Protein 8XTN (pdb70)

Solvent-accessible surface area: 3235 Å² total; per-residue (Å²): 221,194,51,78,42,44,114,116,82,64,48,84,104,92,47,16,95,16,228,102,47,162,69,44,96,88,186,74,103,68,166,157,138

GO terms:
  GO:0005886 plasma membrane (C, IDA)
  GO:0071944 cell periphery (C, IDA)
  GO:0005200 structural constituent of cytoskeleton (F, TAS)
  GO:0005882 intermediate filament (C, TAS)
  GO:0005515 protein binding (F, IPI)
  GO:0005829 cytosol (C, TAS)
  GO:0045111 intermediate filament cytoskeleton (C, IDA)
  GO:0043034 costamere (C, IDA)
  GO:0043627 response to estrogen (P, IEP)
  GO:0008307 structural constituent of muscle (F, IDA)
  GO:0045214 sarcomere organization (P, IDA)
  GO:0070062 extracellular exosome (C, HDA)

Radius of gyration: 10.34 Å; Cα contacts (8 Å, |Δi|>4): 22; chains: 1; bounding box: 20×16×24 Å

Foldseek 3Di:
DDFPPDPPPCPPDPDDDDDDDPDDDDDHDDPPD

Secondary structure (DSSP, 8-state):
-----SSSSS-S-SSS-----SS---PPPPS--

Organism: Homo sapiens (NCBI:txid9606)

Sequence (33 aa):
YRQSSATSSFGGLGGGSVRFGPGVAFRAPSIHGYRQSSATSSFGGLGGGSVRFGPGVAFRAPSIHGYRQSSATSSFGGLGGGSVRFGPGVAFRAPSIHGYRQSSATSSFGGLGGGSVRFGPGVAFRAPSIHGYRQSSATSSFGGLGGGSVRFGPGVAFRAPSIHGYRQSSATSSFGGLGGGSVRFGPGVAFRAPSIHGYRQSSATSSFGGLGGGSVRFGPGVAFRAPSIHGYRQSSATSSFGGLGGGSVRFGPGVAFRAPSIHGYRQSSATSSFGGLGGGSVRFGPGVAFRAPSIHGYRQSSATSSFGGLGGGSVRFGPGVAFRAPSIHGYRQSSATSSFGGLGGGSVRFGPGVAFRAPSIHGYRQSSATSSFGGLGGGSVRFGPGVAFRAPSIHGYRQSSATSSFGGLGGGSVRFGPGVAFRAPSIHGYRQSSATSSFGGLGGGSVRFGPGVAFRAPSIHGYRQSSATSSFGGLGGGSVRFGPGVAFRAPSIHGYRQSSATSSFGGLGGGSVRFGPGVAFRAPSIHGYRQSSATSSFGGLGGGSVRFGPGVAFRAPSIHGYRQSSATSSFGGLGGGSVRFGPGVAFRAPSIHGYRQSSATSSFGGLGGGSVRFGPGVAFRAPSIHGYRQSSATSSFGGLGGGSVRFGPGVAFRAPSIHG

InterPro domains:
  IPR002957 Keratin, type I [PR01248] (158-171)
  IPR002957 Keratin, type I [PR01248] (179-202)
  IPR002957 Keratin, type I [PR01248] (233-253)
  IPR002957 Keratin, type I [PR01248] (305-320)
  IPR002957 Keratin, type I [PR01248] (331-357)
  IPR002957 Keratin, type I [PTHR23239] (14-390)
  IPR018039 Intermediate filament protein, conserved site [PS00226] (377-385)
  IPR039008 Intermediate filament, rod domain [PF00038] (79-389)
  IPR039008 Intermediate filament, rod domain [PS51842] (80-391)
  IPR039008 Intermediate filament, rod domain [SM01391] (79-390)

Structure (mmCIF, N/CA/C/O backbone):
data_8XTN
#
_entry.id   8XTN
#
loop_
_atom_site.group_PDB
_atom_site.id
_atom_site.type_symbol
_atom_site.label_atom_id
_atom_site.label_alt_id
_atom_site.label_comp_id
_atom_site.label_asym_id
_atom_site.label_entity_id
_atom_site.label_seq_id
_atom_site.pdbx_PDB_ins_code
_atom_site.Cartn_x
_atom_site.Cartn_y
_atom_site.Cartn_z
_atom_site.occupancy
_atom_site.B_iso_or_equiv
_atom_site.auth_seq_id
_atom_site.auth_comp_id
_atom_site.auth_asym_id
_atom_site.auth_atom_id
_atom_site.pdbx_PDB_model_num
ATOM 1 N N . TYR A 1 1 ? -1.912 4.665 -5.386 1.00 0.00 1 TYR A N 1
ATOM 2 C CA . TYR A 1 1 ? -2.211 3.205 -5.343 1.00 0.00 1 TYR A CA 1
ATOM 3 C C . TYR A 1 1 ? -2.285 2.747 -3.889 1.00 0.00 1 TYR A C 1
ATOM 4 O O . TYR A 1 1 ? -1.301 2.840 -3.151 1.00 0.00 1 TYR A O 1
ATOM 24 N N . ARG A 1 2 ? -3.457 2.243 -3.494 1.00 0.00 2 ARG A N 1
ATOM 25 C CA . ARG A 1 2 ? -3.660 1.755 -2.131 1.00 0.00 2 ARG A CA 1
ATOM 26 C C . ARG A 1 2 ? -2.916 0.436 -1.916 1.00 0.00 2 ARG A C 1
ATOM 27 O O . ARG A 1 2 ? -2.910 -0.429 -2.796 1.00 0.00 2 ARG A O 1
ATOM 48 N N . GLN A 1 3 ? -2.297 0.293 -0.742 1.00 0.00 3 GLN A N 1
ATOM 49 C CA . GLN A 1 3 ? -1.553 -0.922 -0.412 1.00 0.00 3 GLN A CA 1
ATOM 50 C C . GLN A 1 3 ? -2.298 -1.743 0.635 1.00 0.00 3 GLN A C 1
ATOM 51 O O . GLN A 1 3 ? -2.758 -1.202 1.644 1.00 0.00 3 GLN A O 1
ATOM 65 N N . SER A 1 4 ? -2.409 -3.050 0.386 1.00 0.00 4 SER A N 1
ATOM 66 C CA . SER A 1 4 ? -3.098 -3.949 1.309 1.00 0.00 4 SER A CA 1
ATOM 67 C C . SER A 1 4 ? -2.543 -5.366 1.198 1.00 0.00 4 SER A C 1
ATOM 68 O O . SER A 1 4 ? -2.236 -5.837 0.100 1.00 0.00 4 SER A O 1
ATOM 76 N N . SER A 1 5 ? -2.426 -6.039 2.345 1.00 0.00 5 SER A N 1
ATOM 77 C CA . SER A 1 5 ? -1.918 -7.409 2.385 1.00 0.00 5 SER A CA 1
ATOM 78 C C . SER A 1 5 ? -2.556 -8.177 3.541 1.00 0.00 5 SER A C 1
ATOM 79 O O . SER A 1 5 ? -3.282 -9.150 3.322 1.00 0.00 5 SER A O 1
ATOM 87 N N . ALA A 1 6 ? -2.285 -7.723 4.768 1.00 0.00 6 ALA A N 1
ATOM 88 C CA . ALA A 1 6 ? -2.840 -8.355 5.962 1.00 0.00 6 ALA A CA 1
ATOM 89 C C . ALA A 1 6 ? -4.331 -8.062 6.062 1.00 0.00 6 ALA A C 1
ATOM 90 O O . ALA A 1 6 ? -4.796 -7.028 5.576 1.00 0.00 6 ALA A O 1
ATOM 97 N N . THR A 1 7 ? -5.076 -8.976 6.691 1.00 0.00 7 THR A N 1
ATOM 98 C CA . THR A 1 7 ? -6.522 -8.802 6.847 1.00 0.00 7 THR A CA 1
ATOM 99 C C . THR A 1 7 ? -6.880 -8.587 8.313 1.00 0.00 7 THR A C 1
ATOM 100 O O . THR A 1 7 ? -6.260 -9.168 9.207 1.00 0.00 7 THR A O 1
ATOM 111 N N . SER A 1 8 ? -7.886 -7.742 8.542 1.00 0.00 8 SER A N 1
ATOM 112 C CA . SER A 1 8 ? -8.346 -7.431 9.899 1.00 0.00 8 SER A CA 1
ATOM 113 C C . SER A 1 8 ? -7.178 -7.043 10.821 1.00 0.00 8 SER A C 1
ATOM 114 O O . SER A 1 8 ? -7.294 -7.134 12.047 1.00 0.00 8 SER A O 1
ATOM 122 N N . SER A 1 9 ? -6.063 -6.605 10.225 1.00 0.00 9 SER A N 1
ATOM 123 C CA . SER A 1 9 ? -4.885 -6.198 11.000 1.00 0.00 9 SER A CA 1
ATOM 124 C C . SER A 1 9 ? -4.759 -4.668 11.098 1.00 0.00 9 SER A C 1
ATOM 125 O O . SER A 1 9 ? -3.889 -4.165 11.814 1.00 0.00 9 SER A O 1
ATOM 133 N N . PHE A 1 10 ? -5.617 -3.938 10.375 1.00 0.00 10 PHE A N 1
ATOM 134 C CA . PHE A 1 10 ? -5.583 -2.470 10.383 1.00 0.00 10 PHE A CA 1
ATOM 135 C C . PHE A 1 10 ? -6.996 -1.859 10.457 1.00 0.00 10 PHE A C 1
ATOM 136 O O . PHE A 1 10 ? -7.134 -0.638 10.572 1.00 0.00 10 PHE A O 1
ATOM 153 N N . GLY A 1 11 ? -8.034 -2.706 10.386 1.00 0.00 11 GLY A N 1
ATOM 154 C CA . GLY A 1 11 ? -9.415 -2.233 10.440 1.00 0.00 11 GLY A CA 1
ATOM 155 C C . GLY A 1 11 ? -9.826 -1.616 9.109 1.00 0.00 11 GLY A C 1
ATOM 156 O O . GLY A 1 11 ? -9.207 -1.889 8.080 1.00 0.00 11 GLY A O 1
ATOM 160 N N . GLY A 1 12 ? -10.873 -0.789 9.139 1.00 0.00 12 GLY A N 1
ATOM 161 C CA . GLY A 1 12 ? -11.361 -0.138 7.924 1.00 0.00 12 GLY A CA 1
ATOM 162 C C . GLY A 1 12 ? -10.808 1.274 7.802 1.00 0.00 12 GLY A C 1
ATOM 163 O O . GLY A 1 12 ? -11.207 2.174 8.545 1.00 0.00 12 GLY A O 1
ATOM 167 N N . LEU A 1 13 ? -9.890 1.452 6.851 1.00 0.00 13 LEU A N 1
ATOM 168 C CA . LEU A 1 13 ? -9.273 2.753 6.612 1.00 0.00 13 LEU A CA 1
ATOM 169 C C . LEU A 1 13 ? -9.447 3.166 5.154 1.00 0.00 13 LEU A C 1
ATOM 170 O O . LEU A 1 13 ? -9.267 2.351 4.246 1.00 0.00 13 LEU A O 1
ATOM 186 N N . GLY A 1 14 ? -9.799 4.435 4.945 1.00 0.00 14 GLY A N 1
ATOM 187 C CA . GLY A 1 14 ? -10.000 4.963 3.597 1.00 0.00 14 GLY A CA 1
ATOM 188 C C . GLY A 1 14 ? -8.716 4.894 2.776 1.00 0.00 14 GLY A C 1
ATOM 189 O O . GLY A 1 14 ? -8.750 4.575 1.585 1.00 0.00 14 GLY A O 1
ATOM 193 N N . GLY A 1 15 ? -7.589 5.208 3.420 1.00 0.00 15 GLY A N 1
ATOM 194 C CA . GLY A 1 15 ? -6.291 5.195 2.747 1.00 0.00 15 GLY A CA 1
ATOM 195 C C . GLY A 1 15 ? -5.662 3.805 2.761 1.00 0.00 15 GLY A C 1
ATOM 196 O O . GLY A 1 15 ? -5.752 3.081 3.756 1.00 0.00 15 GLY A O 1
ATOM 200 N N . GLY A 1 16 ? -5.015 3.453 1.648 1.00 0.00 16 GLY A N 1
ATOM 201 C CA . GLY A 1 16 ? -4.350 2.157 1.515 1.00 0.00 16 GLY A CA 1
ATOM 202 C C . GLY A 1 16 ? -3.231 2.004 2.537 1.00 0.00 16 GLY A C 1
ATOM 203 O O . GLY A 1 16 ? -3.021 0.914 3.073 1.00 0.00 16 GLY A O 1
ATOM 207 N N . SER A 1 17 ? -2.508 3.099 2.785 1.00 0.00 17 SER A N 1
ATOM 208 C CA . SER A 1 17 ? -1.396 3.078 3.732 1.00 0.00 17 SER A CA 1
ATOM 209 C C . SER A 1 17 ? -1.867 2.638 5.114 1.00 0.00 17 SER A C 1
ATOM 210 O O . SER A 1 17 ? -2.601 3.359 5.794 1.00 0.00 17 SER A O 1
ATOM 218 N N . VAL A 1 18 ? -1.419 1.452 5.517 1.00 0.00 18 VAL A N 1
ATOM 219 C CA . VAL A 1 18 ? -1.762 0.886 6.823 1.00 0.00 18 VAL A CA 1
ATOM 220 C C . VAL A 1 18 ? -0.489 0.490 7.560 1.00 0.00 18 VAL A C 1
ATOM 221 O O . VAL A 1 18 ? 0.553 0.303 6.932 1.00 0.00 18 VAL A O 1
ATOM 234 N N . ARG A 1 19 ? -0.574 0.360 8.884 1.00 0.00 19 ARG A N 1
ATOM 235 C CA . ARG A 1 19 ? 0.593 -0.021 9.674 1.00 0.00 19 ARG A CA 1
ATOM 236 C C . ARG A 1 19 ? 1.062 -1.406 9.277 1.00 0.00 19 ARG A C 1
ATOM 237 O O . ARG A 1 19 ? 0.270 -2.233 8.817 1.00 0.00 19 ARG A O 1
ATOM 258 N N . PHE A 1 20 ? 2.367 -1.633 9.414 1.00 0.00 20 PHE A N 1
ATOM 259 C CA . PHE A 1 20 ? 2.965 -2.908 9.018 1.00 0.00 20 PHE A CA 1
ATOM 260 C C . PHE A 1 20 ? 3.700 -3.541 10.195 1.00 0.00 20 PHE A C 1
ATOM 261 O O . PHE A 1 20 ? 4.316 -2.841 11.003 1.00 0.00 20 PHE A O 1
ATOM 278 N N . GLY A 1 21 ? 3.630 -4.870 10.276 1.00 0.00 21 GLY A N 1
ATOM 279 C CA . GLY A 1 21 ? 4.288 -5.610 11.350 1.00 0.00 21 GLY A CA 1
ATOM 280 C C . GLY A 1 21 ? 5.758 -5.881 10.996 1.00 0.00 21 GLY A C 1
ATOM 281 O O . GLY A 1 21 ? 6.268 -5.293 10.038 1.00 0.00 21 GLY A O 1
ATOM 285 N N . PRO A 1 22 ? 6.459 -6.747 11.731 1.00 0.00 22 PRO A N 1
ATOM 286 C CA . PRO A 1 22 ? 7.896 -7.056 11.439 1.00 0.00 22 PRO A CA 1
ATOM 287 C C . PRO A 1 22 ? 8.102 -7.447 9.979 1.00 0.00 22 PRO A C 1
ATOM 288 O O . PRO A 1 22 ? 9.096 -7.061 9.358 1.00 0.00 22 PRO A O 1
ATOM 299 N N . GLY A 1 23 ? 7.145 -8.205 9.439 1.00 0.00 23 GLY A N 1
ATOM 300 C CA . GLY A 1 23 ? 7.207 -8.641 8.047 1.00 0.00 23 GLY A CA 1
ATOM 301 C C . GLY A 1 23 ? 5.820 -8.634 7.411 1.00 0.00 23 GLY A C 1
ATOM 302 O O . GLY A 1 23 ? 4.910 -9.318 7.885 1.00 0.00 23 GLY A O 1
ATOM 306 N N . VAL A 1 24 ? 5.677 -7.865 6.329 1.00 0.00 24 VAL A N 1
ATOM 307 C CA . VAL A 1 24 ? 4.402 -7.773 5.612 1.00 0.00 24 VAL A CA 1
ATOM 308 C C . VAL A 1 24 ? 4.636 -8.062 4.129 1.00 0.00 24 VAL A C 1
ATOM 309 O O . VAL A 1 24 ? 5.506 -7.450 3.503 1.00 0.00 24 VAL A O 1
ATOM 322 N N . ALA A 1 25 ? 3.851 -8.991 3.578 1.00 0.00 25 ALA A N 1
ATOM 323 C CA . ALA A 1 25 ? 3.974 -9.350 2.168 1.00 0.00 25 ALA A CA 1
ATOM 324 C C . ALA A 1 25 ? 2.925 -8.615 1.343 1.00 0.00 25 ALA A C 1
ATOM 325 O O . ALA A 1 25 ? 1.741 -8.957 1.381 1.00 0.00 25 ALA A O 1
ATOM 332 N N . PHE A 1 26 ? 3.373 -7.600 0.606 1.00 0.00 26 PHE A N 1
ATOM 333 C CA . PHE A 1 26 ? 2.481 -6.798 -0.228 1.00 0.00 26 PHE A CA 1
ATOM 334 C C . PHE A 1 26 ? 3.090 -6.571 -1.613 1.00 0.00 26 PHE A C 1
ATOM 335 O O . PHE A 1 26 ? 4.294 -6.758 -1.803 1.00 0.00 26 PHE A O 1
ATOM 352 N N . ARG A 1 27 ? 2.253 -6.149 -2.561 1.00 0.00 27 ARG A N 1
ATOM 353 C CA . ARG A 1 27 ? 2.721 -5.874 -3.915 1.00 0.00 27 ARG A CA 1
ATOM 354 C C . ARG A 1 27 ? 3.744 -4.740 -3.866 1.00 0.00 27 ARG A C 1
ATOM 355 O O . ARG A 1 27 ? 3.450 -3.657 -3.356 1.00 0.00 27 ARG A O 1
ATOM 376 N N . ALA A 1 28 ? 4.939 -4.999 -4.396 1.00 0.00 28 ALA A N 1
ATOM 377 C CA . ALA A 1 28 ? 6.000 -3.996 -4.398 1.00 0.00 28 ALA A CA 1
ATOM 378 C C . ALA A 1 28 ? 5.614 -2.794 -5.279 1.00 0.00 28 ALA A C 1
ATOM 379 O O . ALA A 1 28 ? 4.938 -2.983 -6.293 1.00 0.00 28 ALA A O 1
ATOM 386 N N . PRO A 1 29 ? 6.018 -1.567 -4.932 1.00 0.00 29 PRO A N 1
ATOM 387 C CA . PRO A 1 29 ? 5.677 -0.355 -5.750 1.00 0.00 29 PRO A CA 1
ATOM 388 C C . PRO A 1 29 ? 6.125 -0.500 -7.202 1.00 0.00 29 PRO A C 1
ATOM 389 O O . PRO A 1 29 ? 7.191 -1.058 -7.477 1.00 0.00 29 PRO A O 1
ATOM 400 N N . SER A 1 30 ? 5.300 0.004 -8.120 1.00 0.00 30 SER A N 1
ATOM 401 C CA . SER A 1 30 ? 5.602 -0.070 -9.547 1.00 0.00 30 SER A CA 1
ATOM 402 C C . SER A 1 30 ? 6.858 0.716 -9.883 1.00 0.00 30 SER A C 1
ATOM 403 O O . SER A 1 30 ? 7.181 1.712 -9.231 1.00 0.00 30 SER A O 1
ATOM 411 N N . ILE A 1 31 ? 7.538 0.264 -10.927 1.00 0.00 31 ILE A N 1
ATOM 412 C CA . ILE A 1 31 ? 8.753 0.915 -11.409 1.00 0.00 31 ILE A CA 1
ATOM 413 C C . ILE A 1 31 ? 8.409 2.363 -11.797 1.00 0.00 31 ILE A C 1
ATOM 414 O O . ILE A 1 31 ? 9.181 3.293 -11.560 1.00 0.00 31 ILE A O 1
ATOM 430 N N . HIS A 1 32 ? 7.241 2.509 -12.410 1.00 0.00 32 HIS A N 1
ATOM 431 C CA . HIS A 1 32 ? 6.733 3.809 -12.876 1.00 0.00 32 HIS A CA 1
ATOM 432 C C . HIS A 1 32 ? 6.811 4.845 -11.757 1.00 0.00 32 HIS A C 1
ATOM 433 O O . HIS A 1 32 ? 6.524 4.539 -10.597 1.00 0.00 32 HIS A O 1
ATOM 447 N N . GLY A 1 33 ? 7.201 6.069 -12.120 1.00 0.00 33 GLY A N 1
ATOM 448 C CA . GLY A 1 33 ? 7.320 7.155 -11.150 1.00 0.00 33 GLY A CA 1
ATOM 449 C C . GLY A 1 33 ? 8.745 7.250 -10.613 1.00 0.00 33 GLY A C 1
ATOM 450 O O . GLY A 1 33 ? 9.381 8.262 -10.855 1.00 0.00 33 GLY A O 1
ATOM 455 N N . TYR A 1 1 ? -2.027 4.580 -2.122 1.00 0.00 1 TYR A N 2
ATOM 456 C CA . TYR A 1 1 ? -1.958 3.466 -3.111 1.00 0.00 1 TYR A CA 2
ATOM 457 C C . TYR A 1 1 ? -2.537 2.197 -2.488 1.00 0.00 1 TYR A C 2
ATOM 458 O O . TYR A 1 1 ? -2.058 1.735 -1.448 1.00 0.00 1 TYR A O 2
ATOM 478 N N . ARG A 1 2 ? -3.558 1.642 -3.140 1.00 0.00 2 ARG A N 2
ATOM 479 C CA . ARG A 1 2 ? -4.200 0.419 -2.661 1.00 0.00 2 ARG A CA 2
ATOM 480 C C . ARG A 1 2 ? -3.275 -0.775 -2.890 1.00 0.00 2 ARG A C 2
ATOM 481 O O . ARG A 1 2 ? -2.742 -0.950 -3.989 1.00 0.00 2 ARG A O 2
ATOM 502 N N . GLN A 1 3 ? -3.090 -1.588 -1.848 1.00 0.00 3 GLN A N 2
ATOM 503 C CA . GLN A 1 3 ? -2.226 -2.764 -1.936 1.00 0.00 3 GLN A CA 2
ATOM 504 C C . GLN A 1 3 ? -3.057 -4.037 -2.059 1.00 0.00 3 GLN A C 2
ATOM 505 O O . GLN A 1 3 ? -4.038 -4.219 -1.333 1.00 0.00 3 GLN A O 2
ATOM 519 N N . SER A 1 4 ? -2.654 -4.909 -2.986 1.00 0.00 4 SER A N 2
ATOM 520 C CA . SER A 1 4 ? -3.357 -6.170 -3.212 1.00 0.00 4 SER A CA 2
ATOM 521 C C . SER A 1 4 ? -3.127 -7.134 -2.053 1.00 0.00 4 SER A C 2
ATOM 522 O O . SER A 1 4 ? -2.063 -7.121 -1.428 1.00 0.00 4 SER A O 2
ATOM 530 N N . SER A 1 5 ? -4.133 -7.968 -1.777 1.00 0.00 5 SER A N 2
ATOM 531 C CA . SER A 1 5 ? -4.044 -8.948 -0.693 1.00 0.00 5 SER A CA 2
ATOM 532 C C . SER A 1 5 ? -3.678 -8.265 0.632 1.00 0.00 5 SER A C 2
ATOM 533 O O . SER A 1 5 ? -2.909 -8.804 1.438 1.00 0.00 5 SER A O 2
ATOM 541 N N . ALA A 1 6 ? -4.240 -7.072 0.847 1.00 0.00 6 ALA A N 2
ATOM 542 C CA . ALA A 1 6 ? -3.980 -6.312 2.068 1.00 0.00 6 ALA A CA 2
ATOM 543 C C . ALA A 1 6 ? -4.546 -7.035 3.282 1.00 0.00 6 ALA A C 2
ATOM 544 O O . ALA A 1 6 ? -5.559 -7.733 3.182 1.00 0.00 6 ALA A O 2
ATOM 551 N N . THR A 1 7 ? -3.888 -6.849 4.426 1.00 0.00 7 THR A N 2
ATOM 552 C CA . THR A 1 7 ? -4.331 -7.473 5.668 1.00 0.00 7 THR A CA 2
ATOM 553 C C . THR A 1 7 ? -5.539 -6.727 6.219 1.00 0.00 7 THR A C 2
ATOM 554 O O . THR A 1 7 ? -5.794 -5.581 5.843 1.00 0.00 7 THR A O 2
ATOM 565 N N . SER A 1 8 ? -6.271 -7.384 7.115 1.00 0.00 8 SER A N 2
ATOM 566 C CA . SER A 1 8 ? -7.454 -6.779 7.730 1.00 0.00 8 SER A CA 2
ATOM 567 C C . SER A 1 8 ? -7.095 -6.021 9.020 1.00 0.00 8 SER A C 2
ATOM 568 O O . SER A 1 8 ? -7.986 -5.589 9.756 1.00 0.00 8 SER A O 2
ATOM 576 N N . SER A 1 9 ? -5.791 -5.869 9.284 1.00 0.00 9 SER A N 2
ATOM 577 C CA . SER A 1 9 ? -5.315 -5.172 10.473 1.00 0.00 9 SER A CA 2
ATOM 578 C C . SER A 1 9 ? -5.790 -3.723 10.489 1.00 0.00 9 SER A C 2
ATOM 579 O O . SER A 1 9 ? -6.181 -3.200 11.536 1.00 0.00 9 SER A O 2
ATOM 587 N N . PHE A 1 10 ? -5.744 -3.087 9.321 1.00 0.00 10 PHE A N 2
ATOM 588 C CA . PHE A 1 10 ? -6.162 -1.688 9.191 1.00 0.00 10 PHE A CA 2
ATOM 589 C C . PHE A 1 10 ? -7.614 -1.563 8.687 1.00 0.00 10 PHE A C 2
ATOM 590 O O . PHE A 1 10 ? -8.203 -0.481 8.759 1.00 0.00 10 PHE A O 2
ATOM 607 N N . GLY A 1 11 ? -8.184 -2.673 8.197 1.00 0.00 11 GLY A N 2
ATOM 608 C CA . GLY A 1 11 ? -9.564 -2.680 7.706 1.00 0.00 11 GLY A CA 2
ATOM 609 C C . GLY A 1 11 ? -9.636 -2.355 6.218 1.00 0.00 11 GLY A C 2
ATOM 610 O O . GLY A 1 11 ? -8.650 -1.922 5.623 1.00 0.00 11 GLY A O 2
ATOM 614 N N . GLY A 1 12 ? -10.814 -2.567 5.632 1.00 0.00 12 GLY A N 2
ATOM 615 C CA . GLY A 1 12 ? -11.025 -2.297 4.207 1.00 0.00 12 GLY A CA 2
ATOM 616 C C . GLY A 1 12 ? -11.506 -0.862 3.947 1.00 0.00 12 GLY A C 2
ATOM 617 O O . GLY A 1 12 ? -11.752 -0.493 2.794 1.00 0.00 12 GLY A O 2
ATOM 621 N N . LEU A 1 13 ? -11.646 -0.059 5.012 1.00 0.00 13 LEU A N 2
ATOM 622 C CA . LEU A 1 13 ? -12.104 1.326 4.874 1.00 0.00 13 LEU A CA 2
ATOM 623 C C . LEU A 1 13 ? -11.223 2.094 3.889 1.00 0.00 13 LEU A C 2
ATOM 624 O O . LEU A 1 13 ? -11.724 2.897 3.098 1.00 0.00 13 LEU A O 2
ATOM 640 N N . GLY A 1 14 ? -9.912 1.838 3.945 1.00 0.00 14 GLY A N 2
ATOM 641 C CA . GLY A 1 14 ? -8.965 2.507 3.054 1.00 0.00 14 GLY A CA 2
ATOM 642 C C . GLY A 1 14 ? -7.625 2.734 3.745 1.00 0.00 14 GLY A C 2
ATOM 643 O O . GLY A 1 14 ? -7.394 2.235 4.850 1.00 0.00 14 GLY A O 2
ATOM 647 N N . GLY A 1 15 ? -6.749 3.491 3.083 1.00 0.00 15 GLY A N 2
ATOM 648 C CA . GLY A 1 15 ? -5.425 3.793 3.625 1.00 0.00 15 GLY A CA 2
ATOM 649 C C . GLY A 1 15 ? -4.355 2.927 2.968 1.00 0.00 15 GLY A C 2
ATOM 650 O O . GLY A 1 15 ? -4.034 1.844 3.462 1.00 0.00 15 GLY A O 2
ATOM 654 N N . GLY A 1 16 ? -3.810 3.419 1.853 1.00 0.00 16 GLY A N 2
ATOM 655 C CA . GLY A 1 16 ? -2.774 2.694 1.122 1.00 0.00 16 GLY A CA 2
ATOM 656 C C . GLY A 1 16 ? -1.532 2.496 1.985 1.00 0.00 16 GLY A C 2
ATOM 657 O O . GLY A 1 16 ? -0.920 1.424 1.962 1.00 0.00 16 GLY A O 2
ATOM 661 N N . SER A 1 17 ? -1.168 3.535 2.741 1.00 0.00 17 SER A N 2
ATOM 662 C CA . SER A 1 17 ? 0.004 3.468 3.610 1.00 0.00 17 SER A CA 2
ATOM 663 C C . SER A 1 17 ? -0.412 3.220 5.056 1.00 0.00 17 SER A C 2
ATOM 664 O O . SER A 1 17 ? -0.979 4.098 5.711 1.00 0.00 17 SER A O 2
ATOM 672 N N . VAL A 1 18 ? -0.115 2.016 5.539 1.00 0.00 18 VAL A N 2
ATOM 673 C CA . VAL A 1 18 ? -0.441 1.627 6.911 1.00 0.00 18 VAL A CA 2
ATOM 674 C C . VAL A 1 18 ? 0.796 1.105 7.612 1.00 0.00 18 VAL A C 2
ATOM 675 O O . VAL A 1 18 ? 1.751 0.686 6.961 1.00 0.00 18 VAL A O 2
ATOM 688 N N . ARG A 1 19 ? 0.771 1.138 8.939 1.00 0.00 19 ARG A N 2
ATOM 689 C CA . ARG A 1 19 ? 1.902 0.666 9.717 1.00 0.00 19 ARG A CA 2
ATOM 690 C C . ARG A 1 19 ? 2.130 -0.812 9.442 1.00 0.00 19 ARG A C 2
ATOM 691 O O . ARG A 1 19 ? 1.176 -1.557 9.199 1.00 0.00 19 ARG A O 2
ATOM 712 N N . PHE A 1 20 ? 3.401 -1.219 9.430 1.00 0.00 20 PHE A N 2
ATOM 713 C CA . PHE A 1 20 ? 3.748 -2.609 9.121 1.00 0.00 20 PHE A CA 2
ATOM 714 C C . PHE A 1 20 ? 4.428 -3.277 10.311 1.00 0.00 20 PHE A C 2
ATOM 715 O O . PHE A 1 20 ? 5.162 -2.631 11.063 1.00 0.00 20 PHE A O 2
ATOM 732 N N . GLY A 1 21 ? 4.178 -4.578 10.465 1.00 0.00 21 GLY A N 2
ATOM 733 C CA . GLY A 1 21 ? 4.765 -5.351 11.556 1.00 0.00 21 GLY A CA 2
ATOM 734 C C . GLY A 1 21 ? 6.169 -5.842 11.174 1.00 0.00 21 GLY A C 2
ATOM 735 O O . GLY A 1 21 ? 6.704 -5.406 10.151 1.00 0.00 21 GLY A O 2
ATOM 739 N N . PRO A 1 22 ? 6.788 -6.730 11.956 1.00 0.00 22 PRO A N 2
ATOM 740 C CA . PRO A 1 22 ? 8.160 -7.250 11.643 1.00 0.00 22 PRO A CA 2
ATOM 741 C C . PRO A 1 22 ? 8.252 -7.801 10.221 1.00 0.00 22 PRO A C 2
ATOM 742 O O . PRO A 1 22 ? 9.256 -7.599 9.534 1.00 0.00 22 PRO A O 2
ATOM 753 N N . GLY A 1 23 ? 7.189 -8.487 9.791 1.00 0.00 23 GLY A N 2
ATOM 754 C CA . GLY A 1 23 ? 7.143 -9.057 8.445 1.00 0.00 23 GLY A CA 2
ATOM 755 C C . GLY A 1 23 ? 5.747 -8.915 7.846 1.00 0.00 23 GLY A C 2
ATOM 756 O O . GLY A 1 23 ? 4.771 -9.427 8.401 1.00 0.00 23 GLY A O 2
ATOM 760 N N . VAL A 1 24 ? 5.666 -8.218 6.709 1.00 0.00 24 VAL A N 2
ATOM 761 C CA . VAL A 1 24 ? 4.386 -8.006 6.028 1.00 0.00 24 VAL A CA 2
ATOM 762 C C . VAL A 1 24 ? 4.518 -8.383 4.550 1.00 0.00 24 VAL A C 2
ATOM 763 O O . VAL A 1 24 ? 5.434 -7.917 3.866 1.00 0.00 24 VAL A O 2
ATOM 776 N N . ALA A 1 25 ? 3.593 -9.215 4.071 1.00 0.00 25 ALA A N 2
ATOM 777 C CA . ALA A 1 25 ? 3.601 -9.641 2.675 1.00 0.00 25 ALA A CA 2
ATOM 778 C C . ALA A 1 25 ? 2.553 -8.864 1.885 1.00 0.00 25 ALA A C 2
ATOM 779 O O . ALA A 1 25 ? 1.363 -9.187 1.927 1.00 0.00 25 ALA A O 2
ATOM 786 N N . PHE A 1 26 ? 3.010 -7.830 1.179 1.00 0.00 26 PHE A N 2
ATOM 787 C CA . PHE A 1 26 ? 2.117 -6.985 0.385 1.00 0.00 26 PHE A CA 2
ATOM 788 C C . PHE A 1 26 ? 2.713 -6.713 -0.999 1.00 0.00 26 PHE A C 2
ATOM 789 O O . PHE A 1 26 ? 3.912 -6.910 -1.214 1.00 0.00 26 PHE A O 2
ATOM 806 N N . ARG A 1 27 ? 1.869 -6.238 -1.916 1.00 0.00 27 ARG A N 2
ATOM 807 C CA . ARG A 1 27 ? 2.319 -5.913 -3.266 1.00 0.00 27 ARG A CA 2
ATOM 808 C C . ARG A 1 27 ? 3.346 -4.783 -3.189 1.00 0.00 27 ARG A C 2
ATOM 809 O O . ARG A 1 27 ? 3.066 -3.727 -2.619 1.00 0.00 27 ARG A O 2
ATOM 830 N N . ALA A 1 28 ? 4.527 -5.015 -3.760 1.00 0.00 28 ALA A N 2
ATOM 831 C CA . ALA A 1 28 ? 5.590 -4.013 -3.736 1.00 0.00 28 ALA A CA 2
ATOM 832 C C . ALA A 1 28 ? 5.175 -2.752 -4.516 1.00 0.00 28 ALA A C 2
ATOM 833 O O . ALA A 1 28 ? 4.431 -2.863 -5.493 1.00 0.00 28 ALA A O 2
ATOM 840 N N . PRO A 1 29 ? 5.627 -1.558 -4.117 1.00 0.00 29 PRO A N 2
ATOM 841 C CA . PRO A 1 29 ? 5.261 -0.286 -4.829 1.00 0.00 29 PRO A CA 2
ATOM 842 C C . PRO A 1 29 ? 5.591 -0.344 -6.317 1.00 0.00 29 PRO A C 2
ATOM 843 O O . PRO A 1 29 ? 6.614 -0.909 -6.713 1.00 0.00 29 PRO A O 2
ATOM 854 N N . SER A 1 30 ? 4.713 0.245 -7.130 1.00 0.00 30 SER A N 2
ATOM 855 C CA . SER A 1 30 ? 4.899 0.264 -8.579 1.00 0.00 30 SER A CA 2
ATOM 856 C C . SER A 1 30 ? 6.084 1.144 -8.957 1.00 0.00 30 SER A C 2
ATOM 857 O O . SER A 1 30 ? 6.524 1.984 -8.168 1.00 0.00 30 SER A O 2
ATOM 865 N N . ILE A 1 31 ? 6.587 0.940 -10.172 1.00 0.00 31 ILE A N 2
ATOM 866 C CA . ILE A 1 31 ? 7.726 1.711 -10.680 1.00 0.00 31 ILE A CA 2
ATOM 867 C C . ILE A 1 31 ? 7.352 3.198 -10.723 1.00 0.00 31 ILE A C 2
ATOM 868 O O . ILE A 1 31 ? 8.169 4.071 -10.425 1.00 0.00 31 ILE A O 2
ATOM 884 N N . HIS A 1 32 ? 6.113 3.456 -11.124 1.00 0.00 32 HIS A N 2
ATOM 885 C CA . HIS A 1 32 ? 5.584 4.821 -11.254 1.00 0.00 32 HIS A CA 2
ATOM 886 C C . HIS A 1 32 ? 5.835 5.613 -9.977 1.00 0.00 32 HIS A C 2
ATOM 887 O O . HIS A 1 32 ? 5.834 5.046 -8.879 1.00 0.00 32 HIS A O 2
ATOM 901 N N . GLY A 1 33 ? 6.044 6.919 -10.130 1.00 0.00 33 GLY A N 2
ATOM 902 C CA . GLY A 1 33 ? 6.294 7.789 -8.986 1.00 0.00 33 GLY A CA 2
ATOM 903 C C . GLY A 1 33 ? 7.197 8.956 -9.372 1.00 0.00 33 GLY A C 2
ATOM 904 O O . GLY A 1 33 ? 7.148 9.966 -8.690 1.00 0.00 33 GLY A O 2
ATOM 909 N N . TYR A 1 1 ? 1.043 7.490 -3.090 1.00 0.00 1 TYR A N 3
ATOM 910 C CA . TYR A 1 1 ? 0.080 6.432 -3.508 1.00 0.00 1 TYR A CA 3
ATOM 911 C C . TYR A 1 1 ? 0.162 5.258 -2.534 1.00 0.00 1 TYR A C 3
ATOM 912 O O . TYR A 1 1 ? 1.213 4.627 -2.401 1.00 0.00 1 TYR A O 3
ATOM 932 N N . ARG A 1 2 ? -0.958 4.971 -1.870 1.00 0.00 2 ARG A N 3
ATOM 933 C CA . ARG A 1 2 ? -1.024 3.864 -0.917 1.00 0.00 2 ARG A CA 3
ATOM 934 C C . ARG A 1 2 ? -1.069 2.525 -1.655 1.00 0.00 2 ARG A C 3
ATOM 935 O O . ARG A 1 2 ? -1.747 2.399 -2.675 1.00 0.00 2 ARG A O 3
ATOM 956 N N . GLN A 1 3 ? -0.351 1.533 -1.125 1.00 0.00 3 GLN A N 3
ATOM 957 C CA . GLN A 1 3 ? -0.316 0.204 -1.739 1.00 0.00 3 GLN A CA 3
ATOM 958 C C . GLN A 1 3 ? -1.465 -0.655 -1.223 1.00 0.00 3 GLN A C 3
ATOM 959 O O . GLN A 1 3 ? -1.800 -0.611 -0.037 1.00 0.00 3 GLN A O 3
ATOM 973 N N . SER A 1 4 ? -2.066 -1.429 -2.129 1.00 0.00 4 SER A N 3
ATOM 974 C CA . SER A 1 4 ? -3.183 -2.301 -1.774 1.00 0.00 4 SER A CA 3
ATOM 975 C C . SER A 1 4 ? -2.736 -3.378 -0.792 1.00 0.00 4 SER A C 3
ATOM 976 O O . SER A 1 4 ? -1.650 -3.944 -0.932 1.00 0.00 4 SER A O 3
ATOM 984 N N . SER A 1 5 ? -3.588 -3.652 0.197 1.00 0.00 5 SER A N 3
ATOM 985 C CA . SER A 1 5 ? -3.293 -4.664 1.209 1.00 0.00 5 SER A CA 3
ATOM 986 C C . SER A 1 5 ? -4.464 -5.630 1.353 1.00 0.00 5 SER A C 3
ATOM 987 O O . SER A 1 5 ? -5.616 -5.258 1.117 1.00 0.00 5 SER A O 3
ATOM 995 N N . ALA A 1 6 ? -4.157 -6.869 1.747 1.00 0.00 6 ALA A N 3
ATOM 996 C CA . ALA A 1 6 ? -5.187 -7.890 1.928 1.00 0.00 6 ALA A CA 3
ATOM 997 C C . ALA A 1 6 ? -6.179 -7.448 2.997 1.00 0.00 6 ALA A C 3
ATOM 998 O O . ALA A 1 6 ? -5.800 -6.777 3.961 1.00 0.00 6 ALA A O 3
ATOM 1005 N N . THR A 1 7 ? -7.449 -7.819 2.814 1.00 0.00 7 THR A N 3
ATOM 1006 C CA . THR A 1 7 ? -8.497 -7.447 3.765 1.00 0.00 7 THR A CA 3
ATOM 1007 C C . THR A 1 7 ? -8.345 -8.231 5.063 1.00 0.00 7 THR A C 3
ATOM 1008 O O . THR A 1 7 ? -7.720 -9.294 5.089 1.00 0.00 7 THR A O 3
ATOM 1019 N N . SER A 1 8 ? -8.916 -7.685 6.137 1.00 0.00 8 SER A N 3
ATOM 1020 C CA . SER A 1 8 ? -8.848 -8.319 7.457 1.00 0.00 8 SER A CA 3
ATOM 1021 C C . SER A 1 8 ? -7.399 -8.663 7.841 1.00 0.00 8 SER A C 3
ATOM 1022 O O . SER A 1 8 ? -7.167 -9.505 8.712 1.00 0.00 8 SER A O 3
ATOM 1030 N N . SER A 1 9 ? -6.436 -7.995 7.196 1.00 0.00 9 SER A N 3
ATOM 1031 C CA . SER A 1 9 ? -5.017 -8.217 7.480 1.00 0.00 9 SER A CA 3
ATOM 1032 C C . SER A 1 9 ? -4.521 -7.315 8.622 1.00 0.00 9 SER A C 3
ATOM 1033 O O . SER A 1 9 ? -3.413 -7.505 9.128 1.00 0.00 9 SER A O 3
ATOM 1041 N N . PHE A 1 10 ? -5.340 -6.329 9.006 1.00 0.00 10 PHE A N 3
ATOM 1042 C CA . PHE A 1 10 ? -4.984 -5.386 10.072 1.00 0.00 10 PHE A CA 3
ATOM 1043 C C . PHE A 1 10 ? -6.195 -5.068 10.951 1.00 0.00 10 PHE A C 3
ATOM 1044 O O . PHE A 1 10 ? -6.055 -4.872 12.159 1.00 0.00 10 PHE A O 3
ATOM 1061 N N . GLY A 1 11 ? -7.375 -5.014 10.328 1.00 0.00 11 GLY A N 3
ATOM 1062 C CA . GLY A 1 11 ? -8.610 -4.713 11.050 1.00 0.00 11 GLY A CA 3
ATOM 1063 C C . GLY A 1 11 ? -9.610 -4.011 10.136 1.00 0.00 11 GLY A C 3
ATOM 1064 O O . GLY A 1 11 ? -9.470 -4.042 8.912 1.00 0.00 11 GLY A O 3
ATOM 1068 N N . GLY A 1 12 ? -10.614 -3.379 10.746 1.00 0.00 12 GLY A N 3
ATOM 1069 C CA . GLY A 1 12 ? -11.643 -2.662 9.990 1.00 0.00 12 GLY A CA 3
ATOM 1070 C C . GLY A 1 12 ? -11.348 -1.171 9.900 1.00 0.00 12 GLY A C 3
ATOM 1071 O O . GLY A 1 12 ? -12.266 -0.359 9.756 1.00 0.00 12 GLY A O 3
ATOM 1075 N N . LEU A 1 13 ? -10.067 -0.822 9.990 1.00 0.00 13 LEU A N 3
ATOM 1076 C CA . LEU A 1 13 ? -9.647 0.568 9.920 1.00 0.00 13 LEU A CA 3
ATOM 1077 C C . LEU A 1 13 ? -10.024 1.181 8.572 1.00 0.00 13 LEU A C 3
ATOM 1078 O O . LEU A 1 13 ? -10.474 2.328 8.508 1.00 0.00 13 LEU A O 3
ATOM 1094 N N . GLY A 1 14 ? -9.839 0.402 7.503 1.00 0.00 14 GLY A N 3
ATOM 1095 C CA . GLY A 1 14 ? -10.162 0.859 6.154 1.00 0.00 14 GLY A CA 3
ATOM 1096 C C . GLY A 1 14 ? -8.971 1.567 5.512 1.00 0.00 14 GLY A C 3
ATOM 1097 O O . GLY A 1 14 ? -8.127 2.132 6.212 1.00 0.00 14 GLY A O 3
ATOM 1101 N N . GLY A 1 15 ? -8.925 1.538 4.179 1.00 0.00 15 GLY A N 3
ATOM 1102 C CA . GLY A 1 15 ? -7.849 2.186 3.431 1.00 0.00 15 GLY A CA 3
ATOM 1103 C C . GLY A 1 15 ? -6.675 1.236 3.212 1.00 0.00 15 GLY A C 3
ATOM 1104 O O . GLY A 1 15 ? -6.374 0.398 4.066 1.00 0.00 15 GLY A O 3
ATOM 1108 N N . GLY A 1 16 ? -6.012 1.387 2.064 1.00 0.00 16 GLY A N 3
ATOM 1109 C CA . GLY A 1 16 ? -4.858 0.555 1.722 1.00 0.00 16 GLY A CA 3
ATOM 1110 C C . GLY A 1 16 ? -3.715 0.770 2.706 1.00 0.00 16 GLY A C 3
ATOM 1111 O O . GLY A 1 16 ? -3.027 -0.183 3.080 1.00 0.00 16 GLY A O 3
ATOM 1115 N N . SER A 1 17 ? -3.513 2.027 3.107 1.00 0.00 17 SER A N 3
ATOM 1116 C CA . SER A 1 17 ? -2.441 2.363 4.039 1.00 0.00 17 SER A CA 3
ATOM 1117 C C . SER A 1 17 ? -2.646 1.649 5.369 1.00 0.00 17 SER A C 3
ATOM 1118 O O . SER A 1 17 ? -3.586 1.944 6.107 1.00 0.00 17 SER A O 3
ATOM 1126 N N . VAL A 1 18 ? -1.743 0.715 5.657 1.00 0.00 18 VAL A N 3
ATOM 1127 C CA . VAL A 1 18 ? -1.793 -0.058 6.899 1.00 0.00 18 VAL A CA 3
ATOM 1128 C C . VAL A 1 18 ? -0.449 0.029 7.613 1.00 0.00 18 VAL A C 3
ATOM 1129 O O . VAL A 1 18 ? 0.562 0.326 6.983 1.00 0.00 18 VAL A O 3
ATOM 1142 N N . ARG A 1 19 ? -0.444 -0.236 8.919 1.00 0.00 19 ARG A N 3
ATOM 1143 C CA . ARG A 1 19 ? 0.796 -0.184 9.689 1.00 0.00 19 ARG A CA 3
ATOM 1144 C C . ARG A 1 19 ? 1.745 -1.266 9.205 1.00 0.00 19 ARG A C 3
ATOM 1145 O O . ARG A 1 19 ? 1.308 -2.336 8.772 1.00 0.00 19 ARG A O 3
ATOM 1166 N N . PHE A 1 20 ? 3.042 -0.961 9.237 1.00 0.00 20 PHE A N 3
ATOM 1167 C CA . PHE A 1 20 ? 4.055 -1.898 8.747 1.00 0.00 20 PHE A CA 3
ATOM 1168 C C . PHE A 1 20 ? 5.009 -2.299 9.865 1.00 0.00 20 PHE A C 3
ATOM 1169 O O . PHE A 1 20 ? 5.692 -1.450 10.444 1.00 0.00 20 PHE A O 3
ATOM 1186 N N . GLY A 1 21 ? 5.050 -3.600 10.153 1.00 0.00 21 GLY A N 3
ATOM 1187 C CA . GLY A 1 21 ? 5.924 -4.128 11.196 1.00 0.00 21 GLY A CA 3
ATOM 1188 C C . GLY A 1 21 ? 7.168 -4.785 10.578 1.00 0.00 21 GLY A C 3
ATOM 1189 O O . GLY A 1 21 ? 7.460 -4.537 9.406 1.00 0.00 21 GLY A O 3
ATOM 1193 N N . PRO A 1 22 ? 7.904 -5.617 11.318 1.00 0.00 22 PRO A N 3
ATOM 1194 C CA . PRO A 1 22 ? 9.125 -6.296 10.771 1.00 0.00 22 PRO A CA 3
ATOM 1195 C C . PRO A 1 22 ? 8.811 -7.039 9.476 1.00 0.00 22 PRO A C 3
ATOM 1196 O O . PRO A 1 22 ? 9.605 -7.028 8.531 1.00 0.00 22 PRO A O 3
ATOM 1207 N N . GLY A 1 23 ? 7.634 -7.664 9.441 1.00 0.00 23 GLY A N 3
ATOM 1208 C CA . GLY A 1 23 ? 7.184 -8.401 8.261 1.00 0.00 23 GLY A CA 3
ATOM 1209 C C . GLY A 1 23 ? 5.744 -8.033 7.931 1.00 0.00 23 GLY A C 3
ATOM 1210 O O . GLY A 1 23 ? 4.840 -8.247 8.745 1.00 0.00 23 GLY A O 3
ATOM 1214 N N . VAL A 1 24 ? 5.540 -7.474 6.738 1.00 0.00 24 VAL A N 3
ATOM 1215 C CA . VAL A 1 24 ? 4.204 -7.065 6.302 1.00 0.00 24 VAL A CA 3
ATOM 1216 C C . VAL A 1 24 ? 4.006 -7.390 4.816 1.00 0.00 24 VAL A C 3
ATOM 1217 O O . VAL A 1 24 ? 4.922 -7.211 4.009 1.00 0.00 24 VAL A O 3
ATOM 1230 N N . ALA A 1 25 ? 2.806 -7.863 4.471 1.00 0.00 25 ALA A N 3
ATOM 1231 C CA . ALA A 1 25 ? 2.489 -8.209 3.086 1.00 0.00 25 ALA A CA 3
ATOM 1232 C C . ALA A 1 25 ? 1.623 -7.128 2.450 1.00 0.00 25 ALA A C 3
ATOM 1233 O O . ALA A 1 25 ? 0.454 -6.965 2.806 1.00 0.00 25 ALA A O 3
ATOM 1240 N N . PHE A 1 26 ? 2.216 -6.391 1.512 1.00 0.00 26 PHE A N 3
ATOM 1241 C CA . PHE A 1 26 ? 1.514 -5.314 0.817 1.00 0.00 26 PHE A CA 3
ATOM 1242 C C . PHE A 1 26 ? 1.792 -5.368 -0.687 1.00 0.00 26 PHE A C 3
ATOM 1243 O O . PHE A 1 26 ? 2.750 -6.014 -1.121 1.00 0.00 26 PHE A O 3
ATOM 1260 N N . ARG A 1 27 ? 0.966 -4.667 -1.465 1.00 0.00 27 ARG A N 3
ATOM 1261 C CA . ARG A 1 27 ? 1.151 -4.620 -2.912 1.00 0.00 27 ARG A CA 3
ATOM 1262 C C . ARG A 1 27 ? 2.495 -3.962 -3.218 1.00 0.00 27 ARG A C 3
ATOM 1263 O O . ARG A 1 27 ? 2.758 -2.847 -2.762 1.00 0.00 27 ARG A O 3
ATOM 1284 N N . ALA A 1 28 ? 3.334 -4.655 -3.987 1.00 0.00 28 ALA A N 3
ATOM 1285 C CA . ALA A 1 28 ? 4.651 -4.128 -4.336 1.00 0.00 28 ALA A CA 3
ATOM 1286 C C . ALA A 1 28 ? 4.517 -2.839 -5.166 1.00 0.00 28 ALA A C 3
ATOM 1287 O O . ALA A 1 28 ? 3.562 -2.715 -5.938 1.00 0.00 28 ALA A O 3
ATOM 1294 N N . PRO A 1 29 ? 5.436 -1.876 -5.035 1.00 0.00 29 PRO A N 3
ATOM 1295 C CA . PRO A 1 29 ? 5.361 -0.594 -5.813 1.00 0.00 29 PRO A CA 3
ATOM 1296 C C . PRO A 1 29 ? 5.230 -0.838 -7.316 1.00 0.00 29 PRO A C 3
ATOM 1297 O O . PRO A 1 29 ? 5.887 -1.723 -7.870 1.00 0.00 29 PRO A O 3
ATOM 1308 N N . SER A 1 30 ? 4.363 -0.053 -7.958 1.00 0.00 30 SER A N 3
ATOM 1309 C CA . SER A 1 30 ? 4.120 -0.182 -9.395 1.00 0.00 30 SER A CA 3
ATOM 1310 C C . SER A 1 30 ? 5.296 0.349 -10.209 1.00 0.00 30 SER A C 3
ATOM 1311 O O . SER A 1 30 ? 5.780 1.451 -9.966 1.00 0.00 30 SER A O 3
ATOM 1319 N N . ILE A 1 31 ? 5.727 -0.440 -11.200 1.00 0.00 31 ILE A N 3
ATOM 1320 C CA . ILE A 1 31 ? 6.840 -0.055 -12.087 1.00 0.00 31 ILE A CA 3
ATOM 1321 C C . ILE A 1 31 ? 8.163 -0.057 -11.309 1.00 0.00 31 ILE A C 3
ATOM 1322 O O . ILE A 1 31 ? 9.000 -0.940 -11.500 1.00 0.00 31 ILE A O 3
ATOM 1338 N N . HIS A 1 32 ? 8.331 0.935 -10.432 1.00 0.00 32 HIS A N 3
ATOM 1339 C CA . HIS A 1 32 ? 9.540 1.059 -9.612 1.00 0.00 32 HIS A CA 3
ATOM 1340 C C . HIS A 1 32 ? 9.529 0.026 -8.490 1.00 0.00 32 HIS A C 3
ATOM 1341 O O . HIS A 1 32 ? 8.497 -0.594 -8.217 1.00 0.00 32 HIS A O 3
ATOM 1355 N N . GLY A 1 33 ? 10.686 -0.153 -7.850 1.00 0.00 33 GLY A N 3
ATOM 1356 C CA . GLY A 1 33 ? 10.817 -1.114 -6.757 1.00 0.00 33 GLY A CA 3
ATOM 1357 C C . GLY A 1 33 ? 12.227 -1.690 -6.701 1.00 0.00 33 GLY A C 3
ATOM 1358 O O . GLY A 1 33 ? 12.399 -2.724 -6.078 1.00 0.00 33 GLY A O 3
ATOM 136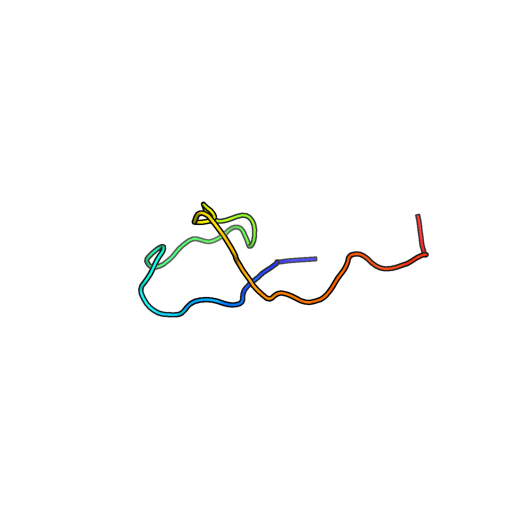3 N N . TYR A 1 1 ? 4.331 3.528 -2.334 1.00 0.00 1 TYR A N 4
ATOM 1364 C CA . TYR A 1 1 ? 2.876 3.252 -2.493 1.00 0.00 1 TYR A CA 4
ATOM 1365 C C . TYR A 1 1 ? 2.638 1.743 -2.411 1.00 0.00 1 TYR A C 4
ATOM 1366 O O . TYR A 1 1 ? 3.452 0.949 -2.889 1.00 0.00 1 TYR A O 4
ATOM 1386 N N . ARG A 1 2 ? 1.505 1.368 -1.812 1.00 0.00 2 ARG A N 4
ATOM 1387 C CA . ARG A 1 2 ? 1.139 -0.037 -1.672 1.00 0.00 2 ARG A CA 4
ATOM 1388 C C . ARG A 1 2 ? 0.232 -0.445 -2.833 1.00 0.00 2 ARG A C 4
ATOM 1389 O O . ARG A 1 2 ? -0.769 0.221 -3.111 1.00 0.00 2 ARG A O 4
ATOM 1410 N N . GLN A 1 3 ? 0.601 -1.532 -3.510 1.00 0.00 3 GLN A N 4
ATOM 1411 C CA . GLN A 1 3 ? -0.165 -2.026 -4.653 1.00 0.00 3 GLN A CA 4
ATOM 1412 C C . GLN A 1 3 ? -0.918 -3.305 -4.288 1.00 0.00 3 GLN A C 4
ATOM 1413 O O . GLN A 1 3 ? -0.361 -4.201 -3.653 1.00 0.00 3 GLN A O 4
ATOM 1427 N N . SER A 1 4 ? -2.188 -3.375 -4.700 1.00 0.00 4 SER A N 4
ATOM 1428 C CA . SER A 1 4 ? -3.024 -4.545 -4.422 1.00 0.00 4 SER A CA 4
ATOM 1429 C C . SER A 1 4 ? -3.035 -4.852 -2.920 1.00 0.00 4 SER A C 4
ATOM 1430 O O . SER A 1 4 ? -2.902 -6.008 -2.498 1.00 0.00 4 SER A O 4
ATOM 1438 N N . SER A 1 5 ? -3.198 -3.798 -2.119 1.00 0.00 5 SER A N 4
ATOM 1439 C CA . SER A 1 5 ? -3.226 -3.939 -0.665 1.00 0.00 5 SER A CA 4
ATOM 1440 C C . SER A 1 5 ? -4.371 -4.852 -0.237 1.00 0.00 5 SER A C 4
ATOM 1441 O O . SER A 1 5 ? -5.491 -4.731 -0.739 1.00 0.00 5 SER A O 4
ATOM 1449 N N . ALA A 1 6 ? -4.074 -5.758 0.696 1.00 0.00 6 ALA A N 4
ATOM 1450 C CA . ALA A 1 6 ? -5.074 -6.695 1.202 1.00 0.00 6 ALA A CA 4
ATOM 1451 C C . ALA A 1 6 ? -5.956 -6.025 2.249 1.00 0.00 6 ALA A C 4
ATOM 1452 O O . ALA A 1 6 ? -5.471 -5.229 3.058 1.00 0.00 6 ALA A O 4
ATOM 1459 N N . THR A 1 7 ? -7.249 -6.357 2.231 1.00 0.00 7 THR A N 4
ATOM 1460 C CA . THR A 1 7 ? -8.197 -5.790 3.190 1.00 0.00 7 THR A CA 4
ATOM 1461 C C . THR A 1 7 ? -8.113 -6.525 4.522 1.00 0.00 7 THR A C 4
ATOM 1462 O O . THR A 1 7 ? -7.597 -7.643 4.590 1.00 0.00 7 THR A O 4
ATOM 1473 N N . SER A 1 8 ? -8.607 -5.876 5.575 1.00 0.00 8 SER A N 4
ATOM 1474 C CA . SER A 1 8 ? -8.579 -6.453 6.923 1.00 0.00 8 SER A CA 4
ATOM 1475 C C . SER A 1 8 ? -7.153 -6.847 7.339 1.00 0.00 8 SER A C 4
ATOM 1476 O O . SER A 1 8 ? -6.972 -7.590 8.307 1.00 0.00 8 SER A O 4
ATOM 1484 N N . SER A 1 9 ? -6.148 -6.333 6.616 1.00 0.00 9 SER A N 4
ATOM 1485 C CA . SER A 1 9 ? -4.745 -6.621 6.925 1.00 0.00 9 SER A CA 4
ATOM 1486 C C . SER A 1 9 ? -4.292 -5.877 8.187 1.00 0.00 9 SER A C 4
ATOM 1487 O O . SER A 1 9 ? -3.324 -6.273 8.838 1.00 0.00 9 SER A O 4
ATOM 1495 N N . PHE A 1 10 ? -4.996 -4.792 8.510 1.00 0.00 10 PHE A N 4
ATOM 1496 C CA . PHE A 1 10 ? -4.681 -3.964 9.681 1.00 0.00 10 PHE A CA 4
ATOM 1497 C C . PHE A 1 10 ? -5.918 -3.736 10.569 1.00 0.00 10 PHE A C 4
ATOM 1498 O O . PHE A 1 10 ? -5.796 -3.178 11.664 1.00 0.00 10 PHE A O 4
ATOM 1515 N N . GLY A 1 11 ? -7.098 -4.163 10.097 1.00 0.00 11 GLY A N 4
ATOM 1516 C CA . GLY A 1 11 ? -8.338 -3.995 10.854 1.00 0.00 11 GLY A CA 4
ATOM 1517 C C . GLY A 1 11 ? -9.476 -3.500 9.961 1.00 0.00 11 GLY A C 4
ATOM 1518 O O . GLY A 1 11 ? -10.634 -3.869 10.163 1.00 0.00 11 GLY A O 4
ATOM 1522 N N . GLY A 1 12 ? -9.133 -2.668 8.974 1.00 0.00 12 GLY A N 4
ATOM 1523 C CA . GLY A 1 12 ? -10.127 -2.126 8.047 1.00 0.00 12 GLY A CA 4
ATOM 1524 C C . GLY A 1 12 ? -11.053 -1.117 8.730 1.00 0.00 12 GLY A C 4
ATOM 1525 O O . GLY A 1 12 ? -12.182 -0.909 8.281 1.00 0.00 12 GLY A O 4
ATOM 1529 N N . LEU A 1 13 ? -10.570 -0.496 9.814 1.00 0.00 13 LEU A N 4
ATOM 1530 C CA . LEU A 1 13 ? -11.365 0.486 10.550 1.00 0.00 13 LEU A CA 4
ATOM 1531 C C . LEU A 1 13 ? -11.503 1.781 9.750 1.00 0.00 13 LEU A C 4
ATOM 1532 O O . LEU A 1 13 ? -12.572 2.397 9.738 1.00 0.00 13 LEU A O 4
ATOM 1548 N N . GLY A 1 14 ? -10.418 2.177 9.081 1.00 0.00 14 GLY A N 4
ATOM 1549 C CA . GLY A 1 14 ? -10.418 3.395 8.271 1.00 0.00 14 GLY A CA 4
ATOM 1550 C C . GLY A 1 14 ? -8.997 3.816 7.917 1.00 0.00 14 GLY A C 4
ATOM 1551 O O . GLY A 1 14 ? -8.029 3.174 8.335 1.00 0.00 14 GLY A O 4
ATOM 1555 N N . GLY A 1 15 ? -8.884 4.899 7.148 1.00 0.00 15 GLY A N 4
ATOM 1556 C CA . GLY A 1 15 ? -7.581 5.417 6.736 1.00 0.00 15 GLY A CA 4
ATOM 1557 C C . GLY A 1 15 ? -7.001 4.588 5.596 1.00 0.00 15 GLY A C 4
ATOM 1558 O O . GLY A 1 15 ? -7.667 3.697 5.065 1.00 0.00 15 GLY A O 4
ATOM 1562 N N . GLY A 1 16 ? -5.752 4.889 5.233 1.00 0.00 16 GLY A N 4
ATOM 1563 C CA . GLY A 1 16 ? -5.070 4.172 4.158 1.00 0.00 16 GLY A CA 4
ATOM 1564 C C . GLY A 1 16 ? -3.723 3.643 4.632 1.00 0.00 16 GLY A C 4
ATOM 1565 O O . GLY A 1 16 ? -3.457 2.441 4.550 1.00 0.00 16 GLY A O 4
ATOM 1569 N N . SER A 1 17 ? -2.878 4.552 5.130 1.00 0.00 17 SER A N 4
ATOM 1570 C CA . SER A 1 17 ? -1.556 4.171 5.619 1.00 0.00 17 SER A CA 4
ATOM 1571 C C . SER A 1 17 ? -1.548 4.087 7.140 1.00 0.00 17 SER A C 4
ATOM 1572 O O . SER A 1 17 ? -1.627 5.105 7.832 1.00 0.00 17 SER A O 4
ATOM 1580 N N . VAL A 1 18 ? -1.439 2.860 7.646 1.00 0.00 18 VAL A N 4
ATOM 1581 C CA . VAL A 1 18 ? -1.402 2.610 9.088 1.00 0.00 18 VAL A CA 4
ATOM 1582 C C . VAL A 1 18 ? -0.175 1.774 9.430 1.00 0.00 18 VAL A C 4
ATOM 1583 O O . VAL A 1 18 ? 0.378 1.109 8.557 1.00 0.00 18 VAL A O 4
ATOM 1596 N N . ARG A 1 19 ? 0.248 1.811 10.692 1.00 0.00 19 ARG A N 4
ATOM 1597 C CA . ARG A 1 19 ? 1.418 1.043 11.112 1.00 0.00 19 ARG A CA 4
ATOM 1598 C C . ARG A 1 19 ? 1.151 -0.446 10.960 1.00 0.00 19 ARG A C 4
ATOM 1599 O O . ARG A 1 19 ? 0.014 -0.901 11.113 1.00 0.00 19 ARG A O 4
ATOM 1620 N N . PHE A 1 20 ? 2.204 -1.187 10.619 1.00 0.00 20 PHE A N 4
ATOM 1621 C CA . PHE A 1 20 ? 2.088 -2.631 10.394 1.00 0.00 20 PHE A CA 4
ATOM 1622 C C . PHE A 1 20 ? 3.018 -3.391 11.335 1.00 0.00 20 PHE A C 4
ATOM 1623 O O . PHE A 1 20 ? 3.774 -2.784 12.096 1.00 0.00 20 PHE A O 4
ATOM 1640 N N . GLY A 1 21 ? 2.950 -4.723 11.272 1.00 0.00 21 GLY A N 4
ATOM 1641 C CA . GLY A 1 21 ? 3.786 -5.574 12.116 1.00 0.00 21 GLY A CA 4
ATOM 1642 C C . GLY A 1 21 ? 5.245 -5.550 11.635 1.00 0.00 21 GLY A C 4
ATOM 1643 O O . GLY A 1 21 ? 5.564 -4.799 10.708 1.00 0.00 21 GLY A O 4
ATOM 1647 N N . PRO A 1 22 ? 6.146 -6.331 12.236 1.00 0.00 22 PRO A N 4
ATOM 1648 C CA . PRO A 1 22 ? 7.590 -6.343 11.827 1.00 0.00 22 PRO A CA 4
ATOM 1649 C C . PRO A 1 22 ? 7.784 -6.781 10.374 1.00 0.00 22 PRO A C 4
ATOM 1650 O O . PRO A 1 22 ? 8.759 -6.382 9.730 1.00 0.00 22 PRO A O 4
ATOM 1661 N N . GLY A 1 23 ? 6.852 -7.595 9.866 1.00 0.00 23 GLY A N 4
ATOM 1662 C CA . GLY A 1 23 ? 6.930 -8.073 8.487 1.00 0.00 23 GLY A CA 4
ATOM 1663 C C . GLY A 1 23 ? 5.575 -7.972 7.794 1.00 0.00 23 GLY A C 4
ATOM 1664 O O . GLY A 1 23 ? 4.549 -8.354 8.363 1.00 0.00 23 GLY A O 4
ATOM 1668 N N . VAL A 1 24 ? 5.585 -7.463 6.561 1.00 0.00 24 VAL A N 4
ATOM 1669 C CA . VAL A 1 24 ? 4.357 -7.316 5.777 1.00 0.00 24 VAL A CA 4
ATOM 1670 C C . VAL A 1 24 ? 4.562 -7.932 4.391 1.00 0.00 24 VAL A C 4
ATOM 1671 O O . VAL A 1 24 ? 5.532 -7.608 3.702 1.00 0.00 24 VAL A O 4
ATOM 1684 N N . ALA A 1 25 ? 3.639 -8.811 3.993 1.00 0.00 25 ALA A N 4
ATOM 1685 C CA . ALA A 1 25 ? 3.719 -9.460 2.687 1.00 0.00 25 ALA A CA 4
ATOM 1686 C C . ALA A 1 25 ? 2.734 -8.815 1.718 1.00 0.00 25 ALA A C 4
ATOM 1687 O O . ALA A 1 25 ? 1.539 -9.127 1.735 1.00 0.00 25 ALA A O 4
ATOM 1694 N N . PHE A 1 26 ? 3.245 -7.905 0.889 1.00 0.00 26 PHE A N 4
ATOM 1695 C CA . PHE A 1 26 ? 2.412 -7.196 -0.081 1.00 0.00 26 PHE A CA 4
ATOM 1696 C C . PHE A 1 26 ? 3.094 -7.131 -1.451 1.00 0.00 26 PHE A C 4
ATOM 1697 O O . PHE A 1 26 ? 4.311 -7.309 -1.555 1.00 0.00 26 PHE A O 4
ATOM 1714 N N . ARG A 1 27 ? 2.302 -6.847 -2.486 1.00 0.00 27 ARG A N 4
ATOM 1715 C CA . ARG A 1 27 ? 2.832 -6.722 -3.840 1.00 0.00 27 ARG A CA 4
ATOM 1716 C C . ARG A 1 27 ? 3.774 -5.520 -3.890 1.00 0.00 27 ARG A C 4
ATOM 1717 O O . ARG A 1 27 ? 3.410 -4.429 -3.453 1.00 0.00 27 ARG A O 4
ATOM 1738 N N . ALA A 1 28 ? 4.979 -5.725 -4.419 1.00 0.00 28 ALA A N 4
ATOM 1739 C CA . ALA A 1 28 ? 5.963 -4.648 -4.500 1.00 0.00 28 ALA A CA 4
ATOM 1740 C C . ALA A 1 28 ? 5.401 -3.460 -5.303 1.00 0.00 28 ALA A C 4
ATOM 1741 O O . ALA A 1 28 ? 4.617 -3.672 -6.231 1.00 0.00 28 ALA A O 4
ATOM 1748 N N . PRO A 1 29 ? 5.762 -2.215 -4.969 1.00 0.00 29 PRO A N 4
ATOM 1749 C CA . PRO A 1 29 ? 5.244 -1.007 -5.696 1.00 0.00 29 PRO A CA 4
ATOM 1750 C C . PRO A 1 29 ? 5.462 -1.094 -7.202 1.00 0.00 29 PRO A C 4
ATOM 1751 O O . PRO A 1 29 ? 6.495 -1.581 -7.664 1.00 0.00 29 PRO A O 4
ATOM 1762 N N . SER A 1 30 ? 4.468 -0.615 -7.954 1.00 0.00 30 SER A N 4
ATOM 1763 C CA . SER A 1 30 ? 4.530 -0.632 -9.413 1.00 0.00 30 SER A CA 4
ATOM 1764 C C . SER A 1 30 ? 5.595 0.334 -9.917 1.00 0.00 30 SER A C 4
ATOM 1765 O O . SER A 1 30 ? 6.029 1.231 -9.192 1.00 0.00 30 SER A O 4
ATOM 1773 N N . ILE A 1 31 ? 6.000 0.138 -11.169 1.00 0.00 31 ILE A N 4
ATOM 1774 C CA . ILE A 1 31 ? 7.018 0.985 -11.798 1.00 0.00 31 ILE A CA 4
ATOM 1775 C C . ILE A 1 31 ? 6.517 2.434 -11.836 1.00 0.00 31 ILE A C 4
ATOM 1776 O O . ILE A 1 31 ? 7.280 3.380 -11.632 1.00 0.00 31 ILE A O 4
ATOM 1792 N N . HIS A 1 32 ? 5.230 2.576 -12.125 1.00 0.00 32 HIS A N 4
ATOM 1793 C CA . HIS A 1 32 ? 4.575 3.889 -12.232 1.00 0.00 32 HIS A CA 4
ATOM 1794 C C . HIS A 1 32 ? 4.872 4.732 -10.998 1.00 0.00 32 HIS A C 4
ATOM 1795 O O . HIS A 1 32 ? 5.009 4.199 -9.893 1.00 0.00 32 HIS A O 4
ATOM 1809 N N . GLY A 1 33 ? 4.963 6.046 -11.197 1.00 0.00 33 GLY A N 4
ATOM 1810 C CA . GLY A 1 33 ? 5.239 6.965 -10.096 1.00 0.00 33 GLY A CA 4
ATOM 1811 C C . GLY A 1 33 ? 5.713 8.317 -10.618 1.00 0.00 33 GLY A C 4
ATOM 1812 O O . GLY A 1 33 ? 4.909 9.016 -11.214 1.00 0.00 33 GLY A O 4
ATOM 1817 N N . TYR A 1 1 ? 3.055 2.823 -4.276 1.00 0.00 1 TYR A N 5
ATOM 1818 C CA . TYR A 1 1 ? 1.950 3.579 -3.622 1.00 0.00 1 TYR A CA 5
ATOM 1819 C C . TYR A 1 1 ? 1.298 2.694 -2.547 1.00 0.00 1 TYR A C 5
ATOM 1820 O O . TYR A 1 1 ? 1.862 1.661 -2.175 1.00 0.00 1 TYR A O 5
ATOM 1840 N N . ARG A 1 2 ? 0.126 3.109 -2.044 1.00 0.00 2 ARG A N 5
ATOM 1841 C CA . ARG A 1 2 ? -0.569 2.346 -1.002 1.00 0.00 2 ARG A CA 5
ATOM 1842 C C . ARG A 1 2 ? -1.069 1.010 -1.544 1.00 0.00 2 ARG A C 5
ATOM 1843 O O . ARG A 1 2 ? -1.787 0.965 -2.541 1.00 0.00 2 ARG A O 5
ATOM 1864 N N . GLN A 1 3 ? -0.705 -0.077 -0.865 1.00 0.00 3 GLN A N 5
ATOM 1865 C CA . GLN A 1 3 ? -1.130 -1.412 -1.289 1.00 0.00 3 GLN A CA 5
ATOM 1866 C C . GLN A 1 3 ? -2.184 -1.974 -0.340 1.00 0.00 3 GLN A C 5
ATOM 1867 O O . GLN A 1 3 ? -1.977 -2.023 0.875 1.00 0.00 3 GLN A O 5
ATOM 1881 N N . SER A 1 4 ? -3.312 -2.396 -0.913 1.00 0.00 4 SER A N 5
ATOM 1882 C CA . SER A 1 4 ? -4.415 -2.961 -0.129 1.00 0.00 4 SER A CA 5
ATOM 1883 C C . SER A 1 4 ? -4.549 -4.477 -0.341 1.00 0.00 4 SER A C 5
ATOM 1884 O O . SER A 1 4 ? -5.567 -5.063 0.036 1.00 0.00 4 SER A O 5
ATOM 1892 N N . SER A 1 5 ? -3.532 -5.101 -0.951 1.00 0.00 5 SER A N 5
ATOM 1893 C CA . SER A 1 5 ? -3.566 -6.541 -1.213 1.00 0.00 5 SER A CA 5
ATOM 1894 C C . SER A 1 5 ? -3.673 -7.333 0.088 1.00 0.00 5 SER A C 5
ATOM 1895 O O . SER A 1 5 ? -4.354 -8.360 0.139 1.00 0.00 5 SER A O 5
ATOM 1903 N N . ALA A 1 6 ? -3.003 -6.846 1.137 1.00 0.00 6 ALA A N 5
ATOM 1904 C CA . ALA A 1 6 ? -3.034 -7.510 2.440 1.00 0.00 6 ALA A CA 5
ATOM 1905 C C . ALA A 1 6 ? -4.442 -7.452 3.023 1.00 0.00 6 ALA A C 5
ATOM 1906 O O . ALA A 1 6 ? -5.137 -6.443 2.874 1.00 0.00 6 ALA A O 5
ATOM 1913 N N . THR A 1 7 ? -4.856 -8.537 3.684 1.00 0.00 7 THR A N 5
ATOM 1914 C CA . THR A 1 7 ? -6.190 -8.600 4.287 1.00 0.00 7 THR A CA 5
ATOM 1915 C C . THR A 1 7 ? -6.108 -9.022 5.750 1.00 0.00 7 THR A C 5
ATOM 1916 O O . THR A 1 7 ? -5.171 -9.713 6.157 1.00 0.00 7 THR A O 5
ATOM 1927 N N . SER A 1 8 ? -7.105 -8.598 6.528 1.00 0.00 8 SER A N 5
ATOM 1928 C CA . SER A 1 8 ? -7.173 -8.923 7.955 1.00 0.00 8 SER A CA 5
ATOM 1929 C C . SER A 1 8 ? -5.849 -8.623 8.675 1.00 0.00 8 SER A C 5
ATOM 1930 O O . SER A 1 8 ? -5.584 -9.172 9.749 1.00 0.00 8 SER A O 5
ATOM 1938 N N . SER A 1 9 ? -5.030 -7.744 8.086 1.00 0.00 9 SER A N 5
ATOM 1939 C CA . SER A 1 9 ? -3.743 -7.367 8.682 1.00 0.00 9 SER A CA 5
ATOM 1940 C C . SER A 1 9 ? -3.740 -5.906 9.169 1.00 0.00 9 SER A C 5
ATOM 1941 O O . SER A 1 9 ? -2.743 -5.444 9.729 1.00 0.00 9 SER A O 5
ATOM 1949 N N . PHE A 1 10 ? -4.845 -5.187 8.940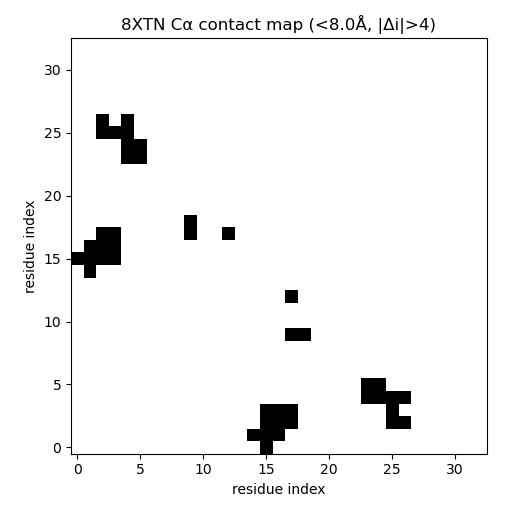 1.00 0.00 10 PHE A N 5
ATOM 1950 C CA . PHE A 1 10 ? -4.951 -3.779 9.346 1.00 0.00 10 PHE A CA 5
ATOM 1951 C C . PHE A 1 10 ? -6.335 -3.447 9.937 1.00 0.00 10 PHE A C 5
ATOM 1952 O O . PHE A 1 10 ? -6.548 -2.332 10.422 1.00 0.00 10 PHE A O 5
ATOM 1969 N N . GLY A 1 11 ? -7.267 -4.410 9.889 1.00 0.00 11 GLY A N 5
ATOM 1970 C CA . GLY A 1 11 ? -8.616 -4.200 10.415 1.00 0.00 11 GLY A CA 5
ATOM 1971 C C . GLY A 1 11 ? -9.494 -3.483 9.396 1.00 0.00 11 GLY A C 5
ATOM 1972 O O . GLY A 1 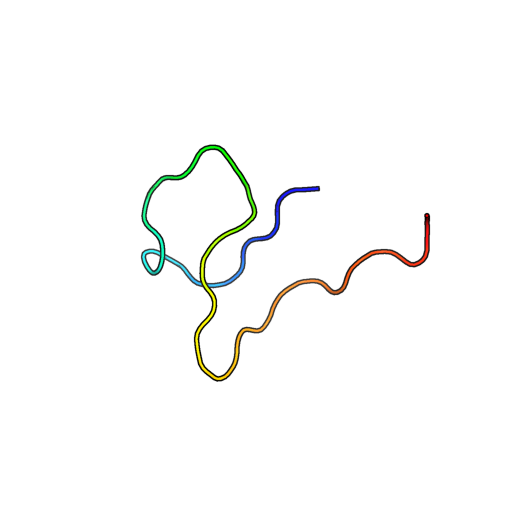11 ? -9.155 -3.420 8.214 1.00 0.00 11 GLY A O 5
ATOM 1976 N N . GLY A 1 12 ? -10.628 -2.956 9.865 1.00 0.00 12 GLY A N 5
ATOM 1977 C CA . GLY A 1 12 ? -11.562 -2.251 8.990 1.00 0.00 12 GLY A CA 5
ATOM 1978 C C . GLY A 1 12 ? -11.293 -0.757 8.979 1.00 0.00 12 GLY A C 5
ATOM 1979 O O . GLY A 1 12 ? -12.220 0.051 9.059 1.00 0.00 12 GLY A O 5
ATOM 1983 N N . LEU A 1 13 ? -10.015 -0.407 8.871 1.00 0.00 13 LEU A N 5
ATOM 1984 C CA . LEU A 1 13 ? -9.608 0.990 8.837 1.00 0.00 13 LEU A CA 5
ATOM 1985 C C . LEU A 1 13 ? -10.191 1.692 7.610 1.00 0.00 13 LEU A C 5
ATOM 1986 O O . LEU A 1 13 ? -10.624 2.842 7.694 1.00 0.00 13 LEU A O 5
ATOM 2002 N N . GLY A 1 14 ? -10.200 0.983 6.477 1.00 0.00 14 GLY A N 5
ATOM 2003 C CA . GLY A 1 14 ? -10.736 1.533 5.229 1.00 0.00 14 GLY A CA 5
ATOM 2004 C C . GLY A 1 14 ? -9.720 2.416 4.488 1.00 0.00 14 GLY A C 5
ATOM 2005 O O . GLY A 1 14 ? -10.051 2.995 3.450 1.00 0.00 14 GLY A O 5
ATOM 2009 N N . GLY A 1 15 ? -8.493 2.518 5.020 1.00 0.00 15 GLY A N 5
ATOM 2010 C CA . GLY A 1 15 ? -7.452 3.334 4.391 1.00 0.00 15 GLY A CA 5
ATOM 2011 C C . GLY A 1 15 ? -6.338 2.458 3.827 1.00 0.00 15 GLY A C 5
ATOM 2012 O O . GLY A 1 15 ? -5.941 1.469 4.449 1.00 0.00 15 GLY A O 5
ATOM 2016 N N . GLY A 1 16 ? -5.839 2.834 2.646 1.00 0.00 16 GLY A N 5
ATOM 2017 C CA . GLY A 1 16 ? -4.765 2.085 1.995 1.00 0.00 16 GLY A CA 5
ATOM 2018 C C . GLY A 1 16 ? -3.509 2.075 2.858 1.00 0.00 16 GLY A C 5
ATOM 2019 O O . GLY A 1 16 ? -2.832 1.049 2.963 1.00 0.00 16 GLY A O 5
ATOM 2023 N N . SER A 1 17 ? -3.210 3.223 3.474 1.00 0.00 17 SER A N 5
ATOM 2024 C CA . SER A 1 17 ? -2.032 3.336 4.330 1.00 0.00 17 SER A CA 5
ATOM 2025 C C . SER A 1 17 ? -2.354 2.858 5.741 1.00 0.00 17 SER A C 5
ATOM 2026 O O . SER A 1 17 ? -3.093 3.516 6.477 1.00 0.00 17 SER A O 5
ATOM 2034 N N . VAL A 1 18 ? -1.790 1.708 6.100 1.00 0.00 18 VAL A N 5
ATOM 2035 C CA . VAL A 1 18 ? -1.998 1.119 7.422 1.00 0.00 18 VAL A CA 5
ATOM 2036 C C . VAL A 1 18 ? -0.656 0.827 8.081 1.00 0.00 18 VAL A C 5
ATOM 2037 O O . VAL A 1 18 ? 0.359 0.718 7.391 1.00 0.00 18 VAL A O 5
ATOM 2050 N N . ARG A 1 19 ? -0.654 0.700 9.409 1.00 0.00 19 ARG A N 5
ATOM 2051 C CA . ARG A 1 19 ? 0.584 0.416 10.128 1.00 0.00 19 ARG A CA 5
ATOM 2052 C C . ARG A 1 19 ? 1.139 -0.928 9.695 1.00 0.00 19 ARG A C 5
ATOM 2053 O O . ARG A 1 19 ? 0.389 -1.812 9.271 1.00 0.00 19 ARG A O 5
ATOM 2074 N N . PHE A 1 20 ? 2.465 -1.052 9.760 1.00 0.00 20 PHE A N 5
ATOM 2075 C CA . PHE A 1 20 ? 3.136 -2.276 9.324 1.00 0.00 20 PHE A CA 5
ATOM 2076 C C . PHE A 1 20 ? 3.945 -2.879 10.465 1.00 0.00 20 PHE A C 5
ATOM 2077 O O . PHE A 1 20 ? 4.599 -2.156 11.223 1.00 0.00 20 PHE A O 5
ATOM 2094 N N . GLY A 1 21 ? 3.893 -4.205 10.575 1.00 0.00 21 GLY A N 5
ATOM 2095 C CA . GLY A 1 21 ? 4.620 -4.919 11.622 1.00 0.00 21 GLY A CA 5
ATOM 2096 C C . GLY A 1 21 ? 6.046 -5.251 11.158 1.00 0.00 21 GLY A C 5
ATOM 2097 O O . GLY A 1 21 ? 6.505 -4.688 10.161 1.00 0.00 21 GLY A O 5
ATOM 2101 N N . PRO A 1 22 ? 6.762 -6.146 11.841 1.00 0.00 22 PRO A N 5
ATOM 2102 C CA . PRO A 1 22 ? 8.159 -6.517 11.442 1.00 0.00 22 PRO A CA 5
ATOM 2103 C C . PRO A 1 22 ? 8.229 -6.917 9.971 1.00 0.00 22 PRO A C 5
ATOM 2104 O O . PRO A 1 22 ? 9.189 -6.580 9.273 1.00 0.00 22 PRO A O 5
ATOM 2115 N N . GLY A 1 23 ? 7.195 -7.626 9.510 1.00 0.00 23 GLY A N 5
ATOM 2116 C CA . GLY A 1 23 ? 7.128 -8.062 8.119 1.00 0.00 23 GLY A CA 5
ATOM 2117 C C . GLY A 1 23 ? 5.697 -7.990 7.595 1.00 0.00 23 GLY A C 5
ATOM 2118 O O . GLY A 1 23 ? 4.774 -8.535 8.207 1.00 0.00 23 GLY A O 5
ATOM 2122 N N . VAL A 1 24 ? 5.527 -7.323 6.453 1.00 0.00 24 VAL A N 5
ATOM 2123 C CA . VAL A 1 24 ? 4.209 -7.183 5.827 1.00 0.00 24 VAL A CA 5
ATOM 2124 C C . VAL A 1 24 ? 4.291 -7.627 4.365 1.00 0.00 24 VAL A C 5
ATOM 2125 O O . VAL A 1 24 ? 5.168 -7.175 3.625 1.00 0.00 24 VAL A O 5
ATOM 2138 N N . ALA A 1 25 ? 3.372 -8.509 3.967 1.00 0.00 25 ALA A N 5
ATOM 2139 C CA . ALA A 1 25 ? 3.346 -9.007 2.595 1.00 0.00 25 ALA A CA 5
ATOM 2140 C C . ALA A 1 25 ? 2.386 -8.179 1.747 1.00 0.00 25 ALA A C 5
ATOM 2141 O O . ALA A 1 25 ? 1.168 -8.273 1.903 1.00 0.00 25 ALA A O 5
ATOM 2148 N N . PHE A 1 26 ? 2.957 -7.367 0.860 1.00 0.00 26 PHE A N 5
ATOM 2149 C CA . PHE A 1 26 ? 2.167 -6.506 -0.017 1.00 0.00 26 PHE A CA 5
ATOM 2150 C C . PHE A 1 26 ? 2.702 -6.563 -1.452 1.00 0.00 26 PHE A C 5
ATOM 2151 O O . PHE A 1 26 ? 3.817 -7.041 -1.681 1.00 0.00 26 PHE A O 5
ATOM 2168 N N . ARG A 1 27 ? 1.911 -6.061 -2.403 1.00 0.00 27 ARG A N 5
ATOM 2169 C CA . ARG A 1 27 ? 2.328 -6.045 -3.806 1.00 0.00 27 ARG A CA 5
ATOM 2170 C C . ARG A 1 27 ? 3.434 -5.013 -3.999 1.00 0.00 27 ARG A C 5
ATOM 2171 O O . ARG A 1 27 ? 3.292 -3.861 -3.582 1.00 0.00 27 ARG A O 5
ATOM 2192 N N . ALA A 1 28 ? 4.530 -5.434 -4.625 1.00 0.00 28 ALA A N 5
ATOM 2193 C CA . ALA A 1 28 ? 5.665 -4.542 -4.853 1.00 0.00 28 ALA A CA 5
ATOM 2194 C C . ALA A 1 28 ? 5.265 -3.360 -5.754 1.00 0.00 28 ALA A C 5
ATOM 2195 O O . ALA A 1 28 ? 4.424 -3.533 -6.641 1.00 0.00 28 ALA A O 5
ATOM 2202 N N . PRO A 1 29 ? 5.834 -2.164 -5.561 1.00 0.00 29 PRO A N 5
ATOM 2203 C CA . PRO A 1 29 ? 5.489 -0.968 -6.402 1.00 0.00 29 PRO A CA 5
ATOM 2204 C C . PRO A 1 29 ? 5.643 -1.246 -7.894 1.00 0.00 29 PRO A C 5
ATOM 2205 O O . PRO A 1 29 ? 6.575 -1.939 -8.312 1.00 0.00 29 PRO A O 5
ATOM 2216 N N . SER A 1 30 ? 4.716 -0.702 -8.684 1.00 0.00 30 SER A N 5
ATOM 2217 C CA . SER A 1 30 ? 4.733 -0.889 -10.133 1.00 0.00 30 SER A CA 5
ATOM 2218 C C . SER A 1 30 ? 5.348 0.319 -10.832 1.00 0.00 30 SER A C 5
ATOM 2219 O O . SER A 1 30 ? 4.965 1.457 -10.564 1.00 0.00 30 SER A O 5
ATOM 2227 N N . ILE A 1 31 ? 6.294 0.054 -11.741 1.00 0.00 31 ILE A N 5
ATOM 2228 C CA . ILE A 1 31 ? 6.977 1.116 -12.504 1.00 0.00 31 ILE A CA 5
ATOM 2229 C C . ILE A 1 31 ? 7.910 1.899 -11.575 1.00 0.00 31 ILE A C 5
ATOM 2230 O O . ILE A 1 31 ? 9.134 1.788 -11.675 1.00 0.00 31 ILE A O 5
ATOM 2246 N N . HIS A 1 32 ? 7.314 2.677 -10.672 1.00 0.00 32 HIS A N 5
ATOM 2247 C CA . HIS A 1 32 ? 8.075 3.478 -9.706 1.00 0.00 32 HIS A CA 5
ATOM 2248 C C . HIS A 1 32 ? 8.651 2.585 -8.614 1.00 0.00 32 HIS A C 5
ATOM 2249 O O . HIS A 1 32 ? 8.210 1.447 -8.434 1.00 0.00 32 HIS A O 5
ATOM 2263 N N . GLY A 1 33 ? 9.640 3.113 -7.889 1.00 0.00 33 GLY A N 5
ATOM 2264 C CA . GLY A 1 33 ? 10.282 2.365 -6.809 1.00 0.00 33 GLY A CA 5
ATOM 2265 C C . GLY A 1 33 ? 11.337 1.411 -7.360 1.00 0.00 33 GLY A C 5
ATOM 2266 O O . GLY A 1 33 ? 12.450 1.440 -6.862 1.00 0.00 33 GLY A O 5
ATOM 2271 N N . TYR A 1 1 ? 0.793 5.665 -2.543 1.00 0.00 1 TYR A N 6
ATOM 2272 C CA . TYR A 1 1 ? 0.379 4.441 -3.286 1.00 0.00 1 TYR A CA 6
ATOM 2273 C C . TYR A 1 1 ? -0.593 3.635 -2.428 1.00 0.00 1 TYR A C 6
ATOM 2274 O O . TYR A 1 1 ? -0.370 3.454 -1.227 1.00 0.00 1 TYR A O 6
ATOM 2294 N N . ARG A 1 2 ? -1.669 3.155 -3.057 1.00 0.00 2 ARG A N 6
ATOM 2295 C CA . ARG A 1 2 ? -2.679 2.366 -2.356 1.00 0.00 2 ARG A CA 6
ATOM 2296 C C . ARG A 1 2 ? -2.381 0.873 -2.508 1.00 0.00 2 ARG A C 6
ATOM 2297 O O . ARG A 1 2 ? -2.218 0.381 -3.625 1.00 0.00 2 ARG A O 6
ATOM 2318 N N . GLN A 1 3 ? -2.324 0.165 -1.377 1.00 0.00 3 GLN A N 6
ATOM 2319 C CA . GLN A 1 3 ? -2.053 -1.274 -1.386 1.00 0.00 3 GLN A CA 6
ATOM 2320 C C . GLN A 1 3 ? -3.317 -2.056 -1.046 1.00 0.00 3 GLN A C 6
ATOM 2321 O O . GLN A 1 3 ? -3.896 -1.878 0.029 1.00 0.00 3 GLN A O 6
ATOM 2335 N N . SER A 1 4 ? -3.742 -2.916 -1.974 1.00 0.00 4 SER A N 6
ATOM 2336 C CA . SER A 1 4 ? -4.946 -3.729 -1.777 1.00 0.00 4 SER A CA 6
ATOM 2337 C C . SER A 1 4 ? -4.627 -5.113 -1.190 1.00 0.00 4 SER A C 6
ATOM 2338 O O . SER A 1 4 ? -5.545 -5.859 -0.840 1.00 0.00 4 SER A O 6
ATOM 2346 N N . SER A 1 5 ? -3.335 -5.452 -1.091 1.00 0.00 5 SER A N 6
ATOM 2347 C CA . SER A 1 5 ? -2.922 -6.748 -0.554 1.00 0.00 5 SER A CA 6
ATOM 2348 C C . SER A 1 5 ? -3.332 -6.879 0.910 1.00 0.00 5 SER A C 6
ATOM 2349 O O . SER A 1 5 ? -3.198 -5.930 1.686 1.00 0.00 5 SER A O 6
ATOM 2357 N N . ALA A 1 6 ? -3.822 -8.068 1.276 1.00 0.00 6 ALA A N 6
ATOM 2358 C CA . ALA A 1 6 ? -4.249 -8.333 2.651 1.00 0.00 6 ALA A CA 6
ATOM 2359 C C . ALA A 1 6 ? -5.219 -7.247 3.138 1.00 0.00 6 ALA A C 6
ATOM 2360 O O . ALA A 1 6 ? -4.855 -6.374 3.936 1.00 0.00 6 ALA A O 6
ATOM 2367 N N . THR A 1 7 ? -6.456 -7.308 2.638 1.00 0.00 7 THR A N 6
ATOM 2368 C CA . THR A 1 7 ? -7.479 -6.328 3.011 1.00 0.00 7 THR A CA 6
ATOM 2369 C C . THR A 1 7 ? -7.974 -6.581 4.431 1.00 0.00 7 THR A C 6
ATOM 2370 O O . THR A 1 7 ? -7.838 -7.685 4.959 1.00 0.00 7 THR A O 6
ATOM 2381 N N . SER A 1 8 ? -8.541 -5.536 5.039 1.00 0.00 8 SER A N 6
ATOM 2382 C CA . SER A 1 8 ? -9.056 -5.619 6.409 1.00 0.00 8 SER A CA 6
ATOM 2383 C C . SER A 1 8 ? -7.985 -6.101 7.399 1.00 0.00 8 SER A C 6
ATOM 2384 O O . SER A 1 8 ? -8.310 -6.466 8.532 1.00 0.00 8 SER A O 6
ATOM 2392 N N . SER A 1 9 ? -6.714 -6.085 6.976 1.00 0.00 9 SER A N 6
ATOM 2393 C CA . SER A 1 9 ? -5.610 -6.507 7.838 1.00 0.00 9 SER A CA 6
ATOM 2394 C C . SER A 1 9 ? -5.407 -5.517 8.981 1.00 0.00 9 SER A C 6
ATOM 2395 O O . SER A 1 9 ? -5.133 -5.908 10.118 1.00 0.00 9 SER A O 6
ATOM 2403 N N . PHE A 1 10 ? -5.530 -4.234 8.653 1.00 0.00 10 PHE A N 6
ATOM 2404 C CA . PHE A 1 10 ? -5.350 -3.157 9.628 1.00 0.00 10 PHE A CA 6
ATOM 2405 C C . PHE A 1 10 ? -6.684 -2.700 10.221 1.00 0.00 10 PHE A C 6
ATOM 2406 O O . PHE A 1 10 ? -6.744 -2.317 11.392 1.00 0.00 10 PHE A O 6
ATOM 2423 N N . GLY A 1 11 ? -7.741 -2.738 9.406 1.00 0.00 11 GLY A N 6
ATOM 2424 C CA . GLY A 1 11 ? -9.067 -2.319 9.861 1.00 0.00 11 GLY A CA 6
ATOM 2425 C C . GLY A 1 11 ? -9.811 -1.567 8.763 1.00 0.00 11 GLY A C 6
ATOM 2426 O O . GLY A 1 11 ? -9.479 -1.690 7.581 1.00 0.00 11 GLY A O 6
ATOM 2430 N N . GLY A 1 12 ? -10.819 -0.792 9.167 1.00 0.00 12 GLY A N 6
ATOM 2431 C CA . GLY A 1 12 ? -11.622 -0.018 8.220 1.00 0.00 12 GLY A CA 6
ATOM 2432 C C . GLY A 1 12 ? -11.173 1.434 8.151 1.00 0.00 12 GLY A C 6
ATOM 2433 O O . GLY A 1 12 ? -11.986 2.330 7.908 1.00 0.00 12 GLY A O 6
ATOM 2437 N N . LEU A 1 13 ? -9.877 1.654 8.351 1.00 0.00 13 LEU A N 6
ATOM 2438 C CA . LEU A 1 13 ? -9.314 2.996 8.301 1.00 0.00 13 LEU A CA 6
ATOM 2439 C C . LEU A 1 13 ? -9.500 3.603 6.911 1.00 0.00 13 LEU A C 6
ATOM 2440 O O . LEU A 1 13 ? -9.790 4.796 6.783 1.00 0.00 13 LEU A O 6
ATOM 2456 N N . GLY A 1 14 ? -9.337 2.772 5.879 1.00 0.00 14 GLY A N 6
ATOM 2457 C CA . GLY A 1 14 ? -9.493 3.224 4.494 1.00 0.00 14 GLY A CA 6
ATOM 2458 C C . GLY A 1 14 ? -8.171 3.709 3.880 1.00 0.00 14 GLY A C 6
ATOM 2459 O O . GLY A 1 14 ? -8.171 4.246 2.768 1.00 0.00 14 GLY A O 6
ATOM 2463 N N . GLY A 1 15 ? -7.055 3.516 4.595 1.00 0.00 15 GLY A N 6
ATOM 2464 C CA . GLY A 1 15 ? -5.746 3.935 4.094 1.00 0.00 15 GLY A CA 6
ATOM 2465 C C . GLY A 1 15 ? -5.005 2.759 3.469 1.00 0.00 15 GLY A C 6
ATOM 2466 O O . GLY A 1 15 ? -4.818 1.722 4.111 1.00 0.00 15 GLY A O 6
ATOM 2470 N N . GLY A 1 16 ? -4.588 2.931 2.212 1.00 0.00 16 GLY A N 6
ATOM 2471 C CA . GLY A 1 16 ? -3.865 1.882 1.492 1.00 0.00 16 GLY A CA 6
ATOM 2472 C C . GLY A 1 16 ? -2.550 1.551 2.181 1.00 0.00 16 GLY A C 6
ATOM 2473 O O . GLY A 1 16 ? -2.178 0.378 2.286 1.00 0.00 16 GLY A O 6
ATOM 2477 N N . SER A 1 17 ? -1.851 2.588 2.648 1.00 0.00 17 SER A N 6
ATOM 2478 C CA . SER A 1 17 ? -0.572 2.396 3.326 1.00 0.00 17 SER A CA 6
ATOM 2479 C C . SER A 1 17 ? -0.739 2.505 4.836 1.00 0.00 17 SER A C 6
ATOM 2480 O O . SER A 1 17 ? -1.059 3.572 5.364 1.00 0.00 17 SER A O 6
ATOM 2488 N N . VAL A 1 18 ? -0.503 1.386 5.516 1.00 0.00 18 VAL A N 6
ATOM 2489 C CA . VAL A 1 18 ? -0.605 1.326 6.972 1.00 0.00 18 VAL A CA 6
ATOM 2490 C C . VAL A 1 18 ? 0.684 0.764 7.536 1.00 0.00 18 VAL A C 6
ATOM 2491 O O . VAL A 1 18 ? 1.309 -0.091 6.917 1.00 0.00 18 VAL A O 6
ATOM 2504 N N . ARG A 1 19 ? 1.077 1.246 8.709 1.00 0.00 19 ARG A N 6
ATOM 2505 C CA . ARG A 1 19 ? 2.295 0.758 9.318 1.00 0.00 19 ARG A CA 6
ATOM 2506 C C . ARG A 1 19 ? 2.132 -0.715 9.650 1.00 0.00 19 ARG A C 6
ATOM 2507 O O . ARG A 1 19 ? 1.062 -1.145 10.091 1.00 0.00 19 ARG A O 6
ATOM 2528 N N . PHE A 1 20 ? 3.181 -1.484 9.385 1.00 0.00 20 PHE A N 6
ATOM 2529 C CA . PHE A 1 20 ? 3.144 -2.931 9.605 1.00 0.00 20 PHE A CA 6
ATOM 2530 C C . PHE A 1 20 ? 4.127 -3.330 10.698 1.00 0.00 20 PHE A C 6
ATOM 2531 O O . PHE A 1 20 ? 4.883 -2.494 11.201 1.00 0.00 20 PHE A O 6
ATOM 2548 N N . GLY A 1 21 ? 4.108 -4.615 11.057 1.00 0.00 21 GLY A N 6
ATOM 2549 C CA . GLY A 1 21 ? 4.997 -5.137 12.092 1.00 0.00 21 GLY A CA 6
ATOM 2550 C C . GLY A 1 21 ? 6.405 -5.377 11.525 1.00 0.00 21 GLY A C 6
ATOM 2551 O O . GLY A 1 21 ? 6.733 -4.826 10.469 1.00 0.00 21 GLY A O 6
ATOM 2555 N N . PRO A 1 22 ? 7.253 -6.171 12.183 1.00 0.00 22 PRO A N 6
ATOM 2556 C CA . PRO A 1 22 ? 8.643 -6.440 11.687 1.00 0.00 22 PRO A CA 6
ATOM 2557 C C . PRO A 1 22 ? 8.643 -7.102 10.308 1.00 0.00 22 PRO A C 6
ATOM 2558 O O . PRO A 1 22 ? 9.582 -6.923 9.529 1.00 0.00 22 PRO A O 6
ATOM 2569 N N . GLY A 1 23 ? 7.579 -7.853 10.014 1.00 0.00 23 GLY A N 6
ATOM 2570 C CA . GLY A 1 23 ? 7.448 -8.527 8.724 1.00 0.00 23 GLY A CA 6
ATOM 2571 C C . GLY A 1 23 ? 6.050 -8.330 8.157 1.00 0.00 23 GLY A C 6
ATOM 2572 O O . GLY A 1 23 ? 5.058 -8.448 8.880 1.00 0.00 23 GLY A O 6
ATOM 2576 N N . VAL A 1 24 ? 5.985 -8.026 6.862 1.00 0.00 24 VAL A N 6
ATOM 2577 C CA . VAL A 1 24 ? 4.706 -7.806 6.190 1.00 0.00 24 VAL A CA 6
ATOM 2578 C C . VAL A 1 24 ? 4.732 -8.421 4.786 1.00 0.00 24 VAL A C 6
ATOM 2579 O O . VAL A 1 24 ? 5.738 -8.325 4.078 1.00 0.00 24 VAL A O 6
ATOM 2592 N N . ALA A 1 25 ? 3.617 -9.047 4.398 1.00 0.00 25 ALA A N 6
ATOM 2593 C CA . ALA A 1 25 ? 3.511 -9.675 3.080 1.00 0.00 25 ALA A CA 6
ATOM 2594 C C . ALA A 1 25 ? 2.495 -8.929 2.217 1.00 0.00 25 ALA A C 6
ATOM 2595 O O . ALA A 1 25 ? 1.290 -9.185 2.293 1.00 0.00 25 ALA A O 6
ATOM 2602 N N . PHE A 1 26 ? 3.001 -8.001 1.406 1.00 0.00 26 PHE A N 6
ATOM 2603 C CA . PHE A 1 26 ? 2.151 -7.201 0.529 1.00 0.00 26 PHE A CA 6
ATOM 2604 C C . PHE A 1 26 ? 2.766 -7.099 -0.872 1.00 0.00 26 PHE A C 6
ATOM 2605 O O . PHE A 1 26 ? 3.945 -7.412 -1.058 1.00 0.00 26 PHE A O 6
ATOM 2622 N N . ARG A 1 27 ? 1.968 -6.646 -1.839 1.00 0.00 27 ARG A N 6
ATOM 2623 C CA . ARG A 1 27 ? 2.449 -6.491 -3.213 1.00 0.00 27 ARG A CA 6
ATOM 2624 C C . ARG A 1 27 ? 3.325 -5.247 -3.318 1.00 0.00 27 ARG A C 6
ATOM 2625 O O . ARG A 1 27 ? 2.940 -4.170 -2.858 1.00 0.00 27 ARG A O 6
ATOM 2646 N N . ALA A 1 28 ? 4.503 -5.407 -3.922 1.00 0.00 28 ALA A N 6
ATOM 2647 C CA . ALA A 1 28 ? 5.438 -4.294 -4.079 1.00 0.00 28 ALA A CA 6
ATOM 2648 C C . ALA A 1 28 ? 4.863 -3.228 -5.029 1.00 0.00 28 ALA A C 6
ATOM 2649 O O . ALA A 1 28 ? 4.146 -3.580 -5.970 1.00 0.00 28 ALA A O 6
ATOM 2656 N N . PRO A 1 29 ? 5.149 -1.938 -4.819 1.00 0.00 29 PRO A N 6
ATOM 2657 C CA . PRO A 1 29 ? 4.622 -0.850 -5.707 1.00 0.00 29 PRO A CA 6
ATOM 2658 C C . PRO A 1 29 ? 5.277 -0.862 -7.086 1.00 0.00 29 PRO A C 6
ATOM 2659 O O . PRO A 1 29 ? 6.419 -1.305 -7.235 1.00 0.00 29 PRO A O 6
ATOM 2670 N N . SER A 1 30 ? 4.544 -0.369 -8.084 1.00 0.00 30 SER A N 6
ATOM 2671 C CA . SER A 1 30 ? 5.047 -0.318 -9.455 1.00 0.00 30 SER A CA 6
ATOM 2672 C C . SER A 1 30 ? 6.162 0.715 -9.582 1.00 0.00 30 SER A C 6
ATOM 2673 O O . SER A 1 30 ? 6.300 1.602 -8.737 1.00 0.00 30 SER A O 6
ATOM 2681 N N . ILE A 1 31 ? 6.956 0.578 -10.642 1.00 0.00 31 ILE A N 6
ATOM 2682 C CA . ILE A 1 31 ? 8.079 1.490 -10.899 1.00 0.00 31 ILE A CA 6
ATOM 2683 C C . ILE A 1 31 ? 7.652 2.965 -10.917 1.00 0.00 31 ILE A C 6
ATOM 2684 O O . ILE A 1 31 ? 8.508 3.852 -10.852 1.00 0.00 31 ILE A O 6
ATOM 2700 N N . HIS A 1 32 ? 6.345 3.223 -11.019 1.00 0.00 32 HIS A N 6
ATOM 2701 C CA . HIS A 1 32 ? 5.840 4.601 -11.060 1.00 0.00 32 HIS A CA 6
ATOM 2702 C C . HIS A 1 32 ? 6.030 5.255 -9.703 1.00 0.00 32 HIS A C 6
ATOM 2703 O O . HIS A 1 32 ? 5.346 4.901 -8.738 1.00 0.00 32 HIS A O 6
ATOM 2717 N N . GLY A 1 33 ? 6.957 6.206 -9.638 1.00 0.00 33 GLY A N 6
ATOM 2718 C CA . GLY A 1 33 ? 7.230 6.907 -8.391 1.00 0.00 33 GLY A CA 6
ATOM 2719 C C . GLY A 1 33 ? 8.378 7.900 -8.559 1.00 0.00 33 GLY A C 6
ATOM 2720 O O . GLY A 1 33 ? 9.230 7.944 -7.688 1.00 0.00 33 GLY A O 6
ATOM 2725 N N . TYR A 1 1 ? -2.894 5.208 -4.917 1.00 0.00 1 TYR A N 7
ATOM 2726 C CA . TYR A 1 1 ? -3.986 4.200 -5.017 1.00 0.00 1 TYR A CA 7
ATOM 2727 C C . TYR A 1 1 ? -4.197 3.548 -3.642 1.00 0.00 1 TYR A C 7
ATOM 2728 O O . TYR A 1 1 ? -3.595 3.973 -2.653 1.00 0.00 1 TYR A O 7
ATOM 2748 N N . ARG A 1 2 ? -5.045 2.513 -3.595 1.00 0.00 2 ARG A N 7
ATOM 2749 C CA . ARG A 1 2 ? -5.315 1.805 -2.345 1.00 0.00 2 ARG A CA 7
ATOM 2750 C C . ARG A 1 2 ? -4.417 0.569 -2.233 1.00 0.00 2 ARG A C 7
ATOM 2751 O O . ARG A 1 2 ? -4.396 -0.274 -3.135 1.00 0.00 2 ARG A O 7
ATOM 2772 N N . GLN A 1 3 ? -3.694 0.466 -1.117 1.00 0.00 3 GLN A N 7
ATOM 2773 C CA . GLN A 1 3 ? -2.798 -0.668 -0.888 1.00 0.00 3 GLN A CA 7
ATOM 2774 C C . GLN A 1 3 ? -3.461 -1.709 0.006 1.00 0.00 3 GLN A C 7
ATOM 2775 O O . GLN A 1 3 ? -3.952 -1.384 1.090 1.00 0.00 3 GLN A O 7
ATOM 2789 N N . SER A 1 4 ? -3.460 -2.963 -0.457 1.00 0.00 4 SER A N 7
ATOM 2790 C CA . SER A 1 4 ? -4.053 -4.058 0.306 1.00 0.00 4 SER A CA 7
ATOM 2791 C C . SER A 1 4 ? -3.316 -4.238 1.630 1.00 0.00 4 SER A C 7
ATOM 2792 O O . SER A 1 4 ? -3.939 -4.443 2.673 1.00 0.00 4 SER A O 7
ATOM 2800 N N . SER A 1 5 ? -1.986 -4.151 1.572 1.00 0.00 5 SER A N 7
ATOM 2801 C CA . SER A 1 5 ? -1.154 -4.291 2.764 1.00 0.00 5 SER A CA 7
ATOM 2802 C C . SER A 1 5 ? 0.226 -3.686 2.524 1.00 0.00 5 SER A C 7
ATOM 2803 O O . SER A 1 5 ? 0.806 -3.862 1.450 1.00 0.00 5 SER A O 7
ATOM 2811 N N . ALA A 1 6 ? 0.747 -2.981 3.532 1.00 0.00 6 ALA A N 7
ATOM 2812 C CA . ALA A 1 6 ? 2.067 -2.361 3.427 1.00 0.00 6 ALA A CA 7
ATOM 2813 C C . ALA A 1 6 ? 2.571 -1.926 4.801 1.00 0.00 6 ALA A C 7
ATOM 2814 O O . ALA A 1 6 ? 1.793 -1.451 5.630 1.00 0.00 6 ALA A O 7
ATOM 2821 N N . THR A 1 7 ? 3.880 -2.080 5.023 1.00 0.00 7 THR A N 7
ATOM 2822 C CA . THR A 1 7 ? 4.491 -1.687 6.294 1.00 0.00 7 THR A CA 7
ATOM 2823 C C . THR A 1 7 ? 5.710 -0.804 6.053 1.00 0.00 7 THR A C 7
ATOM 2824 O O . THR A 1 7 ? 6.700 -1.244 5.464 1.00 0.00 7 THR A O 7
ATOM 2835 N N . SER A 1 8 ? 5.628 0.444 6.518 1.00 0.00 8 SER A N 7
ATOM 2836 C CA . SER A 1 8 ? 6.724 1.406 6.364 1.00 0.00 8 SER A CA 7
ATOM 2837 C C . SER A 1 8 ? 7.248 1.447 4.919 1.00 0.00 8 SER A C 7
ATOM 2838 O O . SER A 1 8 ? 8.393 1.846 4.676 1.00 0.00 8 SER A O 7
ATOM 2846 N N . SER A 1 9 ? 6.402 1.042 3.968 1.00 0.00 9 SER A N 7
ATOM 2847 C CA . SER A 1 9 ? 6.774 1.041 2.548 1.00 0.00 9 SER A CA 7
ATOM 2848 C C . SER A 1 9 ? 6.172 2.239 1.796 1.00 0.00 9 SER A C 7
ATOM 2849 O O . SER A 1 9 ? 6.357 2.362 0.583 1.00 0.00 9 SER A O 7
ATOM 2857 N N . PHE A 1 10 ? 5.444 3.103 2.515 1.00 0.00 10 PHE A N 7
ATOM 2858 C CA . PHE A 1 10 ? 4.806 4.268 1.905 1.00 0.00 10 PHE A CA 7
ATOM 2859 C C . PHE A 1 10 ? 4.688 5.401 2.931 1.00 0.00 10 PHE A C 7
ATOM 2860 O O . PHE A 1 10 ? 4.806 5.164 4.136 1.00 0.00 10 PHE A O 7
ATOM 2877 N N . GLY A 1 11 ? 4.428 6.614 2.446 1.00 0.00 11 GLY A N 7
ATOM 2878 C CA . GLY A 1 11 ? 4.265 7.768 3.327 1.00 0.00 11 GLY A CA 7
ATOM 2879 C C . GLY A 1 11 ? 2.921 8.444 3.076 1.00 0.00 11 GLY A C 7
ATOM 2880 O O . GLY A 1 11 ? 2.838 9.421 2.331 1.00 0.00 11 GLY A O 7
ATOM 2884 N N . GLY A 1 12 ? 1.873 7.903 3.704 1.00 0.00 12 GLY A N 7
ATOM 2885 C CA . GLY A 1 12 ? 0.526 8.444 3.550 1.00 0.00 12 GLY A CA 7
ATOM 2886 C C . GLY A 1 12 ? 0.098 8.422 2.086 1.00 0.00 12 GLY A C 7
ATOM 2887 O O . GLY A 1 12 ? 0.219 7.394 1.414 1.00 0.00 12 GLY A O 7
ATOM 2891 N N . LEU A 1 13 ? -0.399 9.563 1.602 1.00 0.00 13 LEU A N 7
ATOM 2892 C CA . LEU A 1 13 ? -0.845 9.680 0.213 1.00 0.00 13 LEU A CA 7
ATOM 2893 C C . LEU A 1 13 ? -1.905 8.618 -0.095 1.00 0.00 13 LEU A C 7
ATOM 2894 O O . LEU A 1 13 ? -1.601 7.550 -0.637 1.00 0.00 13 LEU A O 7
ATOM 2910 N N . GLY A 1 14 ? -3.152 8.926 0.267 1.00 0.00 14 GLY A N 7
ATOM 2911 C CA . GLY A 1 14 ? -4.266 8.009 0.039 1.00 0.00 14 GLY A CA 7
ATOM 2912 C C . GLY A 1 14 ? -4.471 7.088 1.237 1.00 0.00 14 GLY A C 7
ATOM 2913 O O . GLY A 1 14 ? -3.644 7.056 2.153 1.00 0.00 14 GLY A O 7
ATOM 2917 N N . GLY A 1 15 ? -5.579 6.345 1.218 1.00 0.00 15 GLY A N 7
ATOM 2918 C CA . GLY A 1 15 ? -5.901 5.420 2.302 1.00 0.00 15 GLY A CA 7
ATOM 2919 C C . GLY A 1 15 ? -5.177 4.091 2.125 1.00 0.00 15 GLY A C 7
ATOM 2920 O O . GLY A 1 15 ? -4.435 3.901 1.159 1.00 0.00 15 GLY A O 7
ATOM 2924 N N . GLY A 1 16 ? -5.404 3.177 3.070 1.00 0.00 16 GLY A N 7
ATOM 2925 C CA . GLY A 1 16 ? -4.778 1.856 3.032 1.00 0.00 16 GLY A CA 7
ATOM 2926 C C . GLY A 1 16 ? -5.393 0.941 4.087 1.00 0.00 16 GLY A C 7
ATOM 2927 O O . GLY A 1 16 ? -6.217 1.380 4.893 1.00 0.00 16 GLY A O 7
ATOM 2931 N N . SER A 1 17 ? -4.986 -0.330 4.071 1.00 0.00 17 SER A N 7
ATOM 2932 C CA . SER A 1 17 ? -5.498 -1.314 5.026 1.00 0.00 17 SER A CA 7
ATOM 2933 C C . SER A 1 17 ? -4.930 -1.068 6.421 1.00 0.00 17 SER A C 7
ATOM 2934 O O . SER A 1 17 ? -3.941 -0.349 6.581 1.00 0.00 17 SER A O 7
ATOM 2942 N N . VAL A 1 18 ? -5.566 -1.678 7.424 1.00 0.00 18 VAL A N 7
ATOM 2943 C CA . VAL A 1 18 ? -5.128 -1.538 8.815 1.00 0.00 18 VAL A CA 7
ATOM 2944 C C . VAL A 1 18 ? -3.675 -1.975 8.965 1.00 0.00 18 VAL A C 7
ATOM 2945 O O . VAL A 1 18 ? -3.153 -2.703 8.121 1.00 0.00 18 VAL A O 7
ATOM 2958 N N . ARG A 1 19 ? -3.024 -1.513 10.034 1.00 0.00 19 ARG A N 7
ATOM 2959 C CA . ARG A 1 19 ? -1.623 -1.854 10.282 1.00 0.00 19 ARG A CA 7
ATOM 2960 C C . ARG A 1 19 ? -1.474 -3.331 10.619 1.00 0.00 19 ARG A C 7
ATOM 2961 O O . ARG A 1 19 ? -2.399 -3.958 11.141 1.00 0.00 19 ARG A O 7
ATOM 2982 N N . PHE A 1 20 ? -0.307 -3.881 10.282 1.00 0.00 20 PHE A N 7
ATOM 2983 C CA . PHE A 1 20 ? -0.024 -5.301 10.510 1.00 0.00 20 PHE A CA 7
ATOM 2984 C C . PHE A 1 20 ? 1.258 -5.454 11.330 1.00 0.00 20 PHE A C 7
ATOM 2985 O O . PHE A 1 20 ? 1.853 -4.456 11.747 1.00 0.00 20 PHE A O 7
ATOM 3002 N N . GLY A 1 21 ? 1.675 -6.704 11.557 1.00 0.00 21 GLY A N 7
ATOM 3003 C CA . GLY A 1 21 ? 2.886 -6.978 12.330 1.00 0.00 21 GLY A CA 7
ATOM 3004 C C . GLY A 1 21 ? 4.134 -6.494 11.572 1.00 0.00 21 GLY A C 7
ATOM 3005 O O . GLY A 1 21 ? 4.011 -6.042 10.431 1.00 0.00 21 GLY A O 7
ATOM 3009 N N . PRO A 1 22 ? 5.326 -6.555 12.171 1.00 0.00 22 PRO A N 7
ATOM 3010 C CA . PRO A 1 22 ? 6.582 -6.081 11.502 1.00 0.00 22 PRO A CA 7
ATOM 3011 C C . PRO A 1 22 ? 6.899 -6.855 10.221 1.00 0.00 22 PRO A C 7
ATOM 3012 O O . PRO A 1 22 ? 7.550 -6.323 9.318 1.00 0.00 22 PRO A O 7
ATOM 3023 N N . GLY A 1 23 ? 6.434 -8.106 10.148 1.00 0.00 23 GLY A N 7
ATOM 3024 C CA . GLY A 1 23 ? 6.671 -8.940 8.971 1.00 0.00 23 GLY A CA 7
ATOM 3025 C C . GLY A 1 23 ? 5.386 -9.134 8.171 1.00 0.00 23 GLY A C 7
ATOM 3026 O O . GLY A 1 23 ? 4.407 -9.687 8.681 1.00 0.00 23 GLY A O 7
ATOM 3030 N N . VAL A 1 24 ? 5.402 -8.675 6.917 1.00 0.00 24 VAL A N 7
ATOM 3031 C CA . VAL A 1 24 ? 4.235 -8.801 6.040 1.00 0.00 24 VAL A CA 7
ATOM 3032 C C . VAL A 1 24 ? 4.643 -9.259 4.642 1.00 0.00 24 VAL A C 7
ATOM 3033 O O . VAL A 1 24 ? 5.782 -9.048 4.216 1.00 0.00 24 VAL A O 7
ATOM 3046 N N . ALA A 1 25 ? 3.691 -9.867 3.934 1.00 0.00 25 ALA A N 7
ATOM 3047 C CA . ALA A 1 25 ? 3.922 -10.339 2.571 1.00 0.00 25 ALA A CA 7
ATOM 3048 C C . ALA A 1 25 ? 2.905 -9.698 1.634 1.00 0.00 25 ALA A C 7
ATOM 3049 O O . ALA A 1 25 ? 1.783 -10.193 1.486 1.00 0.00 25 ALA A O 7
ATOM 3056 N N . PHE A 1 26 ? 3.299 -8.581 1.023 1.00 0.00 26 PHE A N 7
ATOM 3057 C CA . PHE A 1 26 ? 2.415 -7.849 0.117 1.00 0.00 26 PHE A CA 7
ATOM 3058 C C . PHE A 1 26 ? 3.149 -7.440 -1.162 1.00 0.00 26 PHE A C 7
ATOM 3059 O O . PHE A 1 26 ? 4.383 -7.440 -1.203 1.00 0.00 26 PHE A O 7
ATOM 3076 N N . ARG A 1 27 ? 2.378 -7.070 -2.185 1.00 0.00 27 ARG A N 7
ATOM 3077 C CA . ARG A 1 27 ? 2.956 -6.631 -3.452 1.00 0.00 27 ARG A CA 7
ATOM 3078 C C . ARG A 1 27 ? 3.755 -5.351 -3.218 1.00 0.00 27 ARG A C 7
ATOM 3079 O O . ARG A 1 27 ? 3.226 -4.375 -2.682 1.00 0.00 27 ARG A O 7
ATOM 3100 N N . ALA A 1 28 ? 5.024 -5.363 -3.622 1.00 0.00 28 ALA A N 7
ATOM 3101 C CA . ALA A 1 28 ? 5.890 -4.200 -3.443 1.00 0.00 28 ALA A CA 7
ATOM 3102 C C . ALA A 1 28 ? 5.381 -3.008 -4.274 1.00 0.00 28 ALA A C 7
ATOM 3103 O O . ALA A 1 28 ? 4.820 -3.219 -5.353 1.00 0.00 28 ALA A O 7
ATOM 3110 N N . PRO A 1 29 ? 5.558 -1.765 -3.815 1.00 0.00 29 PRO A N 7
ATOM 3111 C CA . PRO A 1 29 ? 5.087 -0.557 -4.574 1.00 0.00 29 PRO A CA 7
ATOM 3112 C C . PRO A 1 29 ? 5.630 -0.529 -6.000 1.00 0.00 29 PRO A C 7
ATOM 3113 O O . PRO A 1 29 ? 6.777 -0.911 -6.245 1.00 0.00 29 PRO A O 7
ATOM 3124 N N . SER A 1 30 ? 4.790 -0.078 -6.934 1.00 0.00 30 SER A N 7
ATOM 3125 C CA . SER A 1 30 ? 5.175 0.000 -8.342 1.00 0.00 30 SER A CA 7
ATOM 3126 C C . SER A 1 30 ? 6.337 0.972 -8.525 1.00 0.00 30 SER A C 7
ATOM 3127 O O . SER A 1 30 ? 6.559 1.854 -7.693 1.00 0.00 30 SER A O 7
ATOM 3135 N N . ILE A 1 31 ? 7.082 0.781 -9.611 1.00 0.00 31 ILE A N 7
ATOM 3136 C CA . ILE A 1 31 ? 8.248 1.618 -9.912 1.00 0.00 31 ILE A CA 7
ATOM 3137 C C . ILE A 1 31 ? 7.799 3.075 -10.041 1.00 0.00 31 ILE A C 7
ATOM 3138 O O . ILE A 1 31 ? 8.404 3.983 -9.471 1.00 0.00 31 ILE A O 7
ATOM 3154 N N . HIS A 1 32 ? 6.727 3.261 -10.801 1.00 0.00 32 HIS A N 7
ATOM 3155 C CA . HIS A 1 32 ? 6.155 4.590 -11.039 1.00 0.00 32 HIS A CA 7
ATOM 3156 C C . HIS A 1 32 ? 4.976 4.834 -10.101 1.00 0.00 32 HIS A C 7
ATOM 3157 O O . HIS A 1 32 ? 4.427 3.892 -9.526 1.00 0.00 32 HIS A O 7
ATOM 3171 N N . GLY A 1 33 ? 4.596 6.106 -9.959 1.00 0.00 33 GLY A N 7
ATOM 3172 C CA . GLY A 1 33 ? 3.482 6.480 -9.092 1.00 0.00 33 GLY A CA 7
ATOM 3173 C C . GLY A 1 33 ? 3.977 6.850 -7.698 1.00 0.00 33 GLY A C 7
ATOM 3174 O O . GLY A 1 33 ? 3.479 7.823 -7.153 1.00 0.00 33 GLY A O 7
ATOM 3179 N N . TYR A 1 1 ? -0.577 6.870 -4.598 1.00 0.00 1 TYR A N 8
ATOM 3180 C CA . TYR A 1 1 ? -1.313 5.599 -4.856 1.00 0.00 1 TYR A CA 8
ATOM 3181 C C . TYR A 1 1 ? -1.420 4.805 -3.557 1.00 0.00 1 TYR A C 8
ATOM 3182 O O . TYR A 1 1 ? -0.447 4.695 -2.806 1.00 0.00 1 TYR A O 8
ATOM 3202 N N . ARG A 1 2 ? -2.608 4.249 -3.307 1.00 0.00 2 ARG A N 8
ATOM 3203 C CA . ARG A 1 2 ? -2.845 3.455 -2.101 1.00 0.00 2 ARG A CA 8
ATOM 3204 C C . ARG A 1 2 ? -2.638 1.973 -2.393 1.00 0.00 2 ARG A C 8
ATOM 3205 O O . ARG A 1 2 ? -3.223 1.433 -3.334 1.00 0.00 2 ARG A O 8
ATOM 3226 N N . GLN A 1 3 ? -1.806 1.324 -1.577 1.00 0.00 3 GLN A N 8
ATOM 3227 C CA . GLN A 1 3 ? -1.516 -0.101 -1.749 1.00 0.00 3 GLN A CA 8
ATOM 3228 C C . GLN A 1 3 ? -2.172 -0.927 -0.647 1.00 0.00 3 GLN A C 8
ATOM 3229 O O . GLN A 1 3 ? -2.194 -0.517 0.518 1.00 0.00 3 GLN A O 8
ATOM 3243 N N . SER A 1 4 ? -2.697 -2.093 -1.027 1.00 0.00 4 SER A N 8
ATOM 3244 C CA . SER A 1 4 ? -3.349 -2.989 -0.076 1.00 0.00 4 SER A CA 8
ATOM 3245 C C . SER A 1 4 ? -3.168 -4.442 -0.504 1.00 0.00 4 SER A C 8
ATOM 3246 O O . SER A 1 4 ? -3.275 -4.762 -1.692 1.00 0.00 4 SER A O 8
ATOM 3254 N N . SER A 1 5 ? -2.891 -5.311 0.471 1.00 0.00 5 SER A N 8
ATOM 3255 C CA . SER A 1 5 ? -2.695 -6.732 0.195 1.00 0.00 5 SER A CA 8
ATOM 3256 C C . SER A 1 5 ? -3.044 -7.572 1.420 1.00 0.00 5 SER A C 8
ATOM 3257 O O . SER A 1 5 ? -3.921 -8.436 1.360 1.00 0.00 5 SER A O 8
ATOM 3265 N N . ALA A 1 6 ? -2.348 -7.305 2.527 1.00 0.00 6 ALA A N 8
ATOM 3266 C CA . ALA A 1 6 ? -2.579 -8.031 3.774 1.00 0.00 6 ALA A CA 8
ATOM 3267 C C . ALA A 1 6 ? -3.989 -7.771 4.289 1.00 0.00 6 ALA A C 8
ATOM 3268 O O . ALA A 1 6 ? -4.535 -6.681 4.100 1.00 0.00 6 ALA A O 8
ATOM 3275 N N . THR A 1 7 ? -4.573 -8.783 4.937 1.00 0.00 7 THR A N 8
ATOM 3276 C CA . THR A 1 7 ? -5.929 -8.665 5.480 1.00 0.00 7 THR A CA 8
ATOM 3277 C C . THR A 1 7 ? -5.949 -9.035 6.959 1.00 0.00 7 THR A C 8
ATOM 3278 O O . THR A 1 7 ? -5.070 -9.752 7.443 1.00 0.00 7 THR A O 8
ATOM 3289 N N . SER A 1 8 ? -6.962 -8.531 7.664 1.00 0.00 8 SER A N 8
ATOM 3290 C CA . SER A 1 8 ? -7.114 -8.794 9.098 1.00 0.00 8 SER A CA 8
ATOM 3291 C C . SER A 1 8 ? -5.842 -8.433 9.879 1.00 0.00 8 SER A C 8
ATOM 3292 O O . SER A 1 8 ? -5.652 -8.893 11.009 1.00 0.00 8 SER A O 8
ATOM 3300 N N . SER A 1 9 ? -4.984 -7.600 9.279 1.00 0.00 9 SER A N 8
ATOM 3301 C CA . SER A 1 9 ? -3.740 -7.166 9.924 1.00 0.00 9 SER A CA 8
ATOM 3302 C C . SER A 1 9 ? -3.768 -5.666 10.264 1.00 0.00 9 SER A C 8
ATOM 3303 O O . SER A 1 9 ? -2.762 -5.115 10.717 1.00 0.00 9 SER A O 8
ATOM 3311 N N . PHE A 1 10 ? -4.911 -5.012 10.026 1.00 0.00 10 PHE A N 8
ATOM 3312 C CA . PHE A 1 10 ? -5.060 -3.582 10.286 1.00 0.00 10 PHE A CA 8
ATOM 3313 C C . PHE A 1 10 ? -6.531 -3.265 10.594 1.00 0.00 10 PHE A C 8
ATOM 3314 O O . PHE A 1 10 ? -7.416 -4.056 10.255 1.00 0.00 10 PHE A O 8
ATOM 3331 N N . GLY A 1 11 ? -6.785 -2.105 11.204 1.00 0.00 11 GLY A N 8
ATOM 3332 C CA . GLY A 1 11 ? -8.160 -1.700 11.514 1.00 0.00 11 GLY A CA 8
ATOM 3333 C C . GLY A 1 11 ? -8.669 -0.591 10.579 1.00 0.00 11 GLY A C 8
ATOM 3334 O O . GLY A 1 11 ? -9.842 -0.217 10.648 1.00 0.00 11 GLY A O 8
ATOM 3338 N N . GLY A 1 12 ? -7.792 -0.084 9.705 1.00 0.00 12 GLY A N 8
ATOM 3339 C CA . GLY A 1 12 ? -8.168 0.964 8.757 1.00 0.00 12 GLY A CA 8
ATOM 3340 C C . GLY A 1 12 ? -7.779 2.345 9.267 1.00 0.00 12 GLY A C 8
ATOM 3341 O O . GLY A 1 12 ? -8.114 2.723 10.392 1.00 0.00 12 GLY A O 8
ATOM 3345 N N . LEU A 1 13 ? -7.077 3.092 8.416 1.00 0.00 13 LEU A N 8
ATOM 3346 C CA . LEU A 1 13 ? -6.641 4.449 8.753 1.00 0.00 13 LEU A CA 8
ATOM 3347 C C . LEU A 1 13 ? -7.213 5.473 7.762 1.00 0.00 13 LEU A C 8
ATOM 3348 O O . LEU A 1 13 ? -6.648 6.558 7.583 1.00 0.00 13 LEU A O 8
ATOM 3364 N N . GLY A 1 14 ? -8.333 5.119 7.120 1.00 0.00 14 GLY A N 8
ATOM 3365 C CA . GLY A 1 14 ? -8.973 6.003 6.143 1.00 0.00 14 GLY A CA 8
ATOM 3366 C C . GLY A 1 14 ? -8.307 5.912 4.763 1.00 0.00 14 GLY A C 8
ATOM 3367 O O . GLY A 1 14 ? -8.518 6.782 3.914 1.00 0.00 14 GLY A O 8
ATOM 3371 N N . GLY A 1 15 ? -7.509 4.856 4.544 1.00 0.00 15 GLY A N 8
ATOM 3372 C CA . GLY A 1 15 ? -6.825 4.663 3.267 1.00 0.00 15 GLY A CA 8
ATOM 3373 C C . GLY A 1 15 ? -6.086 3.328 3.235 1.00 0.00 15 GLY A C 8
ATOM 3374 O O . GLY A 1 15 ? -6.071 2.595 4.227 1.00 0.00 15 GLY A O 8
ATOM 3378 N N . GLY A 1 16 ? -5.476 3.027 2.087 1.00 0.00 16 GLY A N 8
ATOM 3379 C CA . GLY A 1 16 ? -4.730 1.780 1.913 1.00 0.00 16 GLY A CA 8
ATOM 3380 C C . GLY A 1 16 ? -3.564 1.695 2.890 1.00 0.00 16 GLY A C 8
ATOM 3381 O O . GLY A 1 16 ? -3.272 0.619 3.421 1.00 0.00 16 GLY A O 8
ATOM 3385 N N . SER A 1 17 ? -2.897 2.831 3.111 1.00 0.00 17 SER A N 8
ATOM 3386 C CA . SER A 1 17 ? -1.752 2.877 4.017 1.00 0.00 17 SER A CA 8
ATOM 3387 C C . SER A 1 17 ? -2.156 2.438 5.421 1.00 0.00 17 SER A C 8
ATOM 3388 O O . SER A 1 17 ? -2.883 3.145 6.122 1.00 0.00 17 SER A O 8
ATOM 3396 N N . VAL A 1 18 ? -1.662 1.267 5.821 1.00 0.00 18 VAL A N 8
ATOM 3397 C CA . VAL A 1 18 ? -1.942 0.710 7.147 1.00 0.00 18 VAL A CA 8
ATOM 3398 C C . VAL A 1 18 ? -0.633 0.362 7.844 1.00 0.00 18 VAL A C 8
ATOM 3399 O O . VAL A 1 18 ? 0.393 0.196 7.182 1.00 0.00 18 VAL A O 8
ATOM 3412 N N . ARG A 1 19 ? -0.668 0.254 9.171 1.00 0.00 19 ARG A N 8
ATOM 3413 C CA . ARG A 1 19 ? 0.540 -0.077 9.924 1.00 0.00 19 ARG A CA 8
ATOM 3414 C C . ARG A 1 19 ? 1.046 -1.451 9.526 1.00 0.00 19 ARG A C 8
ATOM 3415 O O . ARG A 1 19 ? 0.270 -2.307 9.094 1.00 0.00 19 ARG A O 8
ATOM 3436 N N . PHE A 1 20 ? 2.362 -1.633 9.632 1.00 0.00 20 PHE A N 8
ATOM 3437 C CA . PHE A 1 20 ? 2.991 -2.893 9.232 1.00 0.00 20 PHE A CA 8
ATOM 3438 C C . PHE A 1 20 ? 3.767 -3.498 10.396 1.00 0.00 20 PHE A C 8
ATOM 3439 O O . PHE A 1 20 ? 4.412 -2.780 11.165 1.00 0.00 20 PHE A O 8
ATOM 3456 N N . GLY A 1 21 ? 3.697 -4.824 10.512 1.00 0.00 21 GLY A N 8
ATOM 3457 C CA . GLY A 1 21 ? 4.393 -5.540 11.577 1.00 0.00 21 GLY A CA 8
ATOM 3458 C C . GLY A 1 21 ? 5.852 -5.813 11.178 1.00 0.00 21 GLY A C 8
ATOM 3459 O O . GLY A 1 21 ? 6.323 -5.244 10.188 1.00 0.00 21 GLY A O 8
ATOM 3463 N N . PRO A 1 22 ? 6.584 -6.656 11.908 1.00 0.00 22 PRO A N 8
ATOM 3464 C CA . PRO A 1 22 ? 8.012 -6.964 11.571 1.00 0.00 22 PRO A CA 8
ATOM 3465 C C . PRO A 1 22 ? 8.169 -7.389 10.115 1.00 0.00 22 PRO A C 8
ATOM 3466 O O . PRO A 1 22 ? 9.140 -7.014 9.453 1.00 0.00 22 PRO A O 8
ATOM 3477 N N . GLY A 1 23 ? 7.198 -8.165 9.625 1.00 0.00 23 GLY A N 8
ATOM 3478 C CA . GLY A 1 23 ? 7.218 -8.633 8.240 1.00 0.00 23 GLY A CA 8
ATOM 3479 C C . GLY A 1 23 ? 5.817 -8.610 7.639 1.00 0.00 23 GLY A C 8
ATOM 3480 O O . GLY A 1 23 ? 4.902 -9.259 8.154 1.00 0.00 23 GLY A O 8
ATOM 3484 N N . VAL A 1 24 ? 5.662 -7.863 6.544 1.00 0.00 24 VAL A N 8
ATOM 3485 C CA . VAL A 1 24 ? 4.370 -7.758 5.859 1.00 0.00 24 VAL A CA 8
ATOM 3486 C C . VAL A 1 24 ? 4.555 -8.050 4.369 1.00 0.00 24 VAL A C 8
ATOM 3487 O O . VAL A 1 24 ? 5.421 -7.458 3.718 1.00 0.00 24 VAL A O 8
ATOM 3500 N N . ALA A 1 25 ? 3.728 -8.953 3.840 1.00 0.00 25 ALA A N 8
ATOM 3501 C CA . ALA A 1 25 ? 3.796 -9.311 2.427 1.00 0.00 25 ALA A CA 8
ATOM 3502 C C . ALA A 1 25 ? 2.748 -8.532 1.639 1.00 0.00 25 ALA A C 8
ATOM 3503 O O . ALA A 1 25 ? 1.559 -8.856 1.682 1.00 0.00 25 ALA A O 8
ATOM 3510 N N . PHE A 1 26 ? 3.205 -7.497 0.935 1.00 0.00 26 PHE A N 8
ATOM 3511 C CA . PHE A 1 26 ? 2.311 -6.653 0.143 1.00 0.00 26 PHE A CA 8
ATOM 3512 C C . PHE A 1 26 ? 2.902 -6.374 -1.239 1.00 0.00 26 PHE A C 8
ATOM 3513 O O . PHE A 1 26 ? 4.102 -6.562 -1.456 1.00 0.00 26 PHE A O 8
ATOM 3530 N N . ARG A 1 27 ? 2.056 -5.903 -2.156 1.00 0.00 27 ARG A N 8
ATOM 3531 C CA . ARG A 1 27 ? 2.504 -5.573 -3.505 1.00 0.00 27 ARG A CA 8
ATOM 3532 C C . ARG A 1 27 ? 3.537 -4.451 -3.424 1.00 0.00 27 ARG A C 8
ATOM 3533 O O . ARG A 1 27 ? 3.264 -3.393 -2.855 1.00 0.00 27 ARG A O 8
ATOM 3554 N N . ALA A 1 28 ? 4.718 -4.690 -3.994 1.00 0.00 28 ALA A N 8
ATOM 3555 C CA . ALA A 1 28 ? 5.785 -3.694 -3.970 1.00 0.00 28 ALA A CA 8
ATOM 3556 C C . ALA A 1 28 ? 5.383 -2.445 -4.773 1.00 0.00 28 ALA A C 8
ATOM 3557 O O . ALA A 1 28 ? 4.654 -2.571 -5.762 1.00 0.00 28 ALA A O 8
ATOM 3564 N N . PRO A 1 29 ? 5.826 -1.243 -4.385 1.00 0.00 29 PRO A N 8
ATOM 3565 C CA . PRO A 1 29 ? 5.468 0.015 -5.122 1.00 0.00 29 PRO A CA 8
ATOM 3566 C C . PRO A 1 29 ? 5.822 -0.066 -6.604 1.00 0.00 29 PRO A C 8
ATOM 3567 O O . PRO A 1 29 ? 6.858 -0.627 -6.974 1.00 0.00 29 PRO A O 8
ATOM 3578 N N . SER A 1 30 ? 4.947 0.492 -7.442 1.00 0.00 30 SER A N 8
ATOM 3579 C CA . SER A 1 30 ? 5.154 0.482 -8.888 1.00 0.00 30 SER A CA 8
ATOM 3580 C C . SER A 1 30 ? 6.419 1.243 -9.265 1.00 0.00 30 SER A C 8
ATOM 3581 O O . SER A 1 30 ? 6.715 2.300 -8.703 1.00 0.00 30 SER A O 8
ATOM 3589 N N . ILE A 1 31 ? 7.157 0.688 -10.224 1.00 0.00 31 ILE A N 8
ATOM 3590 C CA . ILE A 1 31 ? 8.407 1.298 -10.700 1.00 0.00 31 ILE A CA 8
ATOM 3591 C C . ILE A 1 31 ? 8.377 1.524 -12.214 1.00 0.00 31 ILE A C 8
ATOM 3592 O O . ILE A 1 31 ? 9.066 2.407 -12.733 1.00 0.00 31 ILE A O 8
ATOM 3608 N N . HIS A 1 32 ? 7.578 0.718 -12.903 1.00 0.00 32 HIS A N 8
ATOM 3609 C CA . HIS A 1 32 ? 7.444 0.808 -14.366 1.00 0.00 32 HIS A CA 8
ATOM 3610 C C . HIS A 1 32 ? 6.662 2.061 -14.748 1.00 0.00 32 HIS A C 8
ATOM 3611 O O . HIS A 1 32 ? 5.445 2.126 -14.560 1.00 0.00 32 HIS A O 8
ATOM 3625 N N . GLY A 1 33 ? 7.378 3.048 -15.288 1.00 0.00 33 GLY A N 8
ATOM 3626 C CA . GLY A 1 33 ? 6.759 4.306 -15.703 1.00 0.00 33 GLY A CA 8
ATOM 3627 C C . GLY A 1 33 ? 7.578 4.980 -16.799 1.00 0.00 33 GLY A C 8
ATOM 3628 O O . GLY A 1 33 ? 8.136 4.268 -17.618 1.00 0.00 33 GLY A O 8
ATOM 3633 N N . TYR A 1 1 ? 1.113 7.509 -4.867 1.00 0.00 1 TYR A N 9
ATOM 3634 C CA . TYR A 1 1 ? 0.559 6.184 -5.271 1.00 0.00 1 TYR A CA 9
ATOM 3635 C C . TYR A 1 1 ? -0.245 5.598 -4.112 1.00 0.00 1 TYR A C 9
ATOM 3636 O O . TYR A 1 1 ? 0.218 5.581 -2.968 1.00 0.00 1 TYR A O 9
ATOM 3656 N N . ARG A 1 2 ? -1.444 5.105 -4.429 1.00 0.00 2 ARG A N 9
ATOM 3657 C CA . ARG A 1 2 ? -2.316 4.496 -3.425 1.00 0.00 2 ARG A CA 9
ATOM 3658 C C . ARG A 1 2 ? -2.136 2.983 -3.420 1.00 0.00 2 ARG A C 9
ATOM 3659 O O . ARG A 1 2 ? -2.227 2.341 -4.469 1.00 0.00 2 ARG A O 9
ATOM 3680 N N . GLN A 1 3 ? -1.888 2.421 -2.235 1.00 0.00 3 GLN A N 9
ATOM 3681 C CA . GLN A 1 3 ? -1.697 0.977 -2.101 1.00 0.00 3 GLN A CA 9
ATOM 3682 C C . GLN A 1 3 ? -3.008 0.241 -2.357 1.00 0.00 3 GLN A C 9
ATOM 3683 O O . GLN A 1 3 ? -4.089 0.785 -2.125 1.00 0.00 3 GLN A O 9
ATOM 3697 N N . SER A 1 4 ? -2.896 -0.997 -2.846 1.00 0.00 4 SER A N 9
ATOM 3698 C CA . SER A 1 4 ? -4.069 -1.812 -3.149 1.00 0.00 4 SER A CA 9
ATOM 3699 C C . SER A 1 4 ? -4.917 -2.021 -1.899 1.00 0.00 4 SER A C 9
ATOM 3700 O O . SER A 1 4 ? -4.385 -2.205 -0.801 1.00 0.00 4 SER A O 9
ATOM 3708 N N . SER A 1 5 ? -6.238 -1.984 -2.081 1.00 0.00 5 SER A N 9
ATOM 3709 C CA . SER A 1 5 ? -7.171 -2.163 -0.971 1.00 0.00 5 SER A CA 9
ATOM 3710 C C . SER A 1 5 ? -7.002 -3.543 -0.345 1.00 0.00 5 SER A C 9
ATOM 3711 O O . SER A 1 5 ? -6.701 -4.517 -1.039 1.00 0.00 5 SER A O 9
ATOM 3719 N N . ALA A 1 6 ? -7.197 -3.608 0.972 1.00 0.00 6 ALA A N 9
ATOM 3720 C CA . ALA A 1 6 ? -7.068 -4.864 1.706 1.00 0.00 6 ALA A CA 9
ATOM 3721 C C . ALA A 1 6 ? -8.014 -4.878 2.902 1.00 0.00 6 ALA A C 9
ATOM 3722 O O . ALA A 1 6 ? -8.433 -3.822 3.383 1.00 0.00 6 ALA A O 9
ATOM 3729 N N . THR A 1 7 ? -8.343 -6.083 3.372 1.00 0.00 7 THR A N 9
ATOM 3730 C CA . THR A 1 7 ? -9.244 -6.243 4.517 1.00 0.00 7 THR A CA 9
ATOM 3731 C C . THR A 1 7 ? -8.636 -7.178 5.561 1.00 0.00 7 THR A C 9
ATOM 3732 O O . THR A 1 7 ? -7.841 -8.060 5.227 1.00 0.00 7 THR A O 9
ATOM 3743 N N . SER A 1 8 ? -9.022 -6.973 6.823 1.00 0.00 8 SER A N 9
ATOM 3744 C CA . SER A 1 8 ? -8.522 -7.793 7.929 1.00 0.00 8 SER A CA 9
ATOM 3745 C C . SER A 1 8 ? -6.991 -7.730 7.994 1.00 0.00 8 SER A C 9
ATOM 3746 O O . SER A 1 8 ? -6.375 -6.915 7.309 1.00 0.00 8 SER A O 9
ATOM 3754 N N . SER A 1 9 ? -6.388 -8.589 8.829 1.00 0.00 9 SER A N 9
ATOM 3755 C CA . SER A 1 9 ? -4.932 -8.628 8.994 1.00 0.00 9 SER A CA 9
ATOM 3756 C C . SER A 1 9 ? -4.423 -7.329 9.638 1.00 0.00 9 SER A C 9
ATOM 3757 O O . SER A 1 9 ? -4.171 -7.297 10.846 1.00 0.00 9 SER A O 9
ATOM 3765 N N . PHE A 1 10 ? -4.275 -6.269 8.836 1.00 0.00 10 PHE A N 9
ATOM 3766 C CA . PHE A 1 10 ? -3.796 -4.980 9.343 1.00 0.00 10 PHE A CA 9
ATOM 3767 C C . PHE A 1 10 ? -4.815 -4.335 10.291 1.00 0.00 10 PHE A C 9
ATOM 3768 O O . PHE A 1 10 ? -4.437 -3.636 11.234 1.00 0.00 10 PHE A O 9
ATOM 3785 N N . GLY A 1 11 ? -6.103 -4.574 10.024 1.00 0.00 11 GLY A N 9
ATOM 3786 C CA . GLY A 1 11 ? -7.173 -4.012 10.845 1.00 0.00 11 GLY A CA 9
ATOM 3787 C C . GLY A 1 11 ? -8.389 -3.664 9.992 1.00 0.00 11 GLY A C 9
ATOM 3788 O O . GLY A 1 11 ? -8.477 -4.072 8.830 1.00 0.00 11 GLY A O 9
ATOM 3792 N N . GLY A 1 12 ? -9.319 -2.911 10.579 1.00 0.00 12 GLY A N 9
ATOM 3793 C CA . GLY A 1 12 ? -10.538 -2.503 9.874 1.00 0.00 12 GLY A CA 9
ATOM 3794 C C . GLY A 1 12 ? -10.450 -1.076 9.347 1.00 0.00 12 GLY A C 9
ATOM 3795 O O . GLY A 1 12 ? -11.473 -0.428 9.117 1.00 0.00 12 GLY A O 9
ATOM 3799 N N . LEU A 1 13 ? -9.226 -0.598 9.164 1.00 0.00 13 LEU A N 9
ATOM 3800 C CA . LEU A 1 13 ? -8.992 0.747 8.668 1.00 0.00 13 LEU A CA 9
ATOM 3801 C C . LEU A 1 13 ? -9.575 0.916 7.265 1.00 0.00 13 LEU A C 9
ATOM 3802 O O . LEU A 1 13 ? -10.163 1.954 6.953 1.00 0.00 13 LEU A O 9
ATOM 3818 N N . GLY A 1 14 ? -9.405 -0.111 6.430 1.00 0.00 14 GLY A N 9
ATOM 3819 C CA . GLY A 1 14 ? -9.918 -0.077 5.057 1.00 0.00 14 GLY A CA 9
ATOM 3820 C C . GLY A 1 14 ? -9.073 0.828 4.151 1.00 0.00 14 GLY A C 9
ATOM 3821 O O . GLY A 1 14 ? -9.544 1.254 3.092 1.00 0.00 14 GLY A O 9
ATOM 3825 N N . GLY A 1 15 ? -7.835 1.116 4.569 1.00 0.00 15 GLY A N 9
ATOM 3826 C CA . GLY A 1 15 ? -6.940 1.971 3.787 1.00 0.00 15 GLY A CA 9
ATOM 3827 C C . GLY A 1 15 ? -5.727 1.185 3.297 1.00 0.00 15 GLY A C 9
ATOM 3828 O O . GLY A 1 15 ? -5.234 0.295 3.994 1.00 0.00 15 GLY A O 9
ATOM 3832 N N . GLY A 1 16 ? -5.256 1.524 2.094 1.00 0.00 16 GLY A N 9
ATOM 3833 C CA . GLY A 1 16 ? -4.099 0.850 1.508 1.00 0.00 16 GLY A CA 9
ATOM 3834 C C . GLY A 1 16 ? -2.864 1.037 2.379 1.00 0.00 16 GLY A C 9
ATOM 3835 O O . GLY A 1 16 ? -2.088 0.095 2.570 1.00 0.00 16 GLY A O 9
ATOM 3839 N N . SER A 1 17 ? -2.692 2.249 2.914 1.00 0.00 17 SER A N 9
ATOM 3840 C CA . SER A 1 17 ? -1.550 2.541 3.776 1.00 0.00 17 SER A CA 9
ATOM 3841 C C . SER A 1 17 ? -1.880 2.157 5.210 1.00 0.00 17 SER A C 9
ATOM 3842 O O . SER A 1 17 ? -2.711 2.796 5.861 1.00 0.00 17 SER A O 9
ATOM 3850 N N . VAL A 1 18 ? -1.230 1.099 5.683 1.00 0.00 18 VAL A N 9
ATOM 3851 C CA . VAL A 1 18 ? -1.450 0.596 7.039 1.00 0.00 18 VAL A CA 9
ATOM 3852 C C . VAL A 1 18 ? -0.123 0.482 7.779 1.00 0.00 18 VAL A C 9
ATOM 3853 O O . VAL A 1 18 ? 0.928 0.398 7.147 1.00 0.00 18 VAL A O 9
ATOM 3866 N N . ARG A 1 19 ? -0.176 0.465 9.111 1.00 0.00 19 ARG A N 9
ATOM 3867 C CA . ARG A 1 19 ? 1.040 0.342 9.906 1.00 0.00 19 ARG A CA 9
ATOM 3868 C C . ARG A 1 19 ? 1.697 -0.990 9.611 1.00 0.00 19 ARG A C 9
ATOM 3869 O O . ARG A 1 19 ? 1.014 -1.962 9.274 1.00 0.00 19 ARG A O 9
ATOM 3890 N N . PHE A 1 20 ? 3.027 -1.019 9.688 1.00 0.00 20 PHE A N 9
ATOM 3891 C CA . PHE A 1 20 ? 3.774 -2.236 9.367 1.00 0.00 20 PHE A CA 9
ATOM 3892 C C . PHE A 1 20 ? 4.587 -2.712 10.566 1.00 0.00 20 PHE A C 9
ATOM 3893 O O . PHE A 1 20 ? 5.194 -1.908 11.276 1.00 0.00 20 PHE A O 9
ATOM 3910 N N . GLY A 1 21 ? 4.591 -4.029 10.770 1.00 0.00 21 GLY A N 9
ATOM 3911 C CA . GLY A 1 21 ? 5.331 -4.636 11.874 1.00 0.00 21 GLY A CA 9
ATOM 3912 C C . GLY A 1 21 ? 6.730 -5.067 11.411 1.00 0.00 21 GLY A C 9
ATOM 3913 O O . GLY A 1 21 ? 7.236 -4.517 10.428 1.00 0.00 21 GLY A O 9
ATOM 3917 N N . PRO A 1 22 ? 7.370 -6.030 12.076 1.00 0.00 22 PRO A N 9
ATOM 3918 C CA . PRO A 1 22 ? 8.739 -6.498 11.673 1.00 0.00 22 PRO A CA 9
ATOM 3919 C C . PRO A 1 22 ? 8.785 -6.881 10.198 1.00 0.00 22 PRO A C 9
ATOM 3920 O O . PRO A 1 22 ? 9.768 -6.601 9.506 1.00 0.00 22 PRO A O 9
ATOM 3931 N N . GLY A 1 23 ? 7.707 -7.511 9.724 1.00 0.00 23 GLY A N 9
ATOM 3932 C CA . GLY A 1 23 ? 7.613 -7.923 8.324 1.00 0.00 23 GLY A CA 9
ATOM 3933 C C . GLY A 1 23 ? 6.159 -7.963 7.867 1.00 0.00 23 GLY A C 9
ATOM 3934 O O . GLY A 1 23 ? 5.302 -8.536 8.545 1.00 0.00 23 GLY A O 9
ATOM 3938 N N . VAL A 1 24 ? 5.893 -7.354 6.709 1.00 0.00 24 VAL A N 9
ATOM 3939 C CA . VAL A 1 24 ? 4.541 -7.321 6.147 1.00 0.00 24 VAL A CA 9
ATOM 3940 C C . VAL A 1 24 ? 4.581 -7.767 4.685 1.00 0.00 24 VAL A C 9
ATOM 3941 O O . VAL A 1 24 ? 5.381 -7.258 3.898 1.00 0.00 24 VAL A O 9
ATOM 3954 N N . ALA A 1 25 ? 3.706 -8.713 4.336 1.00 0.00 25 ALA A N 9
ATOM 3955 C CA . ALA A 1 25 ? 3.641 -9.221 2.969 1.00 0.00 25 ALA A CA 9
ATOM 3956 C C . ALA A 1 25 ? 2.502 -8.553 2.206 1.00 0.00 25 ALA A C 9
ATOM 3957 O O . ALA A 1 25 ? 1.335 -8.920 2.368 1.00 0.00 25 ALA A O 9
ATOM 3964 N N . PHE A 1 26 ? 2.856 -7.570 1.379 1.00 0.00 26 PHE A N 9
ATOM 3965 C CA . PHE A 1 26 ? 1.872 -6.837 0.585 1.00 0.00 26 PHE A CA 9
ATOM 3966 C C . PHE A 1 26 ? 2.362 -6.669 -0.856 1.00 0.00 26 PHE A C 9
ATOM 3967 O O . PHE A 1 26 ? 3.555 -6.831 -1.128 1.00 0.00 26 PHE A O 9
ATOM 3984 N N . ARG A 1 27 ? 1.442 -6.329 -1.761 1.00 0.00 27 ARG A N 9
ATOM 3985 C CA . ARG A 1 27 ? 1.805 -6.123 -3.160 1.00 0.00 27 ARG A CA 9
ATOM 3986 C C . ARG A 1 27 ? 2.758 -4.932 -3.257 1.00 0.00 27 ARG A C 9
ATOM 3987 O O . ARG A 1 27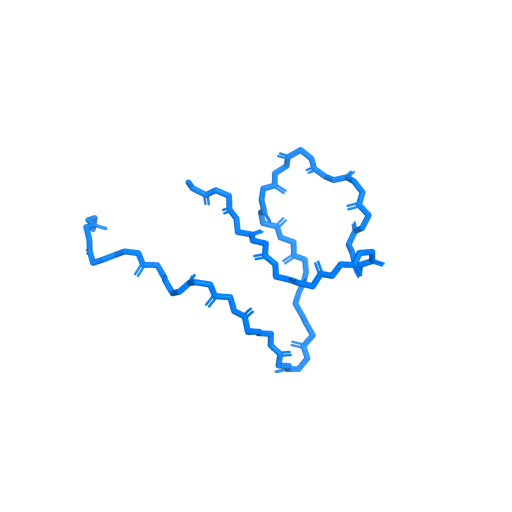 ? 2.439 -3.835 -2.792 1.00 0.00 27 ARG A O 9
ATOM 4008 N N . ALA A 1 28 ? 3.928 -5.165 -3.851 1.00 0.00 28 ALA A N 9
ATOM 4009 C CA . ALA A 1 28 ? 4.934 -4.116 -3.992 1.00 0.00 28 ALA A CA 9
ATOM 4010 C C . ALA A 1 28 ? 4.470 -3.028 -4.977 1.00 0.00 28 ALA A C 9
ATOM 4011 O O . ALA A 1 28 ? 3.758 -3.345 -5.934 1.00 0.00 28 ALA A O 9
ATOM 4018 N N . PRO A 1 29 ? 4.852 -1.762 -4.783 1.00 0.00 29 PRO A N 9
ATOM 4019 C CA . PRO A 1 29 ? 4.442 -0.654 -5.711 1.00 0.00 29 PRO A CA 9
ATOM 4020 C C . PRO A 1 29 ? 4.803 -0.961 -7.166 1.00 0.00 29 PRO A C 9
ATOM 4021 O O . PRO A 1 29 ? 5.877 -1.498 -7.448 1.00 0.00 29 PRO A O 9
ATOM 4032 N N . SER A 1 30 ? 3.884 -0.628 -8.076 1.00 0.00 30 SER A N 9
ATOM 4033 C CA . SER A 1 30 ? 4.087 -0.880 -9.504 1.00 0.00 30 SER A CA 9
ATOM 4034 C C . SER A 1 30 ? 5.102 0.089 -10.102 1.00 0.00 30 SER A C 9
ATOM 4035 O O . SER A 1 30 ? 5.011 1.297 -9.900 1.00 0.00 30 SER A O 9
ATOM 4043 N N . ILE A 1 31 ? 6.053 -0.456 -10.869 1.00 0.00 31 ILE A N 9
ATOM 4044 C CA . ILE A 1 31 ? 7.091 0.351 -11.535 1.00 0.00 31 ILE A CA 9
ATOM 4045 C C . ILE A 1 31 ? 8.056 0.934 -10.493 1.00 0.00 31 ILE A C 9
ATOM 4046 O O . ILE A 1 31 ? 9.203 0.493 -10.384 1.00 0.00 31 ILE A O 9
ATOM 4062 N N . HIS A 1 32 ? 7.575 1.918 -9.732 1.00 0.00 32 HIS A N 9
ATOM 4063 C CA . HIS A 1 32 ? 8.378 2.567 -8.690 1.00 0.00 32 HIS A CA 9
ATOM 4064 C C . HIS A 1 32 ? 8.515 1.653 -7.478 1.00 0.00 32 HIS A C 9
ATOM 4065 O O . HIS A 1 32 ? 7.799 0.656 -7.360 1.00 0.00 32 HIS A O 9
ATOM 4079 N N . GLY A 1 33 ? 9.444 2.002 -6.585 1.00 0.00 33 GLY A N 9
ATOM 4080 C CA . GLY A 1 33 ? 9.681 1.213 -5.377 1.00 0.00 33 GLY A CA 9
ATOM 4081 C C . GLY A 1 33 ? 10.230 2.087 -4.255 1.00 0.00 33 GLY A C 9
ATOM 4082 O O . GLY A 1 33 ? 10.032 3.289 -4.315 1.00 0.00 33 GLY A O 9
ATOM 4087 N N . TYR A 1 1 ? 1.969 4.814 -2.539 1.00 0.00 1 TYR A N 10
ATOM 4088 C CA . TYR A 1 1 ? 0.521 4.967 -2.867 1.00 0.00 1 TYR A CA 10
ATOM 4089 C C . TYR A 1 1 ? -0.258 3.782 -2.278 1.00 0.00 1 TYR A C 10
ATOM 4090 O O . TYR A 1 1 ? 0.292 3.010 -1.489 1.00 0.00 1 TYR A O 10
ATOM 4110 N N . ARG A 1 2 ? -1.540 3.655 -2.652 1.00 0.00 2 ARG A N 10
ATOM 4111 C CA . ARG A 1 2 ? -2.381 2.571 -2.137 1.00 0.00 2 ARG A CA 10
ATOM 4112 C C . ARG A 1 2 ? -2.002 1.217 -2.747 1.00 0.00 2 ARG A C 10
ATOM 4113 O O . ARG A 1 2 ? -1.951 1.066 -3.968 1.00 0.00 2 ARG A O 10
ATOM 4134 N N . GLN A 1 3 ? -1.755 0.232 -1.883 1.00 0.00 3 GLN A N 10
ATOM 4135 C CA . GLN A 1 3 ? -1.387 -1.106 -2.341 1.00 0.00 3 GLN A CA 10
ATOM 4136 C C . GLN A 1 3 ? -2.596 -2.037 -2.313 1.00 0.00 3 GLN A C 10
ATOM 4137 O O . GLN A 1 3 ? -3.396 -2.003 -1.375 1.00 0.00 3 GLN A O 10
ATOM 4151 N N . SER A 1 4 ? -2.717 -2.861 -3.355 1.00 0.00 4 SER A N 10
ATOM 4152 C CA . SER A 1 4 ? -3.827 -3.806 -3.469 1.00 0.00 4 SER A CA 10
ATOM 4153 C C . SER A 1 4 ? -3.675 -4.950 -2.471 1.00 0.00 4 SER A C 10
ATOM 4154 O O . SER A 1 4 ? -2.595 -5.162 -1.914 1.00 0.00 4 SER A O 10
ATOM 4162 N N . SER A 1 5 ? -4.772 -5.681 -2.253 1.00 0.00 5 SER A N 10
ATOM 4163 C CA . SER A 1 5 ? -4.780 -6.813 -1.322 1.00 0.00 5 SER A CA 10
ATOM 4164 C C . SER A 1 5 ? -4.398 -6.355 0.092 1.00 0.00 5 SER A C 10
ATOM 4165 O O . SER A 1 5 ? -3.663 -7.042 0.812 1.00 0.00 5 SER A O 10
ATOM 4173 N N . ALA A 1 6 ? -4.917 -5.188 0.481 1.00 0.00 6 ALA A N 10
ATOM 4174 C CA . ALA A 1 6 ? -4.646 -4.633 1.806 1.00 0.00 6 ALA A CA 10
ATOM 4175 C C . ALA A 1 6 ? -5.270 -5.503 2.887 1.00 0.00 6 ALA A C 10
ATOM 4176 O O . ALA A 1 6 ? -6.316 -6.120 2.670 1.00 0.00 6 ALA A O 10
ATOM 4183 N N . THR A 1 7 ? -4.623 -5.537 4.053 1.00 0.00 7 THR A N 10
ATOM 4184 C CA . THR A 1 7 ? -5.122 -6.322 5.177 1.00 0.00 7 THR A CA 10
ATOM 4185 C C . THR A 1 7 ? -6.303 -5.612 5.821 1.00 0.00 7 THR A C 10
ATOM 4186 O O . THR A 1 7 ? -6.502 -4.411 5.616 1.00 0.00 7 THR A O 10
ATOM 4197 N N . SER A 1 8 ? -7.080 -6.359 6.602 1.00 0.00 8 SER A N 10
ATOM 4198 C CA . SER A 1 8 ? -8.245 -5.796 7.287 1.00 0.00 8 SER A CA 10
ATOM 4199 C C . SER A 1 8 ? -7.883 -5.278 8.689 1.00 0.00 8 SER A C 10
ATOM 4200 O O . SER A 1 8 ? -8.771 -4.906 9.462 1.00 0.00 8 SER A O 10
ATOM 4208 N N . SER A 1 9 ? -6.582 -5.261 9.008 1.00 0.00 9 SER A N 10
ATOM 4209 C CA . SER A 1 9 ? -6.106 -4.795 10.308 1.00 0.00 9 SER A CA 10
ATOM 4210 C C . SER A 1 9 ? -6.501 -3.343 10.542 1.00 0.00 9 SER A C 10
ATOM 4211 O O . SER A 1 9 ? -6.957 -2.981 11.630 1.00 0.00 9 SER A O 10
ATOM 4219 N N . PHE A 1 10 ? -6.314 -2.524 9.512 1.00 0.00 10 PHE A N 10
ATOM 4220 C CA . PHE A 1 10 ? -6.639 -1.098 9.589 1.00 0.00 10 PHE A CA 10
ATOM 4221 C C . PHE A 1 10 ? -8.058 -0.797 9.065 1.00 0.00 10 PHE A C 10
ATOM 4222 O O . PHE A 1 10 ? -8.490 0.360 9.082 1.00 0.00 10 PHE A O 10
ATOM 4239 N N . GLY A 1 11 ? -8.767 -1.831 8.593 1.00 0.00 11 GLY A N 10
ATOM 4240 C CA . GLY A 1 11 ? -10.114 -1.659 8.057 1.00 0.00 11 GLY A CA 10
ATOM 4241 C C . GLY A 1 11 ? -10.101 -0.730 6.848 1.00 0.00 11 GLY A C 10
ATOM 4242 O O . GLY A 1 11 ? -9.262 -0.879 5.954 1.00 0.00 11 GLY A O 10
ATOM 4246 N N . GLY A 1 12 ? -11.030 0.226 6.830 1.00 0.00 12 GLY A N 10
ATOM 4247 C CA . GLY A 1 12 ? -11.127 1.183 5.724 1.00 0.00 12 GLY A CA 10
ATOM 4248 C C . GLY A 1 12 ? -10.362 2.482 5.998 1.00 0.00 12 GLY A C 10
ATOM 4249 O O . GLY A 1 12 ? -10.428 3.416 5.194 1.00 0.00 12 GLY A O 10
ATOM 4253 N N . LEU A 1 13 ? -9.646 2.543 7.128 1.00 0.00 13 LEU A N 10
ATOM 4254 C CA . LEU A 1 13 ? -8.886 3.739 7.480 1.00 0.00 13 LEU A CA 10
ATOM 4255 C C . LEU A 1 13 ? -7.712 3.914 6.521 1.00 0.00 13 LEU A C 10
ATOM 4256 O O . LEU A 1 13 ? -6.816 3.070 6.463 1.00 0.00 13 LEU A O 10
ATOM 4272 N N . GLY A 1 14 ? -7.729 5.021 5.772 1.00 0.00 14 GLY A N 10
ATOM 4273 C CA . GLY A 1 14 ? -6.667 5.317 4.813 1.00 0.00 14 GLY A CA 10
ATOM 4274 C C . GLY A 1 14 ? -6.866 4.529 3.523 1.00 0.00 14 GLY A C 10
ATOM 4275 O O . GLY A 1 14 ? -7.826 3.765 3.396 1.00 0.00 14 GLY A O 10
ATOM 4279 N N . GLY A 1 15 ? -5.947 4.718 2.573 1.00 0.00 15 GLY A N 10
ATOM 4280 C CA . GLY A 1 15 ? -6.013 4.018 1.289 1.00 0.00 15 GLY A CA 10
ATOM 4281 C C . GLY A 1 15 ? -4.758 3.183 1.061 1.00 0.00 15 GLY A C 10
ATOM 4282 O O . GLY A 1 15 ? -3.698 3.723 0.732 1.00 0.00 15 GLY A O 10
ATOM 4286 N N . GLY A 1 16 ? -4.889 1.869 1.240 1.00 0.00 16 GLY A N 10
ATOM 4287 C CA . GLY A 1 16 ? -3.761 0.952 1.053 1.00 0.00 16 GLY A CA 10
ATOM 4288 C C . GLY A 1 16 ? -2.711 1.119 2.153 1.00 0.00 16 GLY A C 10
ATOM 4289 O O . GLY A 1 16 ? -1.543 0.780 1.949 1.00 0.00 16 GLY A O 10
ATOM 4293 N N . SER A 1 17 ? -3.131 1.640 3.313 1.00 0.00 17 SER A N 10
ATOM 4294 C CA . SER A 1 17 ? -2.213 1.845 4.431 1.00 0.00 17 SER A CA 10
ATOM 4295 C C . SER A 1 17 ? -2.373 0.737 5.466 1.00 0.00 17 SER A C 10
ATOM 4296 O O . SER A 1 17 ? -3.434 0.591 6.076 1.00 0.00 17 SER A O 10
ATOM 4304 N N . VAL A 1 18 ? -1.301 -0.027 5.655 1.00 0.00 18 VAL A N 10
ATOM 4305 C CA . VAL A 1 18 ? -1.291 -1.125 6.620 1.00 0.00 18 VAL A CA 10
ATOM 4306 C C . VAL A 1 18 ? -0.102 -0.958 7.564 1.00 0.00 18 VAL A C 10
ATOM 4307 O O . VAL A 1 18 ? 0.912 -0.381 7.180 1.00 0.00 18 VAL A O 10
ATOM 4320 N N . ARG A 1 19 ? -0.226 -1.472 8.785 1.00 0.00 19 ARG A N 10
ATOM 4321 C CA . ARG A 1 19 ? 0.870 -1.373 9.742 1.00 0.00 19 ARG A CA 10
ATOM 4322 C C . ARG A 1 19 ? 2.042 -2.183 9.224 1.00 0.00 19 ARG A C 10
ATOM 4323 O O . ARG A 1 19 ? 1.848 -3.227 8.596 1.00 0.00 19 ARG A O 10
ATOM 4344 N N . PHE A 1 20 ? 3.250 -1.672 9.445 1.00 0.00 20 PHE A N 10
ATOM 4345 C CA . PHE A 1 20 ? 4.454 -2.336 8.942 1.00 0.00 20 PHE A CA 10
ATOM 4346 C C . PHE A 1 20 ? 5.367 -2.736 10.093 1.00 0.00 20 PHE A C 10
ATOM 4347 O O . PHE A 1 20 ? 5.752 -1.900 10.913 1.00 0.00 20 PHE A O 10
ATOM 4364 N N . GLY A 1 21 ? 5.710 -4.024 10.138 1.00 0.00 21 GLY A N 10
ATOM 4365 C CA . GLY A 1 21 ? 6.585 -4.552 11.181 1.00 0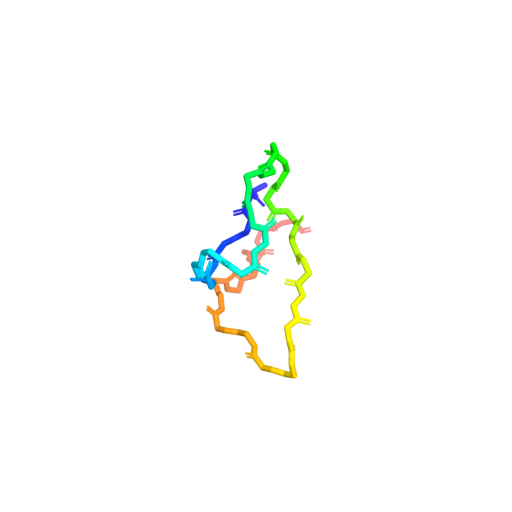.00 21 GLY A CA 10
ATOM 4366 C C . GLY A 1 21 ? 7.797 -5.265 10.560 1.00 0.00 21 GLY A C 10
ATOM 4367 O O . GLY A 1 21 ? 8.050 -5.094 9.364 1.00 0.00 21 GLY A O 10
ATOM 4371 N N . PRO A 1 22 ? 8.550 -6.062 11.324 1.00 0.00 22 PRO A N 10
ATOM 4372 C CA . PRO A 1 22 ? 9.741 -6.792 10.777 1.00 0.00 22 PRO A CA 10
ATOM 4373 C C . PRO A 1 22 ? 9.375 -7.607 9.539 1.00 0.00 22 PRO A C 10
ATOM 4374 O O . PRO A 1 22 ? 10.146 -7.673 8.579 1.00 0.00 22 PRO A O 10
ATOM 4385 N N . GLY A 1 23 ? 8.186 -8.212 9.573 1.00 0.00 23 GLY A N 10
ATOM 4386 C CA . GLY A 1 23 ? 7.698 -9.012 8.452 1.00 0.00 23 GLY A CA 10
ATOM 4387 C C . GLY A 1 23 ? 6.255 -8.646 8.122 1.00 0.00 23 GLY A C 10
ATOM 4388 O O . GLY A 1 23 ? 5.367 -8.765 8.973 1.00 0.00 23 GLY A O 10
ATOM 4392 N N . VAL A 1 24 ? 6.029 -8.202 6.885 1.00 0.00 24 VAL A N 10
ATOM 4393 C CA . VAL A 1 24 ? 4.689 -7.818 6.440 1.00 0.00 24 VAL A CA 10
ATOM 4394 C C . VAL A 1 24 ? 4.454 -8.280 4.997 1.00 0.00 24 VAL A C 10
ATOM 4395 O O . VAL A 1 24 ? 5.361 -8.222 4.164 1.00 0.00 24 VAL A O 10
ATOM 4408 N N . ALA A 1 25 ? 3.229 -8.733 4.718 1.00 0.00 25 ALA A N 10
ATOM 4409 C CA . ALA A 1 25 ? 2.872 -9.202 3.380 1.00 0.00 25 ALA A CA 10
ATOM 4410 C C . ALA A 1 25 ? 1.968 -8.193 2.682 1.00 0.00 25 ALA A C 10
ATOM 4411 O O . ALA A 1 25 ? 0.766 -8.130 2.956 1.00 0.00 25 ALA A O 10
ATOM 4418 N N . PHE A 1 26 ? 2.561 -7.407 1.786 1.00 0.00 26 PHE A N 10
ATOM 4419 C CA . PHE A 1 26 ? 1.822 -6.391 1.041 1.00 0.00 26 PHE A CA 10
ATOM 4420 C C . PHE A 1 26 ? 2.213 -6.424 -0.441 1.00 0.00 26 PHE A C 10
ATOM 4421 O O . PHE A 1 26 ? 3.242 -7.001 -0.800 1.00 0.00 26 PHE A O 10
ATOM 4438 N N . ARG A 1 27 ? 1.398 -5.788 -1.285 1.00 0.00 27 ARG A N 10
ATOM 4439 C CA . ARG A 1 27 ? 1.681 -5.737 -2.717 1.00 0.00 27 ARG A CA 10
ATOM 4440 C C . ARG A 1 27 ? 2.857 -4.793 -2.969 1.00 0.00 27 ARG A C 10
ATOM 4441 O O . ARG A 1 27 ? 2.863 -3.661 -2.480 1.00 0.00 27 ARG A O 10
ATOM 4462 N N . ALA A 1 28 ? 3.852 -5.272 -3.718 1.00 0.00 28 ALA A N 10
ATOM 4463 C CA . ALA A 1 28 ? 5.046 -4.475 -4.008 1.00 0.00 28 ALA A CA 10
ATOM 4464 C C . ALA A 1 28 ? 4.689 -3.180 -4.765 1.00 0.00 28 ALA A C 10
ATOM 4465 O O . ALA A 1 28 ? 3.748 -3.179 -5.559 1.00 0.00 28 ALA A O 10
ATOM 4472 N N . PRO A 1 29 ? 5.405 -2.071 -4.540 1.00 0.00 29 PRO A N 10
ATOM 4473 C CA . PRO A 1 29 ? 5.111 -0.776 -5.236 1.00 0.00 29 PRO A CA 10
ATOM 4474 C C . PRO A 1 29 ? 5.474 -0.820 -6.718 1.00 0.00 29 PRO A C 10
ATOM 4475 O O . PRO A 1 29 ? 6.360 -1.574 -7.127 1.00 0.00 29 PRO A O 10
ATOM 4486 N N . SER A 1 30 ? 4.777 -0.003 -7.512 1.00 0.00 30 SER A N 10
ATOM 4487 C CA . SER A 1 30 ? 5.018 0.059 -8.952 1.00 0.00 30 SER A CA 10
ATOM 4488 C C . SER A 1 30 ? 6.355 0.732 -9.242 1.00 0.00 30 SER A C 10
ATOM 4489 O O . SER A 1 30 ? 6.919 1.412 -8.382 1.00 0.00 30 SER A O 10
ATOM 4497 N N . ILE A 1 31 ? 6.848 0.534 -10.463 1.00 0.00 31 ILE A N 10
ATOM 4498 C CA . ILE A 1 31 ? 8.122 1.119 -10.890 1.00 0.00 31 ILE A CA 10
ATOM 4499 C C . ILE A 1 31 ? 8.027 2.648 -10.808 1.00 0.00 31 ILE A C 10
ATOM 4500 O O . ILE A 1 31 ? 8.982 3.327 -10.424 1.00 0.00 31 ILE A O 10
ATOM 4516 N N . HIS A 1 32 ? 6.867 3.163 -11.200 1.00 0.00 32 HIS A N 10
ATOM 4517 C CA . HIS A 1 32 ? 6.601 4.609 -11.215 1.00 0.00 32 HIS A CA 10
ATOM 4518 C C . HIS A 1 32 ? 6.934 5.220 -9.860 1.00 0.00 32 HIS A C 10
ATOM 4519 O O . HIS A 1 32 ? 6.782 4.569 -8.824 1.00 0.00 32 HIS A O 10
ATOM 4533 N N . GLY A 1 33 ? 7.386 6.475 -9.879 1.00 0.00 33 GLY A N 10
ATOM 4534 C CA . GLY A 1 33 ? 7.736 7.176 -8.648 1.00 0.00 33 GLY A CA 10
ATOM 4535 C C . GLY A 1 33 ? 8.809 8.229 -8.905 1.00 0.00 33 GLY A C 10
ATOM 4536 O O . GLY A 1 33 ? 9.974 7.913 -8.740 1.00 0.00 33 GLY A O 10
ATOM 4541 N N . TYR A 1 1 ? 1.138 6.035 -5.258 1.00 0.00 1 TYR A N 11
ATOM 4542 C CA . TYR A 1 1 ? 0.132 5.127 -4.640 1.00 0.00 1 TYR A CA 11
ATOM 4543 C C . TYR A 1 1 ? 0.827 3.834 -4.196 1.00 0.00 1 TYR A C 11
ATOM 4544 O O . TYR A 1 1 ? 1.795 3.390 -4.819 1.00 0.00 1 TYR A O 11
ATOM 4564 N N . ARG A 1 2 ? 0.312 3.247 -3.114 1.00 0.00 2 ARG A N 11
ATOM 4565 C CA . ARG A 1 2 ? 0.863 2.008 -2.570 1.00 0.00 2 ARG A CA 11
ATOM 4566 C C . ARG A 1 2 ? 0.101 0.798 -3.108 1.00 0.00 2 ARG A C 11
ATOM 4567 O O . ARG A 1 2 ? -1.123 0.839 -3.241 1.00 0.00 2 ARG A O 11
ATOM 4588 N N . GLN A 1 3 ? 0.837 -0.276 -3.402 1.00 0.00 3 GLN A N 11
ATOM 4589 C CA . GLN A 1 3 ? 0.232 -1.504 -3.917 1.00 0.00 3 GLN A CA 11
ATOM 4590 C C . GLN A 1 3 ? 0.165 -2.568 -2.826 1.00 0.00 3 GLN A C 11
ATOM 4591 O O . GLN A 1 3 ? 1.068 -2.664 -1.990 1.00 0.00 3 GLN A O 11
ATOM 4605 N N . SER A 1 4 ? -0.906 -3.365 -2.847 1.00 0.00 4 SER A N 11
ATOM 4606 C CA . SER A 1 4 ? -1.083 -4.427 -1.858 1.00 0.00 4 SER A CA 11
ATOM 4607 C C . SER A 1 4 ? -1.942 -5.558 -2.420 1.00 0.00 4 SER A C 11
ATOM 4608 O O . SER A 1 4 ? -2.695 -5.359 -3.377 1.00 0.00 4 SER A O 11
ATOM 4616 N N . SER A 1 5 ? -1.825 -6.742 -1.809 1.00 0.00 5 SER A N 11
ATOM 4617 C CA . SER A 1 5 ? -2.596 -7.910 -2.239 1.00 0.00 5 SER A CA 11
ATOM 4618 C C . SER A 1 5 ? -3.671 -8.245 -1.213 1.00 0.00 5 SER A C 11
ATOM 4619 O O . SER A 1 5 ? -4.847 -8.396 -1.559 1.00 0.00 5 SER A O 11
ATOM 4627 N N . ALA A 1 6 ? -3.255 -8.360 0.050 1.00 0.00 6 ALA A N 11
ATOM 4628 C CA . ALA A 1 6 ? -4.176 -8.677 1.136 1.00 0.00 6 ALA A CA 11
ATOM 4629 C C . ALA A 1 6 ? -5.100 -7.499 1.413 1.00 0.00 6 ALA A C 11
ATOM 4630 O O . ALA A 1 6 ? -4.676 -6.341 1.351 1.00 0.00 6 ALA A O 11
ATOM 4637 N N . THR A 1 7 ? -6.364 -7.803 1.722 1.00 0.00 7 THR A N 11
ATOM 4638 C CA . THR A 1 7 ? -7.352 -6.764 2.013 1.00 0.00 7 THR A CA 11
ATOM 4639 C C . THR A 1 7 ? -8.066 -7.051 3.328 1.00 0.00 7 THR A C 11
ATOM 4640 O O . THR A 1 7 ? -8.081 -8.187 3.806 1.00 0.00 7 THR A O 11
ATOM 4651 N N . SER A 1 8 ? -8.643 -5.999 3.909 1.00 0.00 8 SER A N 11
ATOM 4652 C CA . SER A 1 8 ? -9.358 -6.104 5.187 1.00 0.00 8 SER A CA 11
ATOM 4653 C C . SER A 1 8 ? -8.445 -6.605 6.317 1.00 0.00 8 SER A C 11
ATOM 4654 O O . SER A 1 8 ? -8.930 -6.916 7.409 1.00 0.00 8 SER A O 11
ATOM 4662 N N . SER A 1 9 ? -7.128 -6.659 6.063 1.00 0.00 9 SER A N 11
ATOM 4663 C CA . SER A 1 9 ? -6.170 -7.096 7.077 1.00 0.00 9 SER A CA 11
ATOM 4664 C C . SER A 1 9 ? -6.177 -6.117 8.248 1.00 0.00 9 SER A C 11
ATOM 4665 O O . SER A 1 9 ? -6.182 -6.521 9.412 1.00 0.00 9 SER A O 11
ATOM 4673 N N . PHE A 1 10 ? -6.183 -4.829 7.910 1.00 0.00 10 PHE A N 11
ATOM 4674 C CA . PHE A 1 10 ? -6.197 -3.760 8.913 1.00 0.00 10 PHE A CA 11
ATOM 4675 C C . PHE A 1 10 ? -7.600 -3.133 9.058 1.00 0.00 10 PHE A C 11
ATOM 4676 O O . PHE A 1 10 ? -7.834 -2.347 9.979 1.00 0.00 10 PHE A O 11
ATOM 4693 N N . GLY A 1 11 ? -8.528 -3.498 8.157 1.00 0.00 11 GLY A N 11
ATOM 4694 C CA . GLY A 1 11 ? -9.897 -2.982 8.202 1.00 0.00 11 GLY A CA 11
ATOM 4695 C C . GLY A 1 11 ? -10.024 -1.644 7.482 1.00 0.00 11 GLY A C 11
ATOM 4696 O O . GLY A 1 11 ? -9.069 -1.162 6.877 1.00 0.00 11 GLY A O 11
ATOM 4700 N N . GLY A 1 12 ? -11.223 -1.057 7.552 1.00 0.00 12 GLY A N 11
ATOM 4701 C CA . GLY A 1 12 ? -11.486 0.227 6.904 1.00 0.00 12 GLY A CA 11
ATOM 4702 C C . GLY A 1 12 ? -11.433 1.365 7.906 1.00 0.00 12 GLY A C 11
ATOM 4703 O O . GLY A 1 12 ? -12.361 2.173 7.993 1.00 0.00 12 GLY A O 11
ATOM 4707 N N . LEU A 1 13 ? -10.336 1.417 8.648 1.00 0.00 13 LEU A N 11
ATOM 4708 C CA . LEU A 1 13 ? -10.136 2.456 9.649 1.00 0.00 13 LEU A CA 11
ATOM 4709 C C . LEU A 1 13 ? -10.087 3.836 8.996 1.00 0.00 13 LEU A C 11
ATOM 4710 O O . LEU A 1 13 ? -10.620 4.806 9.539 1.00 0.00 13 LEU A O 11
ATOM 4726 N N . GLY A 1 14 ? -9.439 3.912 7.829 1.00 0.00 14 GLY A N 11
ATOM 4727 C CA . GLY A 1 14 ? -9.314 5.171 7.099 1.00 0.00 14 GLY A CA 11
ATOM 4728 C C . GLY A 1 14 ? -8.739 4.938 5.707 1.00 0.00 14 GLY A C 11
ATOM 4729 O O . GLY A 1 14 ? -8.573 3.791 5.282 1.00 0.00 14 GLY A O 11
ATOM 4733 N N . GLY A 1 15 ? -8.438 6.032 5.004 1.00 0.00 15 GLY A N 11
ATOM 4734 C CA . GLY A 1 15 ? -7.881 5.947 3.656 1.00 0.00 15 GLY A CA 11
ATOM 4735 C C . GLY A 1 15 ? -6.550 5.202 3.662 1.00 0.00 15 GLY A C 11
ATOM 4736 O O . GLY A 1 15 ? -6.277 4.399 2.767 1.00 0.00 15 GLY A O 11
ATOM 4740 N N . GLY A 1 16 ? -5.733 5.473 4.683 1.00 0.00 16 GLY A N 11
ATOM 4741 C CA . GLY A 1 16 ? -4.431 4.821 4.816 1.00 0.00 16 GLY A CA 11
ATOM 4742 C C . GLY A 1 16 ? -4.480 3.735 5.881 1.00 0.00 16 GLY A C 11
ATOM 4743 O O . GLY A 1 16 ? -5.122 3.903 6.921 1.00 0.00 16 GLY A O 11
ATOM 4747 N N . SER A 1 17 ? -3.800 2.623 5.609 1.00 0.00 17 SER A N 11
ATOM 4748 C CA . SER A 1 17 ? -3.765 1.498 6.539 1.00 0.00 17 SER A CA 11
ATOM 4749 C C . SER A 1 17 ? -2.931 1.844 7.770 1.00 0.00 17 SER A C 11
ATOM 4750 O O . SER A 1 17 ? -2.115 2.768 7.737 1.00 0.00 17 SER A O 11
ATOM 4758 N N . VAL A 1 18 ? -3.149 1.091 8.851 1.00 0.00 18 VAL A N 11
ATOM 4759 C CA . VAL A 1 18 ? -2.418 1.311 10.101 1.00 0.00 18 VAL A CA 11
ATOM 4760 C C . VAL A 1 18 ? -0.965 0.866 9.952 1.00 0.00 18 VAL A C 11
ATOM 4761 O O . VAL A 1 18 ? -0.636 0.087 9.057 1.00 0.00 18 VAL A O 11
ATOM 4774 N N . ARG A 1 19 ? -0.106 1.380 10.828 1.00 0.00 19 ARG A N 11
ATOM 4775 C CA . ARG A 1 19 ? 1.319 1.045 10.794 1.00 0.00 19 ARG A CA 11
ATOM 4776 C C . ARG A 1 19 ? 1.530 -0.462 10.808 1.00 0.00 19 ARG A C 11
ATOM 4777 O O . ARG A 1 19 ? 0.774 -1.199 11.443 1.00 0.00 19 ARG A O 11
ATOM 4798 N N . PHE A 1 20 ? 2.559 -0.910 10.086 1.00 0.00 20 PHE A N 11
ATOM 4799 C CA . PHE A 1 20 ? 2.872 -2.336 10.007 1.00 0.00 20 PHE A CA 11
ATOM 4800 C C . PHE A 1 20 ? 4.345 -2.595 10.289 1.00 0.00 20 PHE A C 11
ATOM 4801 O O . PHE A 1 20 ? 5.171 -1.680 10.216 1.00 0.00 20 PHE A O 11
ATOM 4818 N N . GLY A 1 21 ? 4.663 -3.848 10.617 1.00 0.00 21 GLY A N 11
ATOM 4819 C CA . GLY A 1 21 ? 6.037 -4.236 10.916 1.00 0.00 21 GLY A CA 11
ATOM 4820 C C . GLY A 1 21 ? 6.907 -4.161 9.652 1.00 0.00 21 GLY A C 11
ATOM 4821 O O . GLY A 1 21 ? 6.383 -3.875 8.572 1.00 0.00 21 GLY A O 11
ATOM 4825 N N . PRO A 1 22 ? 8.216 -4.388 9.749 1.00 0.00 22 PRO A N 11
ATOM 4826 C CA . PRO A 1 22 ? 9.131 -4.312 8.562 1.00 0.00 22 PRO A CA 11
ATOM 4827 C C . PRO A 1 22 ? 8.787 -5.336 7.481 1.00 0.00 22 PRO A C 11
ATOM 4828 O O . PRO A 1 22 ? 9.104 -5.127 6.306 1.00 0.00 22 PRO A O 11
ATOM 4839 N N . GLY A 1 23 ? 8.148 -6.441 7.880 1.00 0.00 23 GLY A N 11
ATOM 4840 C CA . GLY A 1 23 ? 7.777 -7.490 6.929 1.00 0.00 23 GLY A CA 11
ATOM 4841 C C . GLY A 1 23 ? 6.262 -7.598 6.764 1.00 0.00 23 GLY A C 11
ATOM 4842 O O . GLY A 1 23 ? 5.559 -8.035 7.677 1.00 0.00 23 GLY A O 11
ATOM 4846 N N . VAL A 1 24 ? 5.780 -7.220 5.579 1.00 0.00 24 VAL A N 11
ATOM 4847 C CA . VAL A 1 24 ? 4.352 -7.295 5.260 1.00 0.00 24 VAL A CA 11
ATOM 4848 C C . VAL A 1 24 ? 4.181 -8.004 3.918 1.00 0.00 24 VAL A C 11
ATOM 4849 O O . VAL A 1 24 ? 4.820 -7.628 2.930 1.00 0.00 24 VAL A O 11
ATOM 4862 N N . ALA A 1 25 ? 3.319 -9.021 3.887 1.00 0.00 25 ALA A N 11
ATOM 4863 C CA . ALA A 1 25 ? 3.072 -9.768 2.659 1.00 0.00 25 ALA A CA 11
ATOM 4864 C C . ALA A 1 25 ? 2.039 -9.038 1.804 1.00 0.00 25 ALA A C 11
ATOM 4865 O O . ALA A 1 25 ? 0.837 -9.320 1.876 1.00 0.00 25 ALA A O 11
ATOM 4872 N N . PHE A 1 26 ? 2.521 -8.077 1.011 1.00 0.00 26 PHE A N 11
ATOM 4873 C CA . PHE A 1 26 ? 1.646 -7.280 0.154 1.00 0.00 26 PHE A CA 11
ATOM 4874 C C . PHE A 1 26 ? 2.242 -7.133 -1.252 1.00 0.00 26 PHE A C 11
ATOM 4875 O O . PHE A 1 26 ? 3.444 -7.329 -1.445 1.00 0.00 26 PHE A O 11
ATOM 4892 N N . ARG A 1 27 ? 1.394 -6.758 -2.212 1.00 0.00 27 ARG A N 11
ATOM 4893 C CA . ARG A 1 27 ? 1.845 -6.549 -3.586 1.00 0.00 27 ARG A CA 11
ATOM 4894 C C . ARG A 1 27 ? 2.869 -5.418 -3.609 1.00 0.00 27 ARG A C 11
ATOM 4895 O O . ARG A 1 27 ? 2.604 -4.327 -3.099 1.00 0.00 27 ARG A O 11
ATOM 4916 N N . ALA A 1 28 ? 4.032 -5.680 -4.202 1.00 0.00 28 ALA A N 11
ATOM 4917 C CA . ALA A 1 28 ? 5.088 -4.676 -4.274 1.00 0.00 28 ALA A CA 11
ATOM 4918 C C . ALA A 1 28 ? 4.625 -3.455 -5.090 1.00 0.00 28 ALA A C 11
ATOM 4919 O O . ALA A 1 28 ? 3.799 -3.607 -5.992 1.00 0.00 28 ALA A O 11
ATOM 4926 N N . PRO A 1 29 ? 5.125 -2.249 -4.796 1.00 0.00 29 PRO A N 11
ATOM 4927 C CA . PRO A 1 29 ? 4.712 -1.009 -5.540 1.00 0.00 29 PRO A CA 11
ATOM 4928 C C . PRO A 1 29 ? 4.845 -1.171 -7.052 1.00 0.00 29 PRO A C 11
ATOM 4929 O O . PRO A 1 29 ? 5.814 -1.755 -7.544 1.00 0.00 29 PRO A O 11
ATOM 4940 N N . SER A 1 30 ? 3.846 -0.661 -7.777 1.00 0.00 30 SER A N 11
ATOM 4941 C CA . SER A 1 30 ? 3.821 -0.752 -9.237 1.00 0.00 30 SER A CA 11
ATOM 4942 C C . SER A 1 30 ? 4.845 0.184 -9.870 1.00 0.00 30 SER A C 11
ATOM 4943 O O . SER A 1 30 ? 4.915 1.362 -9.527 1.00 0.00 30 SER A O 11
ATOM 4951 N N . ILE A 1 31 ? 5.617 -0.348 -10.824 1.00 0.00 31 ILE A N 11
ATOM 4952 C CA . ILE A 1 31 ? 6.637 0.436 -11.545 1.00 0.00 31 ILE A CA 11
ATOM 4953 C C . ILE A 1 31 ? 7.791 0.796 -10.599 1.00 0.00 31 ILE A C 11
ATOM 4954 O O . ILE A 1 31 ? 8.887 0.243 -10.708 1.00 0.00 31 ILE A O 11
ATOM 4970 N N . HIS A 1 32 ? 7.526 1.722 -9.674 1.00 0.00 32 HIS A N 11
ATOM 4971 C CA . HIS A 1 32 ? 8.527 2.163 -8.699 1.00 0.00 32 HIS A CA 11
ATOM 4972 C C . HIS A 1 32 ? 8.724 1.103 -7.621 1.00 0.00 32 HIS A C 11
ATOM 4973 O O . HIS A 1 32 ? 7.922 0.173 -7.502 1.00 0.00 32 HIS A O 11
ATOM 4987 N N . GLY A 1 33 ? 9.797 1.253 -6.843 1.00 0.00 33 GLY A N 11
ATOM 4988 C CA . GLY A 1 33 ? 10.107 0.309 -5.771 1.00 0.00 33 GLY A CA 11
ATOM 4989 C C . GLY A 1 33 ? 11.140 0.891 -4.813 1.00 0.00 33 GLY A C 11
ATOM 4990 O O . GLY A 1 33 ? 12.280 1.036 -5.221 1.00 0.00 33 GLY A O 11
ATOM 4995 N N . TYR A 1 1 ? 2.758 5.861 -2.592 1.00 0.00 1 TYR A N 12
ATOM 4996 C CA . TYR A 1 1 ? 1.654 4.947 -3.001 1.00 0.00 1 TYR A CA 12
ATOM 4997 C C . TYR A 1 1 ? 1.223 4.108 -1.803 1.00 0.00 1 TYR A C 12
ATOM 4998 O O . TYR A 1 1 ? 2.065 3.576 -1.073 1.00 0.00 1 TYR A O 12
ATOM 5018 N N . ARG A 1 2 ? -0.093 3.984 -1.618 1.00 0.00 2 ARG A N 12
ATOM 5019 C CA . ARG A 1 2 ? -0.643 3.195 -0.516 1.00 0.00 2 ARG A CA 12
ATOM 5020 C C . ARG A 1 2 ? -0.921 1.772 -0.985 1.00 0.00 2 ARG A C 12
ATOM 5021 O O . ARG A 1 2 ? -1.563 1.571 -2.019 1.00 0.00 2 ARG A O 12
ATOM 5042 N N . GLN A 1 3 ? -0.431 0.794 -0.223 1.00 0.00 3 GLN A N 12
ATOM 5043 C CA . GLN A 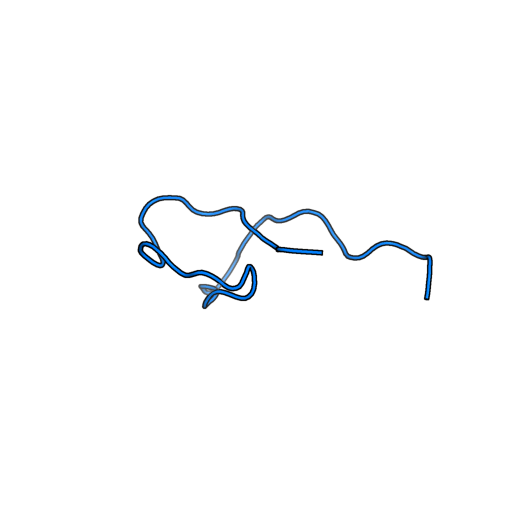1 3 ? -0.621 -0.613 -0.575 1.00 0.00 3 GLN A CA 12
ATOM 5044 C C . GLN A 1 3 ? -1.732 -1.242 0.261 1.00 0.00 3 GLN A C 12
ATOM 5045 O O . GLN A 1 3 ? -1.670 -1.248 1.493 1.00 0.00 3 GLN A O 12
ATOM 5059 N N . SER A 1 4 ? -2.745 -1.773 -0.429 1.00 0.00 4 SER A N 12
ATOM 5060 C CA . SER A 1 4 ? -3.881 -2.417 0.234 1.00 0.00 4 SER A CA 12
ATOM 5061 C C . SER A 1 4 ? -4.085 -3.855 -0.268 1.00 0.00 4 SER A C 12
ATOM 5062 O O . SER A 1 4 ? -5.172 -4.420 -0.116 1.00 0.00 4 SER A O 12
ATOM 5070 N N . SER A 1 5 ? -3.040 -4.436 -0.872 1.00 0.00 5 SER A N 12
ATOM 5071 C CA . SER A 1 5 ? -3.118 -5.800 -1.398 1.00 0.00 5 SER A CA 12
ATOM 5072 C C . SER A 1 5 ? -3.429 -6.793 -0.285 1.00 0.00 5 SER A C 12
ATOM 5073 O O . SER A 1 5 ? -4.265 -7.684 -0.458 1.00 0.00 5 SER A O 12
ATOM 5081 N N . ALA A 1 6 ? -2.752 -6.632 0.854 1.00 0.00 6 ALA A N 12
ATOM 5082 C CA . ALA A 1 6 ? -2.963 -7.517 1.997 1.00 0.00 6 ALA A CA 12
ATOM 5083 C C . ALA A 1 6 ? -4.401 -7.412 2.488 1.00 0.00 6 ALA A C 12
ATOM 5084 O O . ALA A 1 6 ? -4.977 -6.322 2.500 1.00 0.00 6 ALA A O 12
ATOM 5091 N N . THR A 1 7 ? -4.973 -8.551 2.886 1.00 0.00 7 THR A N 12
ATOM 5092 C CA . THR A 1 7 ? -6.352 -8.581 3.375 1.00 0.00 7 THR A CA 12
ATOM 5093 C C . THR A 1 7 ? -6.425 -9.259 4.738 1.00 0.00 7 THR A C 12
ATOM 5094 O O . THR A 1 7 ? -5.583 -10.094 5.077 1.00 0.00 7 THR A O 12
ATOM 5105 N N . SER A 1 8 ? -7.444 -8.885 5.512 1.00 0.00 8 SER A N 12
ATOM 5106 C CA . SER A 1 8 ? -7.650 -9.441 6.851 1.00 0.00 8 SER A CA 12
ATOM 5107 C C . SER A 1 8 ? -6.372 -9.371 7.701 1.00 0.00 8 SER A C 12
ATOM 5108 O O . SER A 1 8 ? -6.229 -10.109 8.681 1.00 0.00 8 SER A O 12
ATOM 5116 N N . SER A 1 9 ? -5.457 -8.472 7.327 1.00 0.00 9 SER A N 12
ATOM 5117 C CA . SER A 1 9 ? -4.199 -8.291 8.061 1.00 0.00 9 SER A CA 12
ATOM 5118 C C . SER A 1 9 ? -4.125 -6.903 8.719 1.00 0.00 9 SER A C 12
ATOM 5119 O O . SER A 1 9 ? -3.057 -6.487 9.171 1.00 0.00 9 SER A O 12
ATOM 5127 N N . PHE A 1 10 ? -5.258 -6.191 8.749 1.00 0.00 10 PHE A N 12
ATOM 5128 C CA . PHE A 1 10 ? -5.317 -4.852 9.323 1.00 0.00 10 PHE A CA 12
ATOM 5129 C C . PHE A 1 10 ? -6.772 -4.525 9.718 1.00 0.00 10 PHE A C 12
ATOM 5130 O O . PHE A 1 10 ? -7.583 -5.440 9.886 1.00 0.00 10 PHE A O 12
ATOM 5147 N N . GLY A 1 11 ? -7.095 -3.233 9.853 1.00 0.00 11 GLY A N 12
ATOM 5148 C CA . GLY A 1 11 ? -8.447 -2.816 10.212 1.00 0.00 11 GLY A CA 12
ATOM 5149 C C . GLY A 1 11 ? -9.428 -3.172 9.101 1.00 0.00 11 GLY A C 12
ATOM 5150 O O . GLY A 1 11 ? -9.143 -4.042 8.272 1.00 0.00 11 GLY A O 12
ATOM 5154 N N . GLY A 1 12 ? -10.585 -2.505 9.094 1.00 0.00 12 GLY A N 12
ATOM 5155 C CA . GLY A 1 12 ? -11.607 -2.765 8.083 1.00 0.00 12 GLY A CA 12
ATOM 5156 C C . GLY A 1 12 ? -11.044 -2.566 6.687 1.00 0.00 12 GLY A C 12
ATOM 5157 O O . GLY A 1 12 ? -10.208 -1.686 6.466 1.00 0.00 12 GLY A O 12
ATOM 5161 N N . LEU A 1 13 ? -11.502 -3.400 5.753 1.00 0.00 13 LEU A N 12
ATOM 5162 C CA . LEU A 1 13 ? -11.032 -3.336 4.372 1.00 0.00 13 LEU A CA 12
ATOM 5163 C C . LEU A 1 13 ? -11.506 -2.048 3.707 1.00 0.00 13 LEU A C 12
ATOM 5164 O O . LEU A 1 13 ? -12.608 -1.568 3.981 1.00 0.00 13 LEU A O 12
ATOM 5180 N N . GLY A 1 14 ? -10.659 -1.496 2.838 1.00 0.00 14 GLY A N 12
ATOM 5181 C CA . GLY A 1 14 ? -10.979 -0.256 2.134 1.00 0.00 14 GLY A CA 12
ATOM 5182 C C . GLY A 1 14 ? -9.718 0.369 1.545 1.00 0.00 14 GLY A C 12
ATOM 5183 O O . GLY A 1 14 ? -8.964 -0.296 0.828 1.00 0.00 14 GLY A O 12
ATOM 5187 N N . GLY A 1 15 ? -9.499 1.648 1.856 1.00 0.00 15 GLY A N 12
ATOM 5188 C CA . GLY A 1 15 ? -8.326 2.368 1.362 1.00 0.00 15 GLY A CA 12
ATOM 5189 C C . GLY A 1 15 ? -7.084 1.964 2.149 1.00 0.00 15 GLY A C 12
ATOM 5190 O O . GLY A 1 15 ? -7.154 1.090 3.016 1.00 0.00 15 GLY A O 12
ATOM 5194 N N . GLY A 1 16 ? -5.951 2.599 1.835 1.00 0.00 16 GLY A N 12
ATOM 5195 C CA . GLY A 1 16 ? -4.695 2.289 2.515 1.00 0.00 16 GLY A CA 12
ATOM 5196 C C . GLY A 1 16 ? -4.831 2.495 4.020 1.00 0.00 16 GLY A C 12
ATOM 5197 O O . GLY A 1 16 ? -5.406 3.488 4.473 1.00 0.00 16 GLY A O 12
ATOM 5201 N N . SER A 1 17 ? -4.303 1.538 4.783 1.00 0.00 17 SER A N 12
ATOM 5202 C CA . SER A 1 17 ? -4.364 1.589 6.242 1.00 0.00 17 SER A CA 12
ATOM 5203 C C . SER A 1 17 ? -3.031 2.035 6.835 1.00 0.00 17 SER A C 12
ATOM 5204 O O . SER A 1 17 ? -2.047 2.215 6.115 1.00 0.00 17 SER A O 12
ATOM 5212 N N . VAL A 1 18 ? -3.018 2.207 8.158 1.00 0.00 18 VAL A N 12
ATOM 5213 C CA . VAL A 1 18 ? -1.813 2.632 8.873 1.00 0.00 18 VAL A CA 12
ATOM 5214 C C . VAL A 1 18 ? -0.652 1.685 8.586 1.00 0.00 18 VAL A C 12
ATOM 5215 O O . VAL A 1 18 ? -0.864 0.548 8.167 1.00 0.00 18 VAL A O 12
ATOM 5228 N N . ARG A 1 19 ? 0.569 2.170 8.812 1.00 0.00 19 ARG A N 12
ATOM 5229 C CA . ARG A 1 19 ? 1.764 1.364 8.574 1.00 0.00 19 ARG A CA 12
ATOM 5230 C C . ARG A 1 19 ? 1.786 0.163 9.505 1.00 0.00 19 ARG A C 12
ATOM 5231 O O . ARG A 1 19 ? 1.199 0.197 10.591 1.00 0.00 19 ARG A O 12
ATOM 5252 N N . PHE A 1 20 ? 2.427 -0.911 9.048 1.00 0.00 20 PHE A N 12
ATOM 5253 C CA . PHE A 1 20 ? 2.486 -2.158 9.816 1.00 0.00 20 PHE A CA 12
ATOM 5254 C C . PHE A 1 20 ? 3.938 -2.564 10.078 1.00 0.00 20 PHE A C 12
ATOM 5255 O O . PHE A 1 20 ? 4.864 -1.833 9.722 1.00 0.00 20 PHE A O 12
ATOM 5272 N N . GLY A 1 21 ? 4.122 -3.728 10.712 1.00 0.00 21 GLY A N 12
ATOM 5273 C CA . GLY A 1 21 ? 5.457 -4.224 11.036 1.00 0.00 21 GLY A CA 12
ATOM 5274 C C . GLY A 1 21 ? 6.306 -4.395 9.766 1.00 0.00 21 GLY A C 12
ATOM 5275 O O . GLY A 1 21 ? 5.788 -4.226 8.660 1.00 0.00 21 GLY A O 12
ATOM 5279 N N . PRO A 1 22 ? 7.601 -4.701 9.888 1.00 0.00 22 PRO A N 12
ATOM 5280 C CA . PRO A 1 22 ? 8.503 -4.858 8.699 1.00 0.00 22 PRO A CA 12
ATOM 5281 C C . PRO A 1 22 ? 8.061 -5.980 7.759 1.00 0.00 22 PRO A C 12
ATOM 5282 O O . PRO A 1 22 ? 8.358 -5.936 6.562 1.00 0.00 22 PRO A O 12
ATOM 5293 N N . GLY A 1 23 ? 7.355 -6.977 8.303 1.00 0.00 23 GLY A N 12
ATOM 5294 C CA . GLY A 1 23 ? 6.884 -8.098 7.489 1.00 0.00 23 GLY A CA 12
ATOM 5295 C C . GLY A 1 23 ? 5.407 -7.938 7.140 1.00 0.00 23 GLY A C 12
ATOM 5296 O O . GLY A 1 23 ? 4.538 -8.067 8.006 1.00 0.00 23 GLY A O 12
ATOM 5300 N N . VAL A 1 24 ? 5.142 -7.668 5.862 1.00 0.00 24 VAL A N 12
ATOM 5301 C CA . VAL A 1 24 ? 3.771 -7.499 5.377 1.00 0.00 24 VAL A CA 12
ATOM 5302 C C . VAL A 1 24 ? 3.614 -8.205 4.028 1.00 0.00 24 VAL A C 12
ATOM 5303 O O . VAL A 1 24 ? 4.444 -8.028 3.132 1.00 0.00 24 VAL A O 12
ATOM 5316 N N . ALA A 1 25 ? 2.545 -8.989 3.895 1.00 0.00 25 ALA A N 12
ATOM 5317 C CA . ALA A 1 25 ? 2.280 -9.704 2.649 1.00 0.00 25 ALA A CA 12
ATOM 5318 C C . ALA A 1 25 ? 1.526 -8.796 1.679 1.00 0.00 25 ALA A C 12
ATOM 5319 O O . ALA A 1 25 ? 0.290 -8.809 1.620 1.00 0.00 25 ALA A O 12
ATOM 5326 N N . PHE A 1 26 ? 2.285 -7.990 0.935 1.00 0.00 26 PHE A N 12
ATOM 5327 C CA . PHE A 1 26 ? 1.707 -7.050 -0.022 1.00 0.00 26 PHE A CA 12
ATOM 5328 C C . PHE A 1 26 ? 2.466 -7.091 -1.356 1.00 0.00 26 PHE A C 12
ATOM 5329 O O . PHE A 1 26 ? 3.582 -7.613 -1.422 1.00 0.00 26 PHE A O 12
ATOM 5346 N N . ARG A 1 27 ? 1.862 -6.516 -2.399 1.00 0.00 27 ARG A N 12
ATOM 5347 C CA . ARG A 1 27 ? 2.498 -6.470 -3.717 1.00 0.00 27 ARG A CA 12
ATOM 5348 C C . ARG A 1 27 ? 3.626 -5.445 -3.708 1.00 0.00 27 ARG A C 12
ATOM 5349 O O . ARG A 1 27 ? 3.439 -4.317 -3.252 1.00 0.00 27 ARG A O 12
ATOM 5370 N N . ALA A 1 28 ? 4.791 -5.847 -4.212 1.00 0.00 28 ALA A N 12
ATOM 5371 C CA . ALA A 1 28 ? 5.953 -4.962 -4.242 1.00 0.00 28 ALA A CA 12
ATOM 5372 C C . ALA A 1 28 ? 5.655 -3.694 -5.065 1.00 0.00 28 ALA A C 12
ATOM 5373 O O . ALA A 1 28 ? 4.931 -3.773 -6.061 1.00 0.00 28 ALA A O 12
ATOM 5380 N N . PRO A 1 29 ? 6.188 -2.525 -4.685 1.00 0.00 29 PRO A N 12
ATOM 5381 C CA . PRO A 1 29 ? 5.938 -1.251 -5.438 1.00 0.00 29 PRO A CA 12
ATOM 5382 C C . PRO A 1 29 ? 6.265 -1.383 -6.923 1.00 0.00 29 PRO A C 12
ATOM 5383 O O . PRO A 1 29 ? 7.227 -2.059 -7.298 1.00 0.00 29 PRO A O 12
ATOM 5394 N N . SER A 1 30 ? 5.447 -0.739 -7.757 1.00 0.00 30 SER A N 12
ATOM 5395 C CA . SER A 1 30 ? 5.631 -0.782 -9.205 1.00 0.00 30 SER A CA 12
ATOM 5396 C C . SER A 1 30 ? 6.986 -0.193 -9.589 1.00 0.00 30 SER A C 12
ATOM 5397 O O . SER A 1 30 ? 7.567 0.595 -8.840 1.00 0.00 30 SER A O 12
ATOM 5405 N N . ILE A 1 31 ? 7.482 -0.602 -10.754 1.00 0.00 31 ILE A N 12
ATOM 5406 C CA . ILE A 1 31 ? 8.785 -0.144 -11.250 1.00 0.00 31 ILE A CA 12
ATOM 5407 C C . ILE A 1 31 ? 8.758 1.378 -11.393 1.00 0.00 31 ILE A C 12
ATOM 5408 O O . ILE A 1 31 ? 9.675 2.078 -10.957 1.00 0.00 31 ILE A O 12
ATOM 5424 N N . HIS A 1 32 ? 7.691 1.861 -12.014 1.00 0.00 32 HIS A N 12
ATOM 5425 C CA . HIS A 1 32 ? 7.495 3.296 -12.243 1.00 0.00 32 HIS A CA 12
ATOM 5426 C C . HIS A 1 32 ? 6.582 3.885 -11.172 1.00 0.00 32 HIS A C 12
ATOM 5427 O O . HIS A 1 32 ? 5.895 3.149 -10.460 1.00 0.00 32 HIS A O 12
ATOM 5441 N N . GLY A 1 33 ? 6.587 5.215 -11.068 1.00 0.00 33 GLY A N 12
ATOM 5442 C CA . GLY A 1 33 ? 5.759 5.910 -10.083 1.00 0.00 33 GLY A CA 12
ATOM 5443 C C . GLY A 1 33 ? 5.962 7.419 -10.169 1.00 0.00 33 GLY A C 12
ATOM 5444 O O . GLY A 1 33 ? 5.502 8.005 -11.136 1.00 0.00 33 GLY A O 12
ATOM 5449 N N . TYR A 1 1 ? 0.364 0.024 -9.128 1.00 0.00 1 TYR A N 13
ATOM 5450 C CA . TYR A 1 1 ? 0.595 0.359 -7.693 1.00 0.00 1 TYR A CA 13
ATOM 5451 C C . TYR A 1 1 ? -0.402 -0.396 -6.822 1.00 0.00 1 TYR A C 13
ATOM 5452 O O . TYR A 1 1 ? -0.064 -0.772 -5.695 1.00 0.00 1 TYR A O 13
ATOM 5472 N N . ARG A 1 2 ? -1.646 -0.530 -7.302 1.00 0.00 2 ARG A N 13
ATOM 5473 C CA . ARG A 1 2 ? -2.716 -1.131 -6.497 1.00 0.00 2 ARG A CA 13
ATOM 5474 C C . ARG A 1 2 ? -2.227 -2.341 -5.712 1.00 0.00 2 ARG A C 13
ATOM 5475 O O . ARG A 1 2 ? -1.630 -3.271 -6.258 1.00 0.00 2 ARG A O 13
ATOM 5496 N N . GLN A 1 3 ? -2.473 -2.269 -4.409 1.00 0.00 3 GLN A N 13
ATOM 5497 C CA . GLN A 1 3 ? -2.054 -3.296 -3.480 1.00 0.00 3 GLN A CA 13
ATOM 5498 C C . GLN A 1 3 ? -3.091 -4.414 -3.416 1.00 0.00 3 GLN A C 13
ATOM 5499 O O . GLN A 1 3 ? -4.261 -4.197 -3.740 1.00 0.00 3 GLN A O 13
ATOM 5513 N N . SER A 1 4 ? -2.653 -5.607 -3.006 1.00 0.00 4 SER A N 13
ATOM 5514 C CA . SER A 1 4 ? -3.554 -6.756 -2.912 1.00 0.00 4 SER A CA 13
ATOM 5515 C C . SER A 1 4 ? -4.578 -6.541 -1.803 1.00 0.00 4 SER A C 13
ATOM 5516 O O . SER A 1 4 ? -4.355 -5.743 -0.888 1.00 0.00 4 SER A O 13
ATOM 5524 N N . SER A 1 5 ? -5.703 -7.253 -1.900 1.00 0.00 5 SER A N 13
ATOM 5525 C CA . SER A 1 5 ? -6.771 -7.136 -0.910 1.00 0.00 5 SER A CA 13
ATOM 5526 C C . SER A 1 5 ? -6.375 -7.799 0.405 1.00 0.00 5 SER A C 13
ATOM 5527 O O . SER A 1 5 ? -5.797 -8.888 0.414 1.00 0.00 5 SER A O 13
ATOM 5535 N N . ALA A 1 6 ? -6.706 -7.132 1.512 1.00 0.00 6 ALA A N 13
ATOM 5536 C CA . ALA A 1 6 ? -6.404 -7.647 2.846 1.00 0.00 6 ALA A CA 13
ATOM 5537 C C . ALA A 1 6 ? -7.287 -6.964 3.883 1.00 0.00 6 ALA A C 13
ATOM 5538 O O . ALA A 1 6 ? -7.644 -5.794 3.722 1.00 0.00 6 ALA A O 13
ATOM 5545 N N . THR A 1 7 ? -7.635 -7.697 4.944 1.00 0.00 7 THR A N 13
ATOM 5546 C CA . THR A 1 7 ? -8.479 -7.145 6.008 1.00 0.00 7 THR A CA 13
ATOM 5547 C C . THR A 1 7 ? -7.851 -7.367 7.378 1.00 0.00 7 THR A C 13
ATOM 5548 O O . THR A 1 7 ? -7.111 -8.332 7.588 1.00 0.00 7 THR A O 13
ATOM 5559 N N . SER A 1 8 ? -8.156 -6.456 8.304 1.00 0.00 8 SER A N 13
ATOM 5560 C CA . SER A 1 8 ? -7.634 -6.523 9.673 1.00 0.00 8 SER A CA 13
ATOM 5561 C C . SER A 1 8 ? -6.098 -6.573 9.719 1.00 0.00 8 SER A C 13
ATOM 5562 O O . SER A 1 8 ? -5.524 -6.797 10.788 1.00 0.00 8 SER A O 13
ATOM 5570 N N . SER A 1 9 ? -5.439 -6.350 8.574 1.00 0.00 9 SER A N 13
ATOM 5571 C CA . SER A 1 9 ? -3.979 -6.358 8.517 1.00 0.00 9 SER A CA 13
ATOM 5572 C C . SER A 1 9 ? -3.409 -5.180 9.304 1.00 0.00 9 SER A C 13
ATOM 5573 O O . SER A 1 9 ? -2.396 -5.309 9.994 1.00 0.00 9 SER A O 13
ATOM 5581 N N . PHE A 1 10 ? -4.073 -4.029 9.175 1.00 0.00 10 PHE A N 13
ATOM 5582 C CA . PHE A 1 10 ? -3.647 -2.804 9.856 1.00 0.00 10 PHE A CA 13
ATOM 5583 C C . PHE A 1 10 ? -4.603 -2.406 10.999 1.00 0.00 10 PHE A C 13
ATOM 5584 O O . PHE A 1 10 ? -4.384 -1.387 11.659 1.00 0.00 10 PHE A O 13
ATOM 5601 N N . GLY A 1 11 ? -5.662 -3.198 11.212 1.00 0.00 11 GLY A N 13
ATOM 5602 C CA . GLY A 1 11 ? -6.641 -2.904 12.257 1.00 0.00 11 GLY A CA 13
ATOM 5603 C C . GLY A 1 11 ? -7.313 -1.558 11.997 1.00 0.00 11 GLY A C 13
ATOM 5604 O O . GLY A 1 11 ? -7.757 -1.289 10.877 1.00 0.00 11 GLY A O 13
ATOM 5608 N N . GLY A 1 12 ? -7.386 -0.722 13.035 1.00 0.00 12 GLY A N 13
ATOM 5609 C CA . GLY A 1 12 ? -8.011 0.596 12.912 1.00 0.00 12 GLY A CA 13
ATOM 5610 C C . GLY A 1 12 ? -6.970 1.704 12.928 1.00 0.00 12 GLY A C 13
ATOM 5611 O O . GLY A 1 12 ? -6.674 2.273 13.981 1.00 0.00 12 GLY A O 13
ATOM 5615 N N . LEU A 1 13 ? -6.429 2.006 11.750 1.00 0.00 13 LEU A N 13
ATOM 5616 C CA . LEU A 1 13 ? -5.422 3.054 11.612 1.00 0.00 13 LEU A CA 13
ATOM 5617 C C . LEU A 1 13 ? -5.824 4.040 10.518 1.00 0.00 13 LEU A C 13
ATOM 5618 O O . LEU A 1 13 ? -6.310 3.636 9.460 1.00 0.00 13 LEU A O 13
ATOM 5634 N N . GLY A 1 14 ? -5.620 5.331 10.788 1.00 0.00 14 GLY A N 13
ATOM 5635 C CA . GLY A 1 14 ? -5.964 6.380 9.828 1.00 0.00 14 GLY A CA 13
ATOM 5636 C C . GLY A 1 14 ? -4.944 6.454 8.695 1.00 0.00 14 GLY A C 13
ATOM 5637 O O . GLY A 1 14 ? -3.745 6.265 8.914 1.00 0.00 14 GLY A O 13
ATOM 5641 N N . GLY A 1 15 ? -5.436 6.742 7.489 1.00 0.00 15 GLY A N 13
ATOM 5642 C CA . GLY A 1 15 ? -4.575 6.858 6.313 1.00 0.00 15 GLY A CA 13
ATOM 5643 C C . GLY A 1 15 ? -4.392 5.508 5.628 1.00 0.00 15 GLY A C 13
ATOM 5644 O O . GLY A 1 15 ? -4.374 4.467 6.290 1.00 0.00 15 GLY A O 13
ATOM 5648 N N . GLY A 1 16 ? -4.247 5.539 4.300 1.00 0.00 16 GLY A N 13
ATOM 5649 C CA . GLY A 1 16 ? -4.054 4.316 3.524 1.00 0.00 16 GLY A CA 13
ATOM 5650 C C . GLY A 1 16 ? -2.761 3.619 3.927 1.00 0.00 16 GLY A C 13
ATOM 5651 O O . GLY A 1 16 ? -2.726 2.393 4.063 1.00 0.00 16 GLY A O 13
ATOM 5655 N N . SER A 1 17 ? -1.704 4.413 4.119 1.00 0.00 17 SER A N 13
ATOM 5656 C CA . SER A 1 17 ? -0.406 3.870 4.512 1.00 0.00 17 SER A CA 13
ATOM 5657 C C . SER A 1 17 ? -0.168 4.082 6.002 1.00 0.00 17 SER A C 13
ATOM 5658 O O . SER A 1 17 ? 0.050 5.209 6.453 1.00 0.00 17 SER A O 13
ATOM 5666 N N . VAL A 1 18 ? -0.204 2.984 6.749 1.00 0.00 18 VAL A N 13
ATOM 5667 C CA . VAL A 1 18 ? 0.016 3.019 8.196 1.00 0.00 18 VAL A CA 13
ATOM 5668 C C . VAL A 1 18 ? 1.109 2.026 8.572 1.00 0.00 18 VAL A C 13
ATOM 5669 O O . VAL A 1 18 ? 1.385 1.101 7.811 1.00 0.00 18 VAL A O 13
ATOM 5682 N N . ARG A 1 19 ? 1.729 2.221 9.736 1.00 0.00 19 ARG A N 13
ATOM 5683 C CA . ARG A 1 19 ? 2.793 1.322 10.177 1.00 0.00 19 ARG A CA 13
ATOM 5684 C C . ARG A 1 19 ? 2.242 -0.075 10.408 1.00 0.00 19 ARG A C 13
ATOM 5685 O O . ARG A 1 19 ? 1.082 -0.243 10.788 1.00 0.00 19 ARG A O 13
ATOM 5706 N N . PHE A 1 20 ? 3.080 -1.073 10.130 1.00 0.00 20 PHE A N 13
ATOM 5707 C CA . PHE A 1 20 ? 2.676 -2.475 10.259 1.00 0.00 20 PHE A CA 13
ATOM 5708 C C . PHE A 1 20 ? 3.585 -3.207 11.249 1.00 0.00 20 PHE A C 13
ATOM 5709 O O . PHE A 1 20 ? 4.483 -2.603 11.839 1.00 0.00 20 PHE A O 13
ATOM 5726 N N . GLY A 1 21 ? 3.337 -4.509 11.424 1.00 0.00 21 GLY A N 13
ATOM 5727 C CA . GLY A 1 21 ? 4.122 -5.328 12.343 1.00 0.00 21 GLY A CA 13
ATOM 5728 C C . GLY A 1 21 ? 5.515 -5.627 11.762 1.00 0.00 21 GLY A C 13
ATOM 5729 O O . GLY A 1 21 ? 6.006 -4.853 10.936 1.00 0.00 21 GLY A O 13
ATOM 5733 N N . PRO A 1 22 ? 6.175 -6.712 12.175 1.00 0.00 22 PRO A N 13
ATOM 5734 C CA . PRO A 1 22 ? 7.547 -7.056 11.670 1.00 0.00 22 PRO A CA 13
ATOM 5735 C C . PRO A 1 22 ? 7.634 -7.036 10.145 1.00 0.00 22 PRO A C 13
ATOM 5736 O O . PRO A 1 22 ? 8.636 -6.582 9.584 1.00 0.00 22 PRO A O 13
ATOM 5747 N N . GLY A 1 23 ? 6.582 -7.525 9.481 1.00 0.00 23 GLY A N 13
ATOM 5748 C CA . GLY A 1 23 ? 6.552 -7.549 8.019 1.00 0.00 23 GLY A CA 13
ATOM 5749 C C . GLY A 1 23 ? 5.146 -7.820 7.498 1.00 0.00 23 GLY A C 13
ATOM 5750 O O . GLY A 1 23 ? 4.309 -8.385 8.205 1.00 0.00 23 GLY A O 13
ATOM 5754 N N . VAL A 1 24 ? 4.902 -7.415 6.250 1.00 0.00 24 VAL A N 13
ATOM 5755 C CA . VAL A 1 24 ? 3.597 -7.615 5.613 1.00 0.00 24 VAL A CA 13
ATOM 5756 C C . VAL A 1 24 ? 3.796 -8.251 4.239 1.00 0.00 24 VAL A C 13
ATOM 5757 O O . VAL A 1 24 ? 4.605 -7.769 3.439 1.00 0.00 24 VAL A O 13
ATOM 5770 N N . ALA A 1 25 ? 3.058 -9.329 3.972 1.00 0.00 25 ALA A N 13
ATOM 5771 C CA . ALA A 1 25 ? 3.161 -10.022 2.691 1.00 0.00 25 ALA A CA 13
ATOM 5772 C C . ALA A 1 25 ? 2.171 -9.430 1.685 1.00 0.00 25 ALA A C 13
ATOM 5773 O O . ALA A 1 25 ? 1.030 -9.888 1.567 1.00 0.00 25 ALA A O 13
ATOM 5780 N N . PHE A 1 26 ? 2.625 -8.399 0.971 1.00 0.00 26 PHE A N 13
ATOM 5781 C CA . PHE A 1 26 ? 1.793 -7.721 -0.023 1.00 0.00 26 PHE A CA 13
ATOM 5782 C C . PHE A 1 26 ? 2.585 -7.472 -1.313 1.00 0.00 26 PHE A C 13
ATOM 5783 O O . PHE A 1 26 ? 3.814 -7.589 -1.325 1.00 0.00 26 PHE A O 13
ATOM 5800 N N . ARG A 1 27 ? 1.872 -7.115 -2.384 1.00 0.00 27 ARG A N 13
ATOM 5801 C CA . ARG A 1 27 ? 2.516 -6.838 -3.671 1.00 0.00 27 ARG A CA 13
ATOM 5802 C C . ARG A 1 27 ? 3.252 -5.503 -3.603 1.00 0.00 27 ARG A C 13
ATOM 5803 O O . ARG A 1 27 ? 2.687 -4.499 -3.164 1.00 0.00 27 ARG A O 13
ATOM 5824 N N . ALA A 1 28 ? 4.512 -5.502 -4.035 1.00 0.00 28 ALA A N 13
ATOM 5825 C CA . ALA A 1 28 ? 5.326 -4.289 -4.008 1.00 0.00 28 ALA A CA 13
ATOM 5826 C C . ALA A 1 28 ? 4.742 -3.207 -4.935 1.00 0.00 28 ALA A C 13
ATOM 5827 O O . ALA A 1 28 ? 4.166 -3.545 -5.973 1.00 0.00 28 ALA A O 13
ATOM 5834 N N . PRO A 1 29 ? 4.866 -1.917 -4.596 1.00 0.00 29 PRO A N 13
ATOM 5835 C CA . PRO A 1 29 ? 4.317 -0.810 -5.446 1.00 0.00 29 PRO A CA 13
ATOM 5836 C C . PRO A 1 29 ? 5.117 -0.614 -6.731 1.00 0.00 29 PRO A C 13
ATOM 5837 O O . PRO A 1 29 ? 6.294 -0.973 -6.802 1.00 0.00 29 PRO A O 13
ATOM 5848 N N . SER A 1 30 ? 4.460 -0.039 -7.741 1.00 0.00 30 SER A N 13
ATOM 5849 C CA . SER A 1 30 ? 5.099 0.214 -9.030 1.00 0.00 30 SER A CA 13
ATOM 5850 C C . SER A 1 30 ? 6.157 1.305 -8.900 1.00 0.00 30 SER A C 13
ATOM 5851 O O . SER A 1 30 ? 6.102 2.127 -7.983 1.00 0.00 30 SER A O 13
ATOM 5859 N N . ILE A 1 31 ? 7.113 1.300 -9.829 1.00 0.00 31 ILE A N 13
ATOM 5860 C CA . ILE A 1 31 ? 8.195 2.293 -9.830 1.00 0.00 31 ILE A CA 13
ATOM 5861 C C . ILE A 1 31 ? 7.666 3.728 -9.995 1.00 0.00 31 ILE A C 13
ATOM 5862 O O . ILE A 1 31 ? 8.430 4.688 -9.850 1.00 0.00 31 ILE A O 13
ATOM 5878 N N . HIS A 1 32 ? 6.372 3.869 -10.306 1.00 0.00 32 HIS A N 13
ATOM 5879 C CA . HIS A 1 32 ? 5.771 5.192 -10.501 1.00 0.00 32 HIS A CA 13
ATOM 5880 C C . HIS A 1 32 ? 5.495 5.827 -9.150 1.00 0.00 32 HIS A C 13
ATOM 5881 O O . HIS A 1 32 ? 4.570 5.416 -8.444 1.00 0.00 32 HIS A O 13
ATOM 5895 N N . GLY A 1 33 ? 6.300 6.827 -8.800 1.00 0.00 33 GLY A N 13
ATOM 5896 C CA . GLY A 1 33 ? 6.134 7.515 -7.529 1.00 0.00 33 GLY A CA 13
ATOM 5897 C C . GLY A 1 33 ? 7.188 8.601 -7.349 1.00 0.00 33 GLY A C 13
ATOM 5898 O O . GLY A 1 33 ? 7.692 8.733 -6.245 1.00 0.00 33 GLY A O 13
ATOM 5903 N N . TYR A 1 1 ? 3.457 2.031 -1.217 1.00 0.00 1 TYR A N 14
ATOM 5904 C CA . TYR A 1 1 ? 2.206 1.831 -1.999 1.00 0.00 1 TYR A CA 14
ATOM 5905 C C . TYR A 1 1 ? 1.404 0.686 -1.380 1.00 0.00 1 TYR A C 14
ATOM 5906 O O . TYR A 1 1 ? 1.931 -0.409 -1.170 1.00 0.00 1 TYR A O 14
ATOM 5926 N N . ARG A 1 2 ? 0.120 0.948 -1.131 1.00 0.00 2 ARG A N 14
ATOM 5927 C CA . ARG A 1 2 ? -0.772 -0.063 -0.579 1.00 0.00 2 ARG A CA 14
ATOM 5928 C C . ARG A 1 2 ? -1.516 -0.743 -1.727 1.00 0.00 2 ARG A C 14
ATOM 5929 O O . ARG A 1 2 ? -2.124 -0.070 -2.563 1.00 0.00 2 ARG A O 14
ATOM 5950 N N . GLN A 1 3 ? -1.457 -2.075 -1.762 1.00 0.00 3 GLN A N 14
ATOM 5951 C CA . GLN A 1 3 ? -2.122 -2.840 -2.814 1.00 0.00 3 GLN A CA 14
ATOM 5952 C C . GLN A 1 3 ? -3.633 -2.896 -2.570 1.00 0.00 3 GLN A C 14
ATOM 5953 O O . GLN A 1 3 ? -4.095 -2.645 -1.454 1.00 0.00 3 GLN A O 14
ATOM 5967 N N . SER A 1 4 ? -4.383 -3.228 -3.620 1.00 0.00 4 SER A N 14
ATOM 5968 C CA . SER A 1 4 ? -5.839 -3.320 -3.520 1.00 0.00 4 SER A CA 14
ATOM 5969 C C . SER A 1 4 ? -6.240 -4.397 -2.512 1.00 0.00 4 SER A C 14
ATOM 5970 O O . SER A 1 4 ? -7.172 -4.204 -1.728 1.00 0.00 4 SER A O 14
ATOM 5978 N N . SER A 1 5 ? -5.523 -5.523 -2.541 1.00 0.00 5 SER A N 14
ATOM 5979 C CA . SER A 1 5 ? -5.796 -6.630 -1.628 1.00 0.00 5 SER A CA 14
ATOM 5980 C C . SER A 1 5 ? -5.523 -6.214 -0.187 1.00 0.00 5 SER A C 14
ATOM 5981 O O . SER A 1 5 ? -4.550 -5.507 0.086 1.00 0.00 5 SER A O 14
ATOM 5989 N N . ALA A 1 6 ? -6.390 -6.655 0.727 1.00 0.00 6 ALA A N 14
ATOM 5990 C CA . ALA A 1 6 ? -6.241 -6.324 2.144 1.00 0.00 6 ALA A CA 14
ATOM 5991 C C . ALA A 1 6 ? -6.853 -7.414 3.019 1.00 0.00 6 ALA A C 14
ATOM 5992 O O . ALA A 1 6 ? -7.702 -8.184 2.563 1.00 0.00 6 ALA A O 14
ATOM 5999 N N . THR A 1 7 ? -6.411 -7.467 4.277 1.00 0.00 7 THR A N 14
ATOM 6000 C CA . THR A 1 7 ? -6.911 -8.461 5.229 1.00 0.00 7 THR A CA 14
ATOM 6001 C C . THR A 1 7 ? -7.375 -7.782 6.511 1.00 0.00 7 THR A C 14
ATOM 6002 O O . THR A 1 7 ? -6.997 -6.640 6.785 1.00 0.00 7 THR A O 14
ATOM 6013 N N . SER A 1 8 ? -8.197 -8.493 7.286 1.00 0.00 8 SER A N 14
ATOM 6014 C CA . SER A 1 8 ? -8.715 -7.953 8.541 1.00 0.00 8 SER A CA 14
ATOM 6015 C C . SER A 1 8 ? -7.626 -7.969 9.605 1.00 0.00 8 SER A C 14
ATOM 6016 O O . SER A 1 8 ? -7.285 -9.025 10.145 1.00 0.00 8 SER A O 14
ATOM 6024 N N . SER A 1 9 ? -7.083 -6.786 9.894 1.00 0.00 9 SER A N 14
ATOM 6025 C CA . SER A 1 9 ? -6.024 -6.641 10.889 1.00 0.00 9 SER A CA 14
ATOM 6026 C C . SER A 1 9 ? -5.713 -5.160 11.107 1.00 0.00 9 SER A C 14
ATOM 6027 O O . SER A 1 9 ? -5.919 -4.624 12.198 1.00 0.00 9 SER A O 14
ATOM 6035 N N . PHE A 1 10 ? -5.222 -4.517 10.048 1.00 0.00 10 PHE A N 14
ATOM 6036 C CA . PHE A 1 10 ? -4.880 -3.096 10.089 1.00 0.00 10 PHE A CA 14
ATOM 6037 C C . PHE A 1 10 ? -6.134 -2.204 10.198 1.00 0.00 10 PHE A C 14
ATOM 6038 O O . PHE A 1 10 ? -6.020 -1.007 10.470 1.00 0.00 10 PHE A O 14
ATOM 6055 N N . GLY A 1 11 ? -7.316 -2.794 9.969 1.00 0.00 11 GLY A N 14
ATOM 6056 C CA . GLY A 1 11 ? -8.572 -2.047 10.027 1.00 0.00 11 GLY A CA 14
ATOM 6057 C C . GLY A 1 11 ? -8.583 -0.948 8.973 1.00 0.00 11 GLY A C 14
ATOM 6058 O O . GLY A 1 11 ? -8.250 -1.199 7.812 1.00 0.00 11 GLY A O 14
ATOM 6062 N N . GLY A 1 12 ? -8.961 0.264 9.381 1.00 0.00 12 GLY A N 14
ATOM 6063 C CA . GLY A 1 12 ? -9.006 1.397 8.457 1.00 0.00 12 GLY A CA 14
ATOM 6064 C C . GLY A 1 12 ? -8.250 2.591 9.025 1.00 0.00 12 GLY A C 14
ATOM 6065 O O . GLY A 1 12 ? -8.717 3.242 9.962 1.00 0.00 12 GLY A O 14
ATOM 6069 N N . LEU A 1 13 ? -7.083 2.866 8.443 1.00 0.00 13 LEU A N 14
ATOM 6070 C CA . LEU A 1 13 ? -6.253 3.983 8.883 1.00 0.00 13 LEU A CA 14
ATOM 6071 C C . LEU A 1 13 ? -5.902 4.884 7.703 1.00 0.00 13 LEU A C 14
ATOM 6072 O O . LEU A 1 13 ? -5.107 4.502 6.841 1.00 0.00 13 LEU A O 14
ATOM 6088 N N . GLY A 1 14 ? -6.495 6.081 7.676 1.00 0.00 14 GLY A N 14
ATOM 6089 C CA . GLY A 1 14 ? -6.235 7.037 6.601 1.00 0.00 14 GLY A CA 14
ATOM 6090 C C . GLY A 1 14 ? -6.513 6.410 5.239 1.00 0.00 14 GLY A C 14
ATOM 6091 O O . GLY A 1 14 ? -7.574 5.820 5.022 1.00 0.00 14 GLY A O 14
ATOM 6095 N N . GLY A 1 15 ? -5.545 6.543 4.332 1.00 0.00 15 GLY A N 14
ATOM 6096 C CA . GLY A 1 15 ? -5.666 5.988 2.987 1.00 0.00 15 GLY A CA 14
ATOM 6097 C C . GLY A 1 15 ? -5.070 4.586 2.928 1.00 0.00 15 GLY A C 14
ATOM 6098 O O . GLY A 1 15 ? -5.013 3.887 3.943 1.00 0.00 15 GLY A O 14
ATOM 6102 N N . GLY A 1 16 ? -4.629 4.185 1.734 1.00 0.00 16 GLY A N 14
ATOM 6103 C CA . GLY A 1 16 ? -4.034 2.862 1.542 1.00 0.00 16 GLY A CA 14
ATOM 6104 C C . GLY A 1 16 ? -2.800 2.691 2.415 1.00 0.00 16 GLY A C 14
ATOM 6105 O O . GLY A 1 16 ? -2.577 1.616 2.978 1.00 0.00 16 GLY A O 14
ATOM 6109 N N . SER A 1 17 ? -1.998 3.755 2.524 1.00 0.00 17 SER A N 14
ATOM 6110 C CA . SER A 1 17 ? -0.787 3.709 3.336 1.00 0.00 17 SER A CA 14
ATOM 6111 C C . SER A 1 17 ? -1.136 3.417 4.790 1.00 0.00 17 SER A C 14
ATOM 6112 O O . SER A 1 17 ? -1.699 4.264 5.487 1.00 0.00 17 SER A O 14
ATOM 6120 N N . VAL A 1 18 ? -0.791 2.211 5.232 1.00 0.00 18 VAL A N 14
ATOM 6121 C CA . VAL A 1 18 ? -1.056 1.779 6.606 1.00 0.00 18 VAL A CA 14
ATOM 6122 C C . VAL A 1 18 ? 0.232 1.282 7.249 1.00 0.00 18 VAL A C 14
ATOM 6123 O O . VAL A 1 18 ? 1.177 0.929 6.545 1.00 0.00 18 VAL A O 14
ATOM 6136 N N . ARG A 1 19 ? 0.267 1.256 8.582 1.00 0.00 19 ARG A N 14
ATOM 6137 C CA . ARG A 1 19 ? 1.457 0.797 9.291 1.00 0.00 19 ARG A CA 14
ATOM 6138 C C . ARG A 1 19 ? 1.731 -0.664 8.991 1.00 0.00 19 ARG A C 14
ATOM 6139 O O . ARG A 1 19 ? 0.816 -1.427 8.673 1.00 0.00 19 ARG A O 14
ATOM 6160 N N . PHE A 1 20 ? 3.010 -1.028 9.055 1.00 0.00 20 PHE A N 14
ATOM 6161 C CA . PHE A 1 20 ? 3.433 -2.393 8.745 1.00 0.00 20 PHE A CA 14
ATOM 6162 C C . PHE A 1 20 ? 4.239 -2.966 9.906 1.00 0.00 20 PHE A C 14
ATOM 6163 O O . PHE A 1 20 ? 4.945 -2.233 10.603 1.00 0.00 20 PHE A O 14
ATOM 6180 N N . GLY A 1 21 ? 4.128 -4.281 10.100 1.00 0.00 21 GLY A N 14
ATOM 6181 C CA . GLY A 1 21 ? 4.845 -4.960 11.173 1.00 0.00 21 GLY A CA 14
ATOM 6182 C C . GLY A 1 21 ? 6.300 -5.229 10.762 1.00 0.00 21 GLY A C 14
ATOM 6183 O O . GLY A 1 21 ? 6.742 -4.707 9.736 1.00 0.00 21 GLY A O 14
ATOM 6187 N N . PRO A 1 22 ? 7.059 -6.022 11.522 1.00 0.00 22 PRO A N 14
ATOM 6188 C CA . PRO A 1 22 ? 8.486 -6.320 11.173 1.00 0.00 22 PRO A CA 14
ATOM 6189 C C . PRO A 1 22 ? 8.611 -7.015 9.818 1.00 0.00 22 PRO A C 14
ATOM 6190 O O . PRO A 1 22 ? 9.631 -6.878 9.136 1.00 0.00 22 PRO A O 14
ATOM 6201 N N . GLY A 1 23 ? 7.564 -7.747 9.432 1.00 0.00 23 GLY A N 14
ATOM 6202 C CA . GLY A 1 23 ? 7.552 -8.451 8.152 1.00 0.00 23 GLY A CA 14
ATOM 6203 C C . GLY A 1 23 ? 6.143 -8.500 7.567 1.00 0.00 23 GLY A C 14
ATOM 6204 O O . GLY A 1 23 ? 5.265 -9.182 8.100 1.00 0.00 23 GLY A O 14
ATOM 6208 N N . VAL A 1 24 ? 5.945 -7.778 6.462 1.00 0.00 24 VAL A N 14
ATOM 6209 C CA . VAL A 1 24 ? 4.646 -7.742 5.786 1.00 0.00 24 VAL A CA 14
ATOM 6210 C C . VAL A 1 24 ? 4.829 -8.161 4.327 1.00 0.00 24 VAL A C 14
ATOM 6211 O O . VAL A 1 24 ? 5.663 -7.593 3.614 1.00 0.00 24 VAL A O 14
ATOM 6224 N N . ALA A 1 25 ? 4.050 -9.153 3.896 1.00 0.00 25 ALA A N 14
ATOM 6225 C CA . ALA A 1 25 ? 4.130 -9.643 2.523 1.00 0.00 25 ALA A CA 14
ATOM 6226 C C . ALA A 1 25 ? 3.016 -9.039 1.676 1.00 0.00 25 ALA A C 14
ATOM 6227 O O . ALA A 1 25 ? 1.870 -9.492 1.726 1.00 0.00 25 ALA A O 14
ATOM 6234 N N . PHE A 1 26 ? 3.369 -8.009 0.906 1.00 0.00 26 PHE A N 14
ATOM 6235 C CA . PHE A 1 26 ? 2.405 -7.326 0.049 1.00 0.00 26 PHE A CA 14
ATOM 6236 C C . PHE A 1 26 ? 3.000 -7.070 -1.340 1.00 0.00 26 PHE A C 14
ATOM 6237 O O . PHE A 1 26 ? 4.218 -7.128 -1.519 1.00 0.00 26 PHE A O 14
ATOM 6254 N N . ARG A 1 27 ? 2.130 -6.764 -2.306 1.00 0.00 27 ARG A N 14
ATOM 6255 C CA . ARG A 1 27 ? 2.575 -6.471 -3.664 1.00 0.00 27 ARG A CA 14
ATOM 6256 C C . ARG A 1 27 ? 3.450 -5.218 -3.640 1.00 0.00 27 ARG A C 14
ATOM 6257 O O . ARG A 1 27 ? 3.034 -4.179 -3.126 1.00 0.00 27 ARG A O 14
ATOM 6278 N N . ALA A 1 28 ? 4.655 -5.324 -4.195 1.00 0.00 28 ALA A N 14
ATOM 6279 C CA . ALA A 1 28 ? 5.582 -4.195 -4.215 1.00 0.00 28 ALA A CA 14
ATOM 6280 C C . ALA A 1 28 ? 4.998 -3.018 -5.018 1.00 0.00 28 ALA A C 14
ATOM 6281 O O . ALA A 1 28 ? 4.241 -3.247 -5.964 1.00 0.00 28 ALA A O 14
ATOM 6288 N N . PRO A 1 29 ? 5.319 -1.767 -4.668 1.00 0.00 29 PRO A N 14
ATOM 6289 C CA . PRO A 1 29 ? 4.779 -0.570 -5.398 1.00 0.00 29 PRO A CA 14
ATOM 6290 C C . PRO A 1 29 ? 5.046 -0.640 -6.899 1.00 0.00 29 PRO A C 14
ATOM 6291 O O . PRO A 1 29 ? 6.108 -1.089 -7.332 1.00 0.00 29 PRO A O 14
ATOM 6302 N N . SER A 1 30 ? 4.059 -0.197 -7.681 1.00 0.00 30 SER A N 14
ATOM 6303 C CA . SER A 1 30 ? 4.163 -0.210 -9.139 1.00 0.00 30 SER A CA 14
ATOM 6304 C C . SER A 1 30 ? 4.864 1.043 -9.653 1.00 0.00 30 SER A C 14
ATOM 6305 O O . SER A 1 30 ? 4.515 2.158 -9.270 1.00 0.00 30 SER A O 14
ATOM 6313 N N . ILE A 1 31 ? 5.843 0.846 -10.544 1.00 0.00 31 ILE A N 14
ATOM 6314 C CA . ILE A 1 31 ? 6.605 1.960 -11.142 1.00 0.00 31 ILE A CA 14
ATOM 6315 C C . ILE A 1 31 ? 7.518 2.591 -10.085 1.00 0.00 31 ILE A C 14
ATOM 6316 O O . ILE A 1 31 ? 8.739 2.435 -10.135 1.00 0.00 31 ILE A O 14
ATOM 6332 N N . HIS A 1 32 ? 6.907 3.297 -9.133 1.00 0.00 32 HIS A N 14
ATOM 6333 C CA . HIS A 1 32 ? 7.643 3.952 -8.048 1.00 0.00 32 HIS A CA 14
ATOM 6334 C C . HIS A 1 32 ? 8.130 2.922 -7.036 1.00 0.00 32 HIS A C 14
ATOM 6335 O O . HIS A 1 32 ? 7.674 1.776 -7.040 1.00 0.00 32 HIS A O 14
ATOM 6349 N N . GLY A 1 33 ? 9.058 3.341 -6.173 1.00 0.00 33 GLY A N 14
ATOM 6350 C CA . GLY A 1 33 ? 9.611 2.456 -5.150 1.00 0.00 33 GLY A CA 14
ATOM 6351 C C . GLY A 1 33 ? 10.971 2.954 -4.676 1.00 0.00 33 GLY A C 14
ATOM 6352 O O . GLY A 1 33 ? 11.322 2.670 -3.543 1.00 0.00 33 GLY A O 14
ATOM 6357 N N . TYR A 1 1 ? 3.587 3.020 -3.622 1.00 0.00 1 TYR A N 15
ATOM 6358 C CA . TYR A 1 1 ? 2.151 2.811 -3.957 1.00 0.00 1 TYR A CA 15
ATOM 6359 C C . TYR A 1 1 ? 1.511 1.913 -2.904 1.00 0.00 1 TYR A C 15
ATOM 6360 O O . TYR A 1 1 ? 1.933 0.770 -2.713 1.00 0.00 1 TYR A O 15
ATOM 6380 N N . ARG A 1 2 ? 0.482 2.439 -2.237 1.00 0.00 2 ARG A N 15
ATOM 6381 C CA . ARG A 1 2 ? -0.230 1.683 -1.209 1.00 0.00 2 ARG A CA 15
ATOM 6382 C C . ARG A 1 2 ? -1.293 0.783 -1.844 1.00 0.00 2 ARG A C 15
ATOM 6383 O O . ARG A 1 2 ? -2.041 1.222 -2.721 1.00 0.00 2 ARG A O 15
ATOM 6404 N N . GLN A 1 3 ? -1.355 -0.471 -1.388 1.00 0.00 3 GLN A N 15
ATOM 6405 C CA . GLN A 1 3 ? -2.332 -1.429 -1.906 1.00 0.00 3 GLN A CA 15
ATOM 6406 C C . GLN A 1 3 ? -3.409 -1.702 -0.854 1.00 0.00 3 GLN A C 15
ATOM 6407 O O . GLN A 1 3 ? -3.095 -2.047 0.289 1.00 0.00 3 GLN A O 15
ATOM 6421 N N . SER A 1 4 ? -4.673 -1.552 -1.257 1.00 0.00 4 SER A N 15
ATOM 6422 C CA . SER A 1 4 ? -5.797 -1.790 -0.355 1.00 0.00 4 SER A CA 15
ATOM 6423 C C . SER A 1 4 ? -5.797 -3.241 0.117 1.00 0.00 4 SER A C 15
ATOM 6424 O O . SER A 1 4 ? -5.995 -3.516 1.303 1.00 0.00 4 SER A O 15
ATOM 6432 N N . SER A 1 5 ? -5.564 -4.159 -0.824 1.00 0.00 5 SER A N 15
ATOM 6433 C CA . SER A 1 5 ? -5.526 -5.590 -0.523 1.00 0.00 5 SER A CA 15
ATOM 6434 C C . SER A 1 5 ? -6.865 -6.055 0.088 1.00 0.00 5 SER A C 15
ATOM 6435 O O . SER A 1 5 ? -7.757 -6.493 -0.643 1.00 0.00 5 SER A O 15
ATOM 6443 N N . ALA A 1 6 ? -6.999 -5.954 1.419 1.00 0.00 6 ALA A N 15
ATOM 6444 C CA . ALA A 1 6 ? -8.221 -6.359 2.104 1.00 0.00 6 ALA A CA 15
ATOM 6445 C C . ALA A 1 6 ? -8.374 -5.573 3.399 1.00 0.00 6 ALA A C 15
ATOM 6446 O O . ALA A 1 6 ? -7.379 -5.238 4.049 1.00 0.00 6 ALA A O 15
ATOM 6453 N N . THR A 1 7 ? -9.620 -5.279 3.761 1.00 0.00 7 THR A N 15
ATOM 6454 C CA . THR A 1 7 ? -9.904 -4.524 4.982 1.00 0.00 7 THR A CA 15
ATOM 6455 C C . THR A 1 7 ? -9.985 -5.456 6.187 1.00 0.00 7 THR A C 15
ATOM 6456 O O . THR A 1 7 ? -10.149 -6.669 6.033 1.00 0.00 7 THR A O 15
ATOM 6467 N N . SER A 1 8 ? -9.861 -4.875 7.381 1.00 0.00 8 SER A N 15
ATOM 6468 C CA . SER A 1 8 ? -9.912 -5.648 8.625 1.00 0.00 8 SER A CA 15
ATOM 6469 C C . SER A 1 8 ? -8.896 -6.802 8.599 1.00 0.00 8 SER A C 15
ATOM 6470 O O . SER A 1 8 ? -9.092 -7.829 9.258 1.00 0.00 8 SER A O 15
ATOM 6478 N N . SER A 1 9 ? -7.810 -6.616 7.844 1.00 0.00 9 SER A N 15
ATOM 6479 C CA . SER A 1 9 ? -6.757 -7.629 7.738 1.00 0.00 9 SER A CA 15
ATOM 6480 C C . SER A 1 9 ? -5.505 -7.213 8.514 1.00 0.00 9 SER A C 15
ATOM 6481 O O . SER A 1 9 ? -4.742 -8.062 8.980 1.00 0.00 9 SER A O 15
ATOM 6489 N N . PHE A 1 10 ? -5.306 -5.899 8.641 1.00 0.00 10 PHE A N 15
ATOM 6490 C CA . PHE A 1 10 ? -4.149 -5.349 9.352 1.00 0.00 10 PHE A CA 15
ATOM 6491 C C . PHE A 1 10 ? -4.545 -4.810 10.730 1.00 0.00 10 PHE A C 15
ATOM 6492 O O . PHE A 1 10 ? -3.746 -4.845 11.670 1.00 0.00 10 PHE A O 15
ATOM 6509 N N . GLY A 1 11 ? -5.780 -4.308 10.834 1.00 0.00 11 GLY A N 15
ATOM 6510 C CA . GLY A 1 11 ? -6.281 -3.753 12.091 1.00 0.00 11 GLY A CA 15
ATOM 6511 C C . GLY A 1 11 ? -7.197 -2.566 11.822 1.00 0.00 11 GLY A C 15
ATOM 6512 O O . GLY A 1 11 ? -7.635 -2.359 10.686 1.00 0.00 11 GLY A O 15
ATOM 6516 N N . GLY A 1 12 ? -7.478 -1.790 12.872 1.00 0.00 12 GLY A N 15
ATOM 6517 C CA . GLY A 1 12 ? -8.345 -0.619 12.742 1.00 0.00 12 GLY A CA 15
ATOM 6518 C C . GLY A 1 12 ? -7.520 0.638 12.487 1.00 0.00 12 GLY A C 15
ATOM 6519 O O . GLY A 1 12 ? -6.603 0.953 13.248 1.00 0.00 12 GLY A O 15
ATOM 6523 N N . LEU A 1 13 ? -7.858 1.345 11.406 1.00 0.00 13 LEU A N 15
ATOM 6524 C CA . LEU A 1 13 ? -7.154 2.573 11.035 1.00 0.00 13 LEU A CA 15
ATOM 6525 C C . LEU A 1 13 ? -7.831 3.231 9.838 1.00 0.00 13 LEU A C 15
ATOM 6526 O O . LEU A 1 13 ? -8.250 4.390 9.909 1.00 0.00 13 LEU A O 15
ATOM 6542 N N . GLY A 1 14 ? -7.933 2.476 8.744 1.00 0.00 14 GLY A N 15
ATOM 6543 C CA . GLY A 1 14 ? -8.559 2.973 7.520 1.00 0.00 14 GLY A CA 15
ATOM 6544 C C . GLY A 1 14 ? -7.514 3.512 6.550 1.00 0.00 14 GLY A C 15
ATOM 6545 O O . GLY A 1 14 ? -6.470 4.020 6.968 1.00 0.00 14 GLY A O 15
ATOM 6549 N N . GLY A 1 15 ? -7.808 3.396 5.253 1.00 0.00 15 GLY A N 15
ATOM 6550 C CA . GLY A 1 15 ? -6.898 3.872 4.212 1.00 0.00 15 GLY A CA 15
ATOM 6551 C C . GLY A 1 15 ? -5.889 2.792 3.835 1.00 0.00 15 GLY A C 15
ATOM 6552 O O . GLY A 1 15 ? -5.611 1.890 4.629 1.00 0.00 15 GLY A O 15
ATOM 6556 N N . GLY A 1 16 ? -5.343 2.896 2.622 1.00 0.00 16 GLY A N 15
ATOM 6557 C CA . GLY A 1 16 ? -4.358 1.930 2.140 1.00 0.00 16 GLY A CA 15
ATOM 6558 C C . GLY A 1 16 ? -3.108 1.947 3.011 1.00 0.00 16 GLY A C 15
ATOM 6559 O O . GLY A 1 16 ? -2.546 0.891 3.318 1.00 0.00 16 GLY A O 15
ATOM 6563 N N . SER A 1 17 ? -2.683 3.150 3.408 1.00 0.00 17 SER A N 15
ATOM 6564 C CA . SER A 1 17 ? -1.497 3.295 4.250 1.00 0.00 17 SER A CA 15
ATOM 6565 C C . SER A 1 17 ? -1.804 2.842 5.671 1.00 0.00 17 SER A C 15
ATOM 6566 O O . SER A 1 17 ? -2.543 3.507 6.399 1.00 0.00 17 SER A O 15
ATOM 6574 N N . VAL A 1 18 ? -1.227 1.705 6.046 1.00 0.00 18 VAL A N 15
ATOM 6575 C CA . VAL A 1 18 ? -1.426 1.136 7.380 1.00 0.00 18 VAL A CA 15
ATOM 6576 C C . VAL A 1 18 ? -0.083 0.857 8.040 1.00 0.00 18 VAL A C 15
ATOM 6577 O O . VAL A 1 18 ? 0.928 0.725 7.351 1.00 0.00 18 VAL A O 15
ATOM 6590 N N . ARG A 1 19 ? -0.080 0.754 9.369 1.00 0.00 19 ARG A N 15
ATOM 6591 C CA . ARG A 1 19 ? 1.152 0.473 10.094 1.00 0.00 19 ARG A CA 15
ATOM 6592 C C . ARG A 1 19 ? 1.671 -0.895 9.701 1.00 0.00 19 ARG A C 15
ATOM 6593 O O . ARG A 1 19 ? 0.892 -1.785 9.351 1.00 0.00 19 ARG A O 15
ATOM 6614 N N . PHE A 1 20 ? 2.995 -1.038 9.712 1.00 0.00 20 PHE A N 15
ATOM 6615 C CA . PHE A 1 20 ? 3.626 -2.293 9.299 1.00 0.00 20 PHE A CA 15
ATOM 6616 C C . PHE A 1 20 ? 4.444 -2.884 10.440 1.00 0.00 20 PHE A C 15
ATOM 6617 O O . PHE A 1 20 ? 5.128 -2.158 11.165 1.00 0.00 20 PHE A O 15
ATOM 6634 N N . GLY A 1 21 ? 4.364 -4.206 10.583 1.00 0.00 21 GLY A N 15
ATOM 6635 C CA . GLY A 1 21 ? 5.096 -4.910 11.632 1.00 0.00 21 GLY A CA 15
ATOM 6636 C C . GLY A 1 21 ? 6.509 -5.272 11.148 1.00 0.00 21 GLY A C 15
ATOM 6637 O O . GLY A 1 21 ? 6.962 -4.723 10.141 1.00 0.00 21 GLY A O 15
ATOM 6641 N N . PRO A 1 22 ? 7.218 -6.178 11.826 1.00 0.00 22 PRO A N 15
ATOM 6642 C CA . PRO A 1 22 ? 8.601 -6.576 11.403 1.00 0.00 22 PRO A CA 15
ATOM 6643 C C . PRO A 1 22 ? 8.637 -6.976 9.931 1.00 0.00 22 PRO A C 15
ATOM 6644 O O . PRO A 1 22 ? 9.591 -6.659 9.217 1.00 0.00 22 PRO A O 15
ATOM 6655 N N . GLY A 1 23 ? 7.581 -7.661 9.489 1.00 0.00 23 GLY A N 15
ATOM 6656 C CA . GLY A 1 23 ? 7.477 -8.095 8.099 1.00 0.00 23 GLY A CA 15
ATOM 6657 C C . GLY A 1 23 ? 6.027 -8.048 7.623 1.00 0.00 23 GLY A C 15
ATOM 6658 O O . GLY A 1 23 ? 5.139 -8.614 8.262 1.00 0.00 23 GLY A O 15
ATOM 6662 N N . VAL A 1 24 ? 5.805 -7.378 6.490 1.00 0.00 24 VAL A N 15
ATOM 6663 C CA . VAL A 1 24 ? 4.463 -7.260 5.912 1.00 0.00 24 VAL A CA 15
ATOM 6664 C C . VAL A 1 24 ? 4.508 -7.707 4.450 1.00 0.00 24 VAL A C 15
ATOM 6665 O O . VAL A 1 24 ? 5.343 -7.233 3.676 1.00 0.00 24 VAL A O 15
ATOM 6678 N N . ALA A 1 25 ? 3.606 -8.623 4.085 1.00 0.00 25 ALA A N 15
ATOM 6679 C CA . ALA A 1 25 ? 3.552 -9.133 2.717 1.00 0.00 25 ALA A CA 15
ATOM 6680 C C . ALA A 1 25 ? 2.459 -8.434 1.916 1.00 0.00 25 ALA A C 15
ATOM 6681 O O . ALA A 1 25 ? 1.282 -8.801 1.996 1.00 0.00 25 ALA A O 15
ATOM 6688 N N . PHE A 1 26 ? 2.863 -7.426 1.145 1.00 0.00 26 PHE A N 15
ATOM 6689 C CA . PHE A 1 26 ? 1.931 -6.662 0.317 1.00 0.00 26 PHE A CA 15
ATOM 6690 C C . PHE A 1 26 ? 2.520 -6.444 -1.080 1.00 0.00 26 PHE A C 15
ATOM 6691 O O . PHE A 1 26 ? 3.729 -6.592 -1.273 1.00 0.00 26 PHE A O 15
ATOM 6708 N N . ARG A 1 27 ? 1.664 -6.077 -2.038 1.00 0.00 27 ARG A N 15
ATOM 6709 C CA . ARG A 1 27 ? 2.125 -5.822 -3.400 1.00 0.00 27 ARG A CA 15
ATOM 6710 C C . ARG A 1 27 ? 3.123 -4.667 -3.383 1.00 0.00 27 ARG A C 15
ATOM 6711 O O . ARG A 1 27 ? 2.811 -3.579 -2.896 1.00 0.00 27 ARG A O 15
ATOM 6732 N N . ALA A 1 28 ? 4.326 -4.924 -3.896 1.00 0.00 28 ALA A N 15
ATOM 6733 C CA . ALA A 1 28 ? 5.384 -3.913 -3.918 1.00 0.00 28 ALA A CA 15
ATOM 6734 C C . ALA A 1 28 ? 5.073 -2.799 -4.934 1.00 0.00 28 ALA A C 15
ATOM 6735 O O . ALA A 1 28 ? 4.451 -3.075 -5.964 1.00 0.00 28 ALA A O 15
ATOM 6742 N N . PRO A 1 29 ? 5.494 -1.553 -4.689 1.00 0.00 29 PRO A N 15
ATOM 6743 C CA . PRO A 1 29 ? 5.233 -0.420 -5.640 1.00 0.00 29 PRO A CA 15
ATOM 6744 C C . PRO A 1 29 ? 5.741 -0.725 -7.046 1.00 0.00 29 PRO A C 15
ATOM 6745 O O . PRO A 1 29 ? 6.796 -1.342 -7.212 1.00 0.00 29 PRO A O 15
ATOM 6756 N N . SER A 1 30 ? 4.976 -0.289 -8.049 1.00 0.00 30 SER A N 15
ATOM 6757 C CA . SER A 1 30 ? 5.341 -0.517 -9.445 1.00 0.00 30 SER A CA 15
ATOM 6758 C C . SER A 1 30 ? 6.637 0.215 -9.780 1.00 0.00 30 SER A C 15
ATOM 6759 O O . SER A 1 30 ? 7.002 1.190 -9.117 1.00 0.00 30 SER A O 15
ATOM 6767 N N . ILE A 1 31 ? 7.338 -0.284 -10.795 1.00 0.00 31 ILE A N 15
ATOM 6768 C CA . ILE A 1 31 ? 8.619 0.294 -11.217 1.00 0.00 31 ILE A CA 15
ATOM 6769 C C . ILE A 1 31 ? 8.404 1.754 -11.621 1.00 0.00 31 ILE A C 15
ATOM 6770 O O . ILE A 1 31 ? 9.146 2.647 -11.211 1.00 0.00 31 ILE A O 15
ATOM 6786 N N . HIS A 1 32 ? 7.375 1.962 -12.430 1.00 0.00 32 HIS A N 15
ATOM 6787 C CA . HIS A 1 32 ? 7.018 3.297 -12.923 1.00 0.00 32 HIS A CA 15
ATOM 6788 C C . HIS A 1 32 ? 5.909 3.902 -12.066 1.00 0.00 32 HIS A C 15
ATOM 6789 O O . HIS A 1 32 ? 5.236 3.188 -11.316 1.00 0.00 32 HIS A O 15
ATOM 6803 N N . GLY A 1 33 ? 5.727 5.218 -12.189 1.00 0.00 33 GLY A N 15
ATOM 6804 C CA . GLY A 1 33 ? 4.701 5.924 -11.426 1.00 0.00 33 GLY A CA 15
ATOM 6805 C C . GLY A 1 33 ? 5.091 7.383 -11.208 1.00 0.00 33 GLY A C 15
ATOM 6806 O O . GLY A 1 33 ? 5.841 7.641 -10.282 1.00 0.00 33 GLY A O 15
ATOM 6811 N N . TYR A 1 1 ? -1.880 5.721 -7.434 1.00 0.00 1 TYR A N 16
ATOM 6812 C CA . TYR A 1 1 ? -0.743 4.762 -7.292 1.00 0.00 1 TYR A CA 16
ATOM 6813 C C . TYR A 1 1 ? -1.056 3.709 -6.200 1.00 0.00 1 TYR A C 16
ATOM 6814 O O . TYR A 1 1 ? -0.294 2.755 -6.037 1.00 0.00 1 TYR A O 16
ATOM 6834 N N . ARG A 1 2 ? -2.149 3.904 -5.441 1.00 0.00 2 ARG A N 16
ATOM 6835 C CA . ARG A 1 2 ? -2.492 2.992 -4.341 1.00 0.00 2 ARG A CA 16
ATOM 6836 C C . ARG A 1 2 ? -2.316 1.532 -4.743 1.00 0.00 2 ARG A C 16
ATOM 6837 O O . ARG A 1 2 ? -2.841 1.079 -5.762 1.00 0.00 2 ARG A O 16
ATOM 6858 N N . GLN A 1 3 ? -1.547 0.818 -3.921 1.00 0.00 3 GLN A N 16
ATOM 6859 C CA . GLN A 1 3 ? -1.252 -0.588 -4.161 1.00 0.00 3 GLN A CA 16
ATOM 6860 C C . GLN A 1 3 ? -2.481 -1.453 -3.889 1.00 0.00 3 GLN A C 16
ATOM 6861 O O . GLN A 1 3 ? -3.313 -1.108 -3.046 1.00 0.00 3 GLN A O 16
ATOM 6875 N N . SER A 1 4 ? -2.585 -2.576 -4.605 1.00 0.00 4 SER A N 16
ATOM 6876 C CA . SER A 1 4 ? -3.713 -3.488 -4.433 1.00 0.00 4 SER A CA 16
ATOM 6877 C C . SER A 1 4 ? -3.355 -4.593 -3.444 1.00 0.00 4 SER A C 16
ATOM 6878 O O . SER A 1 4 ? -2.435 -5.378 -3.684 1.00 0.00 4 SER A O 16
ATOM 6886 N N . SER A 1 5 ? -4.093 -4.642 -2.332 1.00 0.00 5 SER A N 16
ATOM 6887 C CA . SER A 1 5 ? -3.859 -5.648 -1.297 1.00 0.00 5 SER A CA 16
ATOM 6888 C C . SER A 1 5 ? -5.175 -6.275 -0.849 1.00 0.00 5 SER A C 16
ATOM 6889 O O . SER A 1 5 ? -6.229 -5.640 -0.927 1.00 0.00 5 SER A O 16
ATOM 6897 N N . ALA A 1 6 ? -5.098 -7.519 -0.373 1.00 0.00 6 ALA A N 16
ATOM 6898 C CA . ALA A 1 6 ? -6.285 -8.232 0.097 1.00 0.00 6 ALA A CA 16
ATOM 6899 C C . ALA A 1 6 ? -6.906 -7.488 1.273 1.00 0.00 6 ALA A C 16
ATOM 6900 O O . ALA A 1 6 ? -6.192 -6.891 2.084 1.00 0.00 6 ALA A O 16
ATOM 6907 N N . THR A 1 7 ? -8.239 -7.522 1.355 1.00 0.00 7 THR A N 16
ATOM 6908 C CA . THR A 1 7 ? -8.954 -6.838 2.433 1.00 0.00 7 THR A CA 16
ATOM 6909 C C . THR A 1 7 ? -8.774 -7.580 3.753 1.00 0.00 7 THR A C 16
ATOM 6910 O O . THR A 1 7 ? -8.448 -8.770 3.768 1.00 0.00 7 THR A O 16
ATOM 6921 N N . SER A 1 8 ? -8.989 -6.861 4.856 1.00 0.00 8 SER A N 16
ATOM 6922 C CA . SER A 1 8 ? -8.851 -7.440 6.195 1.00 0.00 8 SER A CA 16
ATOM 6923 C C . SER A 1 8 ? -7.503 -8.157 6.374 1.00 0.00 8 SER A C 16
ATOM 6924 O O . SER A 1 8 ? -7.355 -8.990 7.274 1.00 0.00 8 SER A O 16
ATOM 6932 N N . SER A 1 9 ? -6.527 -7.823 5.524 1.00 0.00 9 SER A N 16
ATOM 6933 C CA . SER A 1 9 ? -5.193 -8.431 5.598 1.00 0.00 9 SER A CA 16
ATOM 6934 C C . SER A 1 9 ? -4.234 -7.612 6.476 1.00 0.00 9 SER A C 16
ATOM 6935 O O . SER A 1 9 ? -3.072 -7.988 6.638 1.00 0.00 9 SER A O 16
ATOM 6943 N N . PHE A 1 10 ? -4.719 -6.490 7.022 1.00 0.00 10 PHE A N 16
ATOM 6944 C CA . PHE A 1 10 ? -3.899 -5.620 7.859 1.00 0.00 10 PHE A CA 16
ATOM 6945 C C . PHE A 1 10 ? -4.794 -4.867 8.853 1.00 0.00 10 PHE A C 16
ATOM 6946 O O . PHE A 1 10 ? -6.021 -4.898 8.727 1.00 0.00 10 PHE A O 16
ATOM 6963 N N . GLY A 1 11 ? -4.175 -4.179 9.811 1.00 0.00 11 GLY A N 16
ATOM 6964 C CA . GLY A 1 11 ? -4.930 -3.402 10.790 1.00 0.00 11 GLY A CA 16
ATOM 6965 C C . GLY A 1 11 ? -4.992 -1.937 10.371 1.00 0.00 11 GLY A C 16
ATOM 6966 O O . GLY A 1 11 ? -4.015 -1.394 9.850 1.00 0.00 11 GLY A O 16
ATOM 6970 N N . GLY A 1 12 ? -6.149 -1.311 10.594 1.00 0.00 12 GLY A N 16
ATOM 6971 C CA . GLY A 1 12 ? -6.346 0.091 10.228 1.00 0.00 12 GLY A CA 16
ATOM 6972 C C . GLY A 1 12 ? -7.021 0.205 8.874 1.00 0.00 12 GLY A C 16
ATOM 6973 O O . GLY A 1 12 ? -6.532 0.903 7.981 1.00 0.00 12 GLY A O 16
ATOM 6977 N N . LEU A 1 13 ? -8.145 -0.485 8.741 1.00 0.00 13 LEU A N 16
ATOM 6978 C C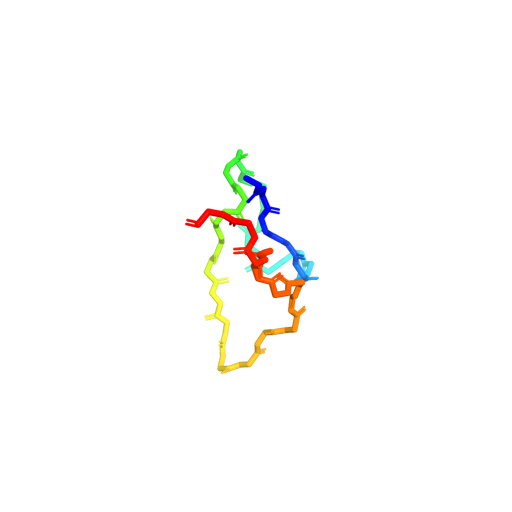A . LEU A 1 13 ? -8.907 -0.479 7.502 1.00 0.00 13 LEU A CA 16
ATOM 6979 C C . LEU A 1 13 ? -9.358 0.937 7.153 1.00 0.00 13 LEU A C 16
ATOM 6980 O O . LEU A 1 13 ? -9.682 1.731 8.041 1.00 0.00 13 LEU A O 16
ATOM 6996 N N . GLY A 1 14 ? -9.375 1.236 5.854 1.00 0.00 14 GLY A N 16
ATOM 6997 C CA . GLY A 1 14 ? -9.787 2.556 5.372 1.00 0.00 14 GLY A CA 16
ATOM 6998 C C . GLY A 1 14 ? -8.601 3.519 5.217 1.00 0.00 14 GLY A C 16
ATOM 6999 O O . GLY A 1 14 ? -8.761 4.604 4.652 1.00 0.00 14 GLY A O 16
ATOM 7003 N N . GLY A 1 15 ? -7.420 3.122 5.711 1.00 0.00 15 GLY A N 16
ATOM 7004 C CA . GLY A 1 15 ? -6.225 3.963 5.610 1.00 0.00 15 GLY A CA 16
ATOM 7005 C C . GLY A 1 15 ? -5.087 3.218 4.918 1.00 0.00 15 GLY A C 16
ATOM 7006 O O . GLY A 1 15 ? -4.729 2.108 5.318 1.00 0.00 15 GLY A O 16
ATOM 7010 N N . GLY A 1 16 ? -4.523 3.846 3.883 1.00 0.00 16 GLY A N 16
ATOM 7011 C CA . GLY A 1 16 ? -3.418 3.250 3.134 1.00 0.00 16 GLY A CA 16
ATOM 7012 C C . GLY A 1 16 ? -2.197 3.050 4.019 1.00 0.00 16 GLY A C 16
ATOM 7013 O O . GLY A 1 16 ? -1.508 2.031 3.916 1.00 0.00 16 GLY A O 16
ATOM 7017 N N . SER A 1 17 ? -1.931 4.034 4.885 1.00 0.00 17 SER A N 16
ATOM 7018 C CA . SER A 1 17 ? -0.782 3.962 5.783 1.00 0.00 17 SER A CA 16
ATOM 7019 C C . SER A 1 17 ? -1.194 3.417 7.146 1.00 0.00 17 SER A C 16
ATOM 7020 O O . SER A 1 17 ? -1.900 4.083 7.908 1.00 0.00 17 SER A O 16
ATOM 7028 N N . VAL A 1 18 ? -0.730 2.205 7.440 1.00 0.00 18 VAL A N 16
ATOM 7029 C CA . VAL A 1 18 ? -1.021 1.547 8.714 1.00 0.00 18 VAL A CA 16
ATOM 7030 C C . VAL A 1 18 ? 0.282 1.104 9.370 1.00 0.00 18 VAL A C 16
ATOM 7031 O O . VAL A 1 18 ? 1.295 0.962 8.688 1.00 0.00 18 VAL A O 16
ATOM 7044 N N . ARG A 1 19 ? 0.250 0.885 10.685 1.00 0.00 19 ARG A N 16
ATOM 7045 C CA . ARG A 1 19 ? 1.447 0.453 11.399 1.00 0.00 19 ARG A CA 16
ATOM 7046 C C . ARG A 1 19 ? 1.889 -0.910 10.901 1.00 0.00 19 ARG A C 16
ATOM 7047 O O . ARG A 1 19 ? 1.068 -1.712 10.448 1.00 0.00 19 ARG A O 16
ATOM 7068 N N . PHE A 1 20 ? 3.202 -1.142 10.942 1.00 0.00 20 PHE A N 16
ATOM 7069 C CA . PHE A 1 20 ? 3.768 -2.395 10.442 1.00 0.00 20 PHE A CA 16
ATOM 7070 C C . PHE A 1 20 ? 4.553 -3.106 11.539 1.00 0.00 20 PHE A C 16
ATOM 7071 O O . PHE A 1 20 ? 5.268 -2.468 12.316 1.00 0.00 20 PHE A O 16
ATOM 7088 N N . GLY A 1 21 ? 4.413 -4.431 11.588 1.00 0.00 21 GLY A N 16
ATOM 7089 C CA . GLY A 1 21 ? 5.110 -5.242 12.582 1.00 0.00 21 GLY A CA 16
ATOM 7090 C C . GLY A 1 21 ? 6.502 -5.638 12.070 1.00 0.00 21 GLY A C 16
ATOM 7091 O O . GLY A 1 21 ? 6.965 -5.066 11.079 1.00 0.00 21 GLY A O 16
ATOM 7095 N N . PRO A 1 22 ? 7.184 -6.594 12.702 1.00 0.00 22 PRO A N 16
ATOM 7096 C CA . PRO A 1 22 ? 8.546 -7.027 12.246 1.00 0.00 22 PRO A CA 16
ATOM 7097 C C . PRO A 1 22 ? 8.549 -7.377 10.763 1.00 0.00 22 PRO A C 16
ATOM 7098 O O . PRO A 1 22 ? 9.502 -7.067 10.043 1.00 0.00 22 PRO A O 16
ATOM 7109 N N . GLY A 1 23 ? 7.463 -8.010 10.316 1.00 0.00 23 GLY A N 16
ATOM 7110 C CA . GLY A 1 23 ? 7.317 -8.391 8.914 1.00 0.00 23 GLY A CA 16
ATOM 7111 C C . GLY A 1 23 ? 5.873 -8.213 8.455 1.00 0.00 23 GLY A C 16
ATOM 7112 O O . GLY A 1 23 ? 4.948 -8.731 9.085 1.00 0.00 23 GLY A O 16
ATOM 7116 N N . VAL A 1 24 ? 5.695 -7.483 7.353 1.00 0.00 24 VAL A N 16
ATOM 7117 C CA . VAL A 1 24 ? 4.360 -7.237 6.800 1.00 0.00 24 VAL A CA 16
ATOM 7118 C C . VAL A 1 24 ? 4.343 -7.623 5.321 1.00 0.00 24 VAL A C 16
ATOM 7119 O O . VAL A 1 24 ? 5.204 -7.184 4.551 1.00 0.00 24 VAL A O 16
ATOM 7132 N N . ALA A 1 25 ? 3.363 -8.442 4.938 1.00 0.00 25 ALA A N 16
ATOM 7133 C CA . ALA A 1 25 ? 3.237 -8.880 3.552 1.00 0.00 25 ALA A CA 16
ATOM 7134 C C . ALA A 1 25 ? 2.225 -8.017 2.809 1.00 0.00 25 ALA A C 16
ATOM 7135 O O . ALA A 1 25 ? 1.018 -8.129 3.032 1.00 0.00 25 ALA A O 16
ATOM 7142 N N . PHE A 1 26 ? 2.736 -7.155 1.931 1.00 0.00 26 PHE A N 16
ATOM 7143 C CA . PHE A 1 26 ? 1.889 -6.259 1.147 1.00 0.00 26 PHE A CA 16
ATOM 7144 C C . PHE A 1 26 ? 2.337 -6.242 -0.316 1.00 0.00 26 PHE A C 16
ATOM 7145 O O . PHE A 1 26 ? 3.462 -6.645 -0.626 1.00 0.00 26 PHE A O 16
ATOM 7162 N N . ARG A 1 27 ? 1.460 -5.759 -1.199 1.00 0.00 27 ARG A N 16
ATOM 7163 C CA . ARG A 1 27 ? 1.790 -5.675 -2.617 1.00 0.00 27 ARG A CA 16
ATOM 7164 C C . ARG A 1 27 ? 2.921 -4.664 -2.807 1.00 0.00 27 ARG A C 16
ATOM 7165 O O . ARG A 1 27 ? 2.816 -3.518 -2.365 1.00 0.00 27 ARG A O 16
ATOM 7186 N N . ALA A 1 28 ? 4.000 -5.104 -3.455 1.00 0.00 28 ALA A N 16
ATOM 7187 C CA . ALA A 1 28 ? 5.154 -4.242 -3.685 1.00 0.00 28 ALA A CA 16
ATOM 7188 C C . ALA A 1 28 ? 4.791 -3.068 -4.614 1.00 0.00 28 ALA A C 16
ATOM 7189 O O . ALA A 1 28 ? 3.959 -3.241 -5.508 1.00 0.00 28 ALA A O 16
ATOM 7196 N N . PRO A 1 29 ? 5.384 -1.881 -4.437 1.00 0.00 29 PRO A N 16
ATOM 7197 C CA . PRO A 1 29 ? 5.079 -0.697 -5.309 1.00 0.00 29 PRO A CA 16
ATOM 7198 C C . PRO A 1 29 ? 5.290 -1.010 -6.789 1.00 0.00 29 PRO A C 16
ATOM 7199 O O . PRO A 1 29 ? 6.224 -1.727 -7.150 1.00 0.00 29 PRO A O 16
ATOM 7210 N N . SER A 1 30 ? 4.407 -0.467 -7.630 1.00 0.00 30 SER A N 16
ATOM 7211 C CA . SER A 1 30 ? 4.489 -0.688 -9.073 1.00 0.00 30 SER A CA 16
ATOM 7212 C C . SER A 1 30 ? 5.739 -0.031 -9.647 1.00 0.00 30 SER A C 16
ATOM 7213 O O . SER A 1 30 ? 6.273 0.922 -9.073 1.00 0.00 30 SER A O 16
ATOM 7221 N N . ILE A 1 31 ? 6.198 -0.557 -10.778 1.00 0.00 31 ILE A N 16
ATOM 7222 C CA . ILE A 1 31 ? 7.396 -0.038 -11.447 1.00 0.00 31 ILE A CA 16
ATOM 7223 C C . ILE A 1 31 ? 7.148 1.422 -11.834 1.00 0.00 31 ILE A C 16
ATOM 7224 O O . ILE A 1 31 ? 7.982 2.299 -11.604 1.00 0.00 31 ILE A O 16
ATOM 7240 N N . HIS A 1 32 ? 5.980 1.643 -12.425 1.00 0.00 32 HIS A N 16
ATOM 7241 C CA . HIS A 1 32 ? 5.559 2.975 -12.871 1.00 0.00 32 HIS A CA 16
ATOM 7242 C C . HIS A 1 32 ? 4.622 3.605 -11.846 1.00 0.00 32 HIS A C 16
ATOM 7243 O O . HIS A 1 32 ? 4.120 2.922 -10.951 1.00 0.00 32 HIS A O 16
ATOM 7257 N N . GLY A 1 33 ? 4.395 4.913 -11.992 1.00 0.00 33 GLY A N 16
ATOM 7258 C CA . GLY A 1 33 ? 3.514 5.642 -11.081 1.00 0.00 33 GLY A CA 16
ATOM 7259 C C . GLY A 1 33 ? 4.294 6.176 -9.886 1.00 0.00 33 GLY A C 16
ATOM 7260 O O . GLY A 1 33 ? 3.787 6.079 -8.781 1.00 0.00 33 GLY A O 16
ATOM 7265 N N . TYR A 1 1 ? -1.434 3.234 -5.125 1.00 0.00 1 TYR A N 17
ATOM 7266 C CA . TYR A 1 1 ? -1.481 1.971 -5.912 1.00 0.00 1 TYR A CA 17
ATOM 7267 C C . TYR A 1 1 ? -2.293 0.923 -5.132 1.00 0.00 1 TYR A C 17
ATOM 7268 O O . TYR A 1 1 ? -2.893 1.244 -4.103 1.00 0.00 1 TYR A O 17
ATOM 7288 N N . ARG A 1 2 ? -2.294 -0.322 -5.624 1.00 0.00 2 ARG A N 17
ATOM 7289 C CA . ARG A 1 2 ? -3.027 -1.398 -4.956 1.00 0.00 2 ARG A CA 17
ATOM 7290 C C . ARG A 1 2 ? -2.115 -2.204 -4.022 1.00 0.00 2 ARG A C 17
ATOM 7291 O O . ARG A 1 2 ? -1.073 -2.712 -4.440 1.00 0.00 2 ARG A O 17
ATOM 7312 N N . GLN A 1 3 ? -2.534 -2.329 -2.763 1.00 0.00 3 GLN A N 17
ATOM 7313 C CA . GLN A 1 3 ? -1.771 -3.086 -1.769 1.00 0.00 3 GLN A CA 17
ATOM 7314 C C . GLN A 1 3 ? -2.518 -4.361 -1.383 1.00 0.00 3 GLN A C 17
ATOM 7315 O O . GLN A 1 3 ? -3.736 -4.448 -1.555 1.00 0.00 3 GLN A O 17
ATOM 7329 N N . SER A 1 4 ? -1.779 -5.341 -0.854 1.00 0.00 4 SER A N 17
ATOM 7330 C CA . SER A 1 4 ? -2.377 -6.609 -0.435 1.00 0.00 4 SER A CA 17
ATOM 7331 C C . SER A 1 4 ? -2.111 -6.855 1.046 1.00 0.00 4 SER A C 17
ATOM 7332 O O . SER A 1 4 ? -0.957 -6.942 1.470 1.00 0.00 4 SER A O 17
ATOM 7340 N N . SER A 1 5 ? -3.191 -6.963 1.826 1.00 0.00 5 SER A N 17
ATOM 7341 C CA . SER A 1 5 ? -3.073 -7.199 3.263 1.00 0.00 5 SER A CA 17
ATOM 7342 C C . SER A 1 5 ? -4.372 -7.758 3.827 1.00 0.00 5 SER A C 17
ATOM 7343 O O . SER A 1 5 ? -5.429 -7.644 3.200 1.00 0.00 5 SER A O 17
ATOM 7351 N N . ALA A 1 6 ? -4.284 -8.347 5.021 1.00 0.00 6 ALA A N 17
ATOM 7352 C CA . ALA A 1 6 ? -5.459 -8.908 5.682 1.00 0.00 6 ALA A CA 17
ATOM 7353 C C . ALA A 1 6 ? -6.420 -7.788 6.058 1.00 0.00 6 ALA A C 17
ATOM 7354 O O . ALA A 1 6 ? -5.987 -6.709 6.476 1.00 0.00 6 ALA A O 17
ATOM 7361 N N . THR A 1 7 ? -7.719 -8.045 5.901 1.00 0.00 7 THR A N 17
ATOM 7362 C CA . THR A 1 7 ? -8.739 -7.043 6.220 1.00 0.00 7 THR A CA 17
ATOM 7363 C C . THR A 1 7 ? -8.970 -6.975 7.724 1.00 0.00 7 THR A C 17
ATOM 7364 O O . THR A 1 7 ? -8.648 -7.915 8.455 1.00 0.00 7 THR A O 17
ATOM 7375 N N . SER A 1 8 ? -9.526 -5.849 8.175 1.00 0.00 8 SER A N 17
ATOM 7376 C CA . SER A 1 8 ? -9.802 -5.641 9.600 1.00 0.00 8 SER A CA 17
ATOM 7377 C C . SER A 1 8 ? -8.550 -5.905 10.451 1.00 0.00 8 SER A C 17
ATOM 7378 O O . SER A 1 8 ? -8.652 -6.280 11.624 1.00 0.00 8 SER A O 17
ATOM 7386 N N . SER A 1 9 ? -7.372 -5.695 9.852 1.00 0.00 9 SER A N 17
ATOM 7387 C CA . SER A 1 9 ? -6.104 -5.903 10.553 1.00 0.00 9 SER A CA 17
ATOM 7388 C C . SER A 1 9 ? -5.472 -4.572 10.974 1.00 0.00 9 SER A C 17
ATOM 7389 O O . SER A 1 9 ? -4.701 -4.522 11.934 1.00 0.00 9 SER A O 17
ATOM 7397 N N . PHE A 1 10 ? -5.802 -3.502 10.245 1.00 0.00 10 PHE A N 17
ATOM 7398 C CA . PHE A 1 10 ? -5.261 -2.166 10.534 1.00 0.00 10 PHE A CA 17
ATOM 7399 C C . PHE A 1 10 ? -6.357 -1.189 11.001 1.00 0.00 10 PHE A C 17
ATOM 7400 O O . PHE A 1 10 ? -6.046 -0.085 11.459 1.00 0.00 10 PHE A O 17
ATOM 7417 N N . GLY A 1 11 ? -7.629 -1.599 10.891 1.00 0.00 11 GLY A N 17
ATOM 7418 C CA . GLY A 1 11 ? -8.752 -0.759 11.312 1.00 0.00 11 GLY A CA 17
ATOM 7419 C C . GLY A 1 11 ? -9.115 0.263 10.242 1.00 0.00 11 GLY A C 17
ATOM 7420 O O . GLY A 1 11 ? -8.646 0.178 9.106 1.00 0.00 11 GLY A O 17
ATOM 7424 N N . GLY A 1 12 ? -9.964 1.224 10.616 1.00 0.00 12 GLY A N 17
ATOM 7425 C CA . GLY A 1 12 ? -10.402 2.264 9.687 1.00 0.00 12 GLY A CA 17
ATOM 7426 C C . GLY A 1 12 ? -9.491 3.477 9.747 1.00 0.00 12 GLY A C 17
ATOM 7427 O O . GLY A 1 12 ? -9.941 4.592 10.022 1.00 0.00 12 GLY A O 17
ATOM 7431 N N . LEU A 1 13 ? -8.211 3.243 9.478 1.00 0.00 13 LEU A N 17
ATOM 7432 C CA . LEU A 1 13 ? -7.219 4.309 9.484 1.00 0.00 13 LEU A CA 17
ATOM 7433 C C . LEU A 1 13 ? -7.530 5.345 8.405 1.00 0.00 13 LEU A C 17
ATOM 7434 O O . LEU A 1 13 ? -7.361 6.547 8.624 1.00 0.00 13 LEU A O 17
ATOM 7450 N N . GLY A 1 14 ? -7.986 4.865 7.245 1.00 0.00 14 GLY A N 17
ATOM 7451 C CA . GLY A 1 14 ? -8.323 5.749 6.124 1.00 0.00 14 GLY A CA 17
ATOM 7452 C C . GLY A 1 14 ? -7.152 5.927 5.146 1.00 0.00 14 GLY A C 17
ATOM 7453 O O . GLY A 1 14 ? -7.332 6.500 4.069 1.00 0.00 14 GLY A O 17
ATOM 7457 N N . GLY A 1 15 ? -5.963 5.431 5.518 1.00 0.00 15 GLY A N 17
ATOM 7458 C CA . GLY A 1 15 ? -4.786 5.540 4.657 1.00 0.00 15 GLY A CA 17
ATOM 7459 C C . GLY A 1 15 ? -4.430 4.184 4.058 1.00 0.00 15 GLY A C 17
ATOM 7460 O O . GLY A 1 15 ? -4.376 3.179 4.772 1.00 0.00 15 GLY A O 17
ATOM 7464 N N . GLY A 1 16 ? -4.191 4.167 2.745 1.00 0.00 16 GLY A N 17
ATOM 7465 C CA . GLY A 1 16 ? -3.842 2.929 2.048 1.00 0.00 16 GLY A CA 17
ATOM 7466 C C . GLY A 1 16 ? -2.543 2.345 2.585 1.00 0.00 16 GLY A C 17
ATOM 7467 O O . GLY A 1 16 ? -2.438 1.129 2.776 1.00 0.00 16 GLY A O 17
ATOM 7471 N N . SER A 1 17 ? -1.562 3.215 2.831 1.00 0.00 17 SER A N 17
ATOM 7472 C CA . SER A 1 17 ? -0.271 2.774 3.353 1.00 0.00 17 SER A CA 17
ATOM 7473 C C . SER A 1 17 ? -0.179 3.045 4.847 1.00 0.00 17 SER A C 17
ATOM 7474 O O . SER A 1 17 ? -0.074 4.197 5.275 1.00 0.00 17 SER A O 17
ATOM 7482 N N . VAL A 1 18 ? -0.207 1.968 5.627 1.00 0.00 18 VAL A N 17
ATOM 7483 C CA . VAL A 1 18 ? -0.112 2.060 7.082 1.00 0.00 18 VAL A CA 17
ATOM 7484 C C . VAL A 1 18 ? 1.013 1.161 7.571 1.00 0.00 18 VAL A C 17
ATOM 7485 O O . VAL A 1 18 ? 1.407 0.234 6.865 1.00 0.00 18 VAL A O 17
ATOM 7498 N N . ARG A 1 19 ? 1.532 1.434 8.767 1.00 0.00 19 ARG A N 17
ATOM 7499 C CA . ARG A 1 19 ? 2.620 0.625 9.311 1.00 0.00 19 ARG A CA 17
ATOM 7500 C C . ARG A 1 19 ? 2.145 -0.785 9.607 1.00 0.00 19 ARG A C 17
ATOM 7501 O O . ARG A 1 19 ? 0.982 -1.006 9.954 1.00 0.00 19 ARG A O 17
ATOM 7522 N N . PHE A 1 20 ? 3.055 -1.737 9.421 1.00 0.00 20 PHE A N 17
ATOM 7523 C CA . PHE A 1 20 ? 2.744 -3.152 9.618 1.00 0.00 20 PHE A CA 17
ATOM 7524 C C . PHE A 1 20 ? 3.660 -3.746 10.687 1.00 0.00 20 PHE A C 17
ATOM 7525 O O . PHE A 1 20 ? 4.518 -3.048 11.232 1.00 0.00 20 PHE A O 17
ATOM 7542 N N . GLY A 1 21 ? 3.465 -5.034 10.981 1.00 0.00 21 GLY A N 17
ATOM 7543 C CA . GLY A 1 21 ? 4.273 -5.719 11.987 1.00 0.00 21 GLY A CA 17
ATOM 7544 C C . GLY A 1 21 ? 5.681 -6.010 11.447 1.00 0.00 21 GLY A C 17
ATOM 7545 O O . GLY A 1 21 ? 6.079 -5.412 10.443 1.00 0.00 21 GLY A O 17
ATOM 7549 N N . PRO A 1 22 ? 6.454 -6.899 12.078 1.00 0.00 22 PRO A N 17
ATOM 7550 C CA . PRO A 1 22 ? 7.846 -7.217 11.607 1.00 0.00 22 PRO A CA 17
ATOM 7551 C C . PRO A 1 22 ? 7.858 -7.770 10.182 1.00 0.00 22 PRO A C 17
ATOM 7552 O O . PRO A 1 22 ? 8.837 -7.592 9.452 1.00 0.00 22 PRO A O 17
ATOM 7563 N N . GLY A 1 23 ? 6.762 -8.426 9.792 1.00 0.00 23 GLY A N 17
ATOM 7564 C CA . GLY A 1 23 ? 6.643 -8.988 8.448 1.00 0.00 23 GLY A CA 17
ATOM 7565 C C . GLY A 1 23 ? 5.285 -8.658 7.845 1.00 0.00 23 GLY A C 17
ATOM 7566 O O . GLY A 1 23 ? 4.250 -8.807 8.502 1.00 0.00 23 GLY A O 17
ATOM 7570 N N . VAL A 1 24 ? 5.305 -8.207 6.593 1.00 0.00 24 VAL A N 17
ATOM 7571 C CA . VAL A 1 24 ? 4.078 -7.849 5.887 1.00 0.00 24 VAL A CA 17
ATOM 7572 C C . VAL A 1 24 ? 4.163 -8.302 4.425 1.00 0.00 24 VAL A C 17
ATOM 7573 O O . VAL A 1 24 ? 5.209 -8.158 3.785 1.00 0.00 24 VAL A O 17
ATOM 7586 N N . ALA A 1 25 ? 3.059 -8.846 3.911 1.00 0.00 25 ALA A N 17
ATOM 7587 C CA . ALA A 1 25 ? 3.008 -9.317 2.527 1.00 0.00 25 ALA A CA 17
ATOM 7588 C C . ALA A 1 25 ? 2.053 -8.454 1.709 1.00 0.00 25 ALA A C 17
ATOM 7589 O O . ALA A 1 25 ? 0.840 -8.689 1.700 1.00 0.00 25 ALA A O 17
ATOM 7596 N N . PHE A 1 26 ? 2.613 -7.450 1.036 1.00 0.00 26 PHE A N 17
ATOM 7597 C CA . PHE A 1 26 ? 1.817 -6.537 0.218 1.00 0.00 26 PHE A CA 17
ATOM 7598 C C . PHE A 1 26 ? 2.491 -6.289 -1.132 1.00 0.00 26 PHE A C 17
ATOM 7599 O O . PHE A 1 26 ? 3.692 -6.531 -1.284 1.00 0.00 26 PHE A O 17
ATOM 7616 N N . ARG A 1 27 ? 1.716 -5.784 -2.096 1.00 0.00 27 ARG A N 17
ATOM 7617 C CA . ARG A 1 27 ? 2.255 -5.482 -3.415 1.00 0.00 27 ARG A CA 17
ATOM 7618 C C . ARG A 1 27 ? 3.245 -4.322 -3.294 1.00 0.00 27 ARG A C 17
ATOM 7619 O O . ARG A 1 27 ? 2.911 -3.271 -2.743 1.00 0.00 27 ARG A O 17
ATOM 7640 N N . ALA A 1 28 ? 4.457 -4.531 -3.806 1.00 0.00 28 ALA A N 17
ATOM 7641 C CA . ALA A 1 28 ? 5.498 -3.508 -3.739 1.00 0.00 28 ALA A CA 17
ATOM 7642 C C . ALA A 1 28 ? 5.093 -2.266 -4.555 1.00 0.00 28 ALA A C 17
ATOM 7643 O O . ALA A 1 28 ? 4.422 -2.409 -5.579 1.00 0.00 28 ALA A O 17
ATOM 7650 N N . PRO A 1 29 ? 5.477 -1.054 -4.139 1.00 0.00 29 PRO A N 17
ATOM 7651 C CA . PRO A 1 29 ? 5.117 0.197 -4.888 1.00 0.00 29 PRO A CA 17
ATOM 7652 C C . PRO A 1 29 ? 5.559 0.135 -6.347 1.00 0.00 29 PRO A C 17
ATOM 7653 O O . PRO A 1 29 ? 6.643 -0.369 -6.656 1.00 0.00 29 PRO A O 17
ATOM 7664 N N . SER A 1 30 ? 4.709 0.651 -7.236 1.00 0.00 30 SER A N 17
ATOM 7665 C CA . SER A 1 30 ? 5.003 0.658 -8.667 1.00 0.00 30 SER A CA 17
ATOM 7666 C C . SER A 1 30 ? 6.006 1.738 -9.020 1.00 0.00 30 SER A C 17
ATOM 7667 O O . SER A 1 30 ? 6.288 2.633 -8.222 1.00 0.00 30 SER A O 17
ATOM 7675 N N . ILE A 1 31 ? 6.524 1.643 -10.242 1.00 0.00 31 ILE A N 17
ATOM 7676 C CA . ILE A 1 31 ? 7.491 2.605 -10.749 1.00 0.00 31 ILE A CA 17
ATOM 7677 C C . ILE A 1 31 ? 7.024 3.133 -12.107 1.00 0.00 31 ILE A C 17
ATOM 7678 O O . ILE A 1 31 ? 6.465 2.387 -12.916 1.00 0.00 31 ILE A O 17
ATOM 7694 N N . HIS A 1 32 ? 7.221 4.429 -12.318 1.00 0.00 32 HIS A N 17
ATOM 7695 C CA . HIS A 1 32 ? 6.780 5.085 -13.554 1.00 0.00 32 HIS A CA 17
ATOM 7696 C C . HIS A 1 32 ? 7.968 5.459 -14.434 1.00 0.00 32 HIS A C 17
ATOM 7697 O O . HIS A 1 32 ? 8.852 6.208 -14.011 1.00 0.00 32 HIS A O 17
ATOM 7711 N N . GLY A 1 33 ? 7.977 4.929 -15.658 1.00 0.00 33 GLY A N 17
ATOM 7712 C CA . GLY A 1 33 ? 9.056 5.203 -16.606 1.00 0.00 33 GLY A CA 17
ATOM 7713 C C . GLY A 1 33 ? 8.785 6.483 -17.387 1.00 0.00 33 GLY A C 17
ATOM 7714 O O . GLY A 1 33 ? 9.739 7.167 -17.715 1.00 0.00 33 GLY A O 17
ATOM 7719 N N . TYR A 1 1 ? 2.033 5.716 -1.516 1.00 0.00 1 TYR A N 18
ATOM 7720 C CA . TYR A 1 1 ? 1.699 4.748 -2.598 1.00 0.00 1 TYR A CA 18
ATOM 7721 C C . TYR A 1 1 ? 0.449 3.958 -2.200 1.00 0.00 1 TYR A C 18
ATOM 7722 O O . TYR A 1 1 ? 0.287 3.572 -1.040 1.00 0.00 1 TYR A O 18
ATOM 7742 N N . ARG A 1 2 ? -0.418 3.720 -3.185 1.00 0.00 2 ARG A N 18
ATOM 7743 C CA . ARG A 1 2 ? -1.650 2.967 -2.966 1.00 0.00 2 ARG A CA 18
ATOM 7744 C C . ARG A 1 2 ? -1.438 1.499 -3.324 1.00 0.00 2 ARG A C 18
ATOM 7745 O O . ARG A 1 2 ? -0.951 1.190 -4.415 1.00 0.00 2 ARG A O 18
ATOM 7766 N N . GLN A 1 3 ? -1.803 0.601 -2.404 1.00 0.00 3 GLN A N 18
ATOM 7767 C CA . GLN A 1 3 ? -1.646 -0.836 -2.640 1.00 0.00 3 GLN A CA 18
ATOM 7768 C C . GLN A 1 3 ? -2.996 -1.476 -2.953 1.00 0.00 3 GLN A C 18
ATOM 7769 O O . GLN A 1 3 ? -3.941 -1.363 -2.169 1.00 0.00 3 GLN A O 18
ATOM 7783 N N . SER A 1 4 ? -3.072 -2.144 -4.106 1.00 0.00 4 SER A N 18
ATOM 7784 C CA . SER A 1 4 ? -4.306 -2.803 -4.533 1.00 0.00 4 SER A CA 18
ATOM 7785 C C . SER A 1 4 ? -4.710 -3.888 -3.542 1.00 0.00 4 SER A C 18
ATOM 7786 O O . SER A 1 4 ? -5.883 -3.990 -3.168 1.00 0.00 4 SER A O 18
ATOM 7794 N N . SER A 1 5 ? -3.732 -4.692 -3.122 1.00 0.00 5 SER A N 18
ATOM 7795 C CA . SER A 1 5 ? -3.983 -5.773 -2.171 1.00 0.00 5 SER A CA 18
ATOM 7796 C C . SER A 1 5 ? -4.262 -5.207 -0.784 1.00 0.00 5 SER A C 18
ATOM 7797 O O . SER A 1 5 ? -3.925 -4.056 -0.498 1.00 0.00 5 SER A O 18
ATOM 7805 N N . ALA A 1 6 ? -4.881 -6.026 0.069 1.00 0.00 6 ALA A N 18
ATOM 7806 C CA . ALA A 1 6 ? -5.209 -5.604 1.429 1.00 0.00 6 ALA A CA 18
ATOM 7807 C C . ALA A 1 6 ? -5.273 -6.800 2.368 1.00 0.00 6 ALA A C 18
ATOM 7808 O O . ALA A 1 6 ? -5.369 -7.949 1.928 1.00 0.00 6 ALA A O 18
ATOM 7815 N N . THR A 1 7 ? -5.225 -6.507 3.664 1.00 0.00 7 THR A N 18
ATOM 7816 C CA . THR A 1 7 ? -5.281 -7.538 4.695 1.00 0.00 7 THR A CA 18
ATOM 7817 C C . THR A 1 7 ? -6.375 -7.209 5.703 1.00 0.00 7 THR A C 18
ATOM 7818 O O . THR A 1 7 ? -6.832 -6.066 5.782 1.00 0.00 7 THR A O 18
ATOM 7829 N N . SER A 1 8 ? -6.785 -8.220 6.468 1.00 0.00 8 SER A N 18
ATOM 7830 C CA . SER A 1 8 ? -7.830 -8.042 7.478 1.00 0.00 8 SER A CA 18
ATOM 7831 C C . SER A 1 8 ? -7.291 -7.347 8.740 1.00 0.00 8 SER A C 18
ATOM 7832 O O . SER A 1 8 ? -8.038 -7.140 9.698 1.00 0.00 8 SER A O 18
ATOM 7840 N N . SER A 1 9 ? -5.998 -6.995 8.733 1.00 0.00 9 SER A N 18
ATOM 7841 C CA . SER A 1 9 ? -5.373 -6.336 9.871 1.00 0.00 9 SER A CA 18
ATOM 7842 C C . SER A 1 9 ? -6.068 -5.013 10.181 1.00 0.00 9 SER A C 18
ATOM 7843 O O . SER A 1 9 ? -6.269 -4.673 11.350 1.00 0.00 9 SER A O 18
ATOM 7851 N N . PHE A 1 10 ? -6.429 -4.276 9.129 1.00 0.00 10 PHE A N 18
ATOM 7852 C CA . PHE A 1 10 ? -7.103 -2.986 9.292 1.00 0.00 10 PHE A CA 18
ATOM 7853 C C . PHE A 1 10 ? -8.578 -3.088 8.885 1.00 0.00 10 PHE A C 18
ATOM 7854 O O . PHE A 1 10 ? -9.457 -2.572 9.580 1.00 0.00 10 PHE A O 18
ATOM 7871 N N . GLY A 1 11 ? -8.832 -3.775 7.770 1.00 0.00 11 GLY A N 18
ATOM 7872 C CA . GLY A 1 11 ? -10.194 -3.975 7.275 1.00 0.00 11 GLY A CA 18
ATOM 7873 C C . GLY A 1 11 ? -10.829 -2.678 6.767 1.00 0.00 11 GLY A C 18
ATOM 7874 O O . GLY A 1 11 ? -11.213 -1.815 7.560 1.00 0.00 11 GLY A O 18
ATOM 7878 N N . GLY A 1 12 ? -10.962 -2.572 5.441 1.00 0.00 12 GLY A N 18
ATOM 7879 C CA . GLY A 1 12 ? -11.585 -1.402 4.814 1.00 0.00 12 GLY A CA 18
ATOM 7880 C C . GLY A 1 12 ? -10.582 -0.287 4.548 1.00 0.00 12 GLY A C 18
ATOM 7881 O O . GLY A 1 12 ? -9.526 -0.226 5.169 1.00 0.00 12 GLY A O 18
ATOM 7885 N N . LEU A 1 13 ? -10.936 0.608 3.616 1.00 0.00 13 LEU A N 18
ATOM 7886 C CA . LEU A 1 13 ? -10.072 1.737 3.251 1.00 0.00 13 LEU A CA 18
ATOM 7887 C C . LEU A 1 13 ? -8.785 1.235 2.604 1.00 0.00 13 LEU A C 18
ATOM 7888 O O . LEU A 1 13 ? -7.869 0.780 3.294 1.00 0.00 13 LEU A O 18
ATOM 7904 N N . GLY A 1 14 ? -8.733 1.318 1.273 1.00 0.00 14 GLY A N 18
ATOM 7905 C CA . GLY A 1 14 ? -7.564 0.871 0.518 1.00 0.00 14 GLY A CA 18
ATOM 7906 C C . GLY A 1 14 ? -6.533 1.987 0.387 1.00 0.00 14 GLY A C 18
ATOM 7907 O O . GLY A 1 14 ? -6.609 2.998 1.091 1.00 0.00 14 GLY A O 18
ATOM 7911 N N . GLY A 1 15 ? -5.569 1.788 -0.516 1.00 0.00 15 GLY A N 18
ATOM 7912 C CA . GLY A 1 15 ? -4.510 2.776 -0.742 1.00 0.00 15 GLY A CA 18
ATOM 7913 C C . GLY A 1 15 ? -3.393 2.677 0.304 1.00 0.00 15 GLY A C 18
ATOM 7914 O O . GLY A 1 15 ? -2.585 3.599 0.437 1.00 0.00 15 GLY A O 18
ATOM 7918 N N . GLY A 1 16 ? -3.354 1.560 1.039 1.00 0.00 16 GLY A N 18
ATOM 7919 C CA . GLY A 1 16 ? -2.338 1.347 2.066 1.00 0.00 16 GLY A CA 18
ATOM 7920 C C . GLY A 1 16 ? -2.894 1.649 3.451 1.00 0.00 16 GLY A C 18
ATOM 7921 O O . GLY A 1 16 ? -3.547 2.676 3.658 1.00 0.00 16 GLY A O 18
ATOM 7925 N N . SER A 1 17 ? -2.633 0.742 4.392 1.00 0.00 17 SER A N 18
ATOM 7926 C CA . SER A 1 17 ? -3.107 0.893 5.764 1.00 0.00 17 SER A CA 18
ATOM 7927 C C . SER A 1 17 ? -1.970 1.357 6.685 1.00 0.00 17 SER A C 18
ATOM 7928 O O . SER A 1 17 ? -0.893 1.725 6.210 1.00 0.00 17 SER A O 18
ATOM 7936 N N . VAL A 1 18 ? -2.218 1.337 8.002 1.00 0.00 18 VAL A N 18
ATOM 7937 C CA . VAL A 1 18 ? -1.220 1.756 8.990 1.00 0.00 18 VAL A CA 18
ATOM 7938 C C . VAL A 1 18 ? 0.077 0.967 8.828 1.00 0.00 18 VAL A C 18
ATOM 7939 O O . VAL A 1 18 ? 0.082 -0.110 8.234 1.00 0.00 18 VAL A O 18
ATOM 7952 N N . ARG A 1 19 ? 1.168 1.523 9.356 1.00 0.00 19 ARG A N 18
ATOM 7953 C CA . ARG A 1 19 ? 2.476 0.874 9.267 1.00 0.00 19 ARG A CA 18
ATOM 7954 C C . ARG A 1 19 ? 2.482 -0.424 10.057 1.00 0.00 19 ARG A C 18
ATOM 7955 O O . ARG A 1 19 ? 1.705 -0.592 11.001 1.00 0.00 19 ARG A O 18
ATOM 7976 N N . PHE A 1 20 ? 3.337 -1.355 9.632 1.00 0.00 20 PHE A N 18
ATOM 7977 C CA . PHE A 1 20 ? 3.418 -2.674 10.268 1.00 0.00 20 PHE A CA 18
ATOM 7978 C C . PHE A 1 20 ? 4.846 -2.964 10.734 1.00 0.00 20 PHE A C 18
ATOM 7979 O O . PHE A 1 20 ? 5.727 -2.108 10.624 1.00 0.00 20 PHE A O 18
ATOM 7996 N N .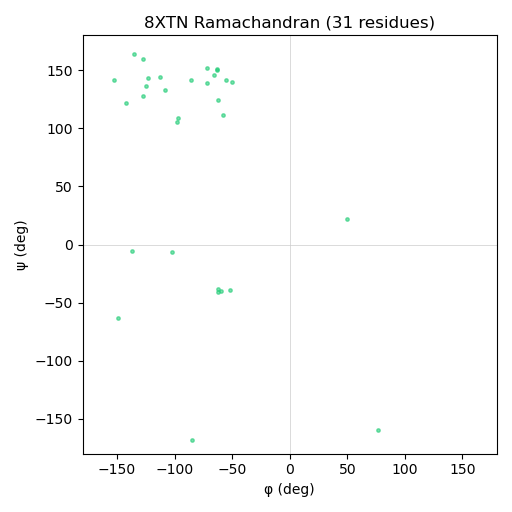 GLY A 1 21 ? 5.056 -4.172 11.267 1.00 0.00 21 GLY A N 18
ATOM 7997 C CA . GLY A 1 21 ? 6.367 -4.581 11.768 1.00 0.00 21 GLY A CA 18
ATOM 7998 C C . GLY A 1 21 ? 7.422 -4.574 10.647 1.00 0.00 21 GLY A C 18
ATOM 7999 O O . GLY A 1 21 ? 7.273 -3.829 9.675 1.00 0.00 21 GLY A O 18
ATOM 8003 N N . PRO A 1 22 ? 8.492 -5.363 10.757 1.00 0.00 22 PRO A N 18
ATOM 8004 C CA . PRO A 1 22 ? 9.578 -5.392 9.719 1.00 0.00 22 PRO A CA 18
ATOM 8005 C C . PRO A 1 22 ? 9.029 -5.562 8.304 1.00 0.00 22 PRO A C 18
ATOM 8006 O O . PRO A 1 22 ? 9.530 -4.934 7.365 1.00 0.00 22 PRO A O 18
ATOM 8017 N N . GLY A 1 23 ? 8.002 -6.402 8.156 1.00 0.00 23 GLY A N 18
ATOM 8018 C CA . GLY A 1 23 ? 7.395 -6.631 6.845 1.00 0.00 23 GLY A CA 18
ATOM 8019 C C . GLY A 1 23 ? 6.123 -7.466 6.951 1.00 0.00 23 GLY A C 18
ATOM 8020 O O . GLY A 1 23 ? 5.913 -8.173 7.939 1.00 0.00 23 GLY A O 18
ATOM 8024 N N . VAL A 1 24 ? 5.291 -7.381 5.912 1.00 0.00 24 VAL A N 18
ATOM 8025 C CA . VAL A 1 24 ? 4.038 -8.134 5.859 1.00 0.00 24 VAL A CA 18
ATOM 8026 C C . VAL A 1 24 ? 3.861 -8.736 4.466 1.00 0.00 24 VAL A C 18
ATOM 8027 O O . VAL A 1 24 ? 4.529 -8.313 3.520 1.00 0.00 24 VAL A O 18
ATOM 8040 N N . ALA A 1 25 ? 2.989 -9.739 4.353 1.00 0.00 25 ALA A N 18
ATOM 8041 C CA . ALA A 1 25 ? 2.755 -10.401 3.067 1.00 0.00 25 ALA A CA 18
ATOM 8042 C C . ALA A 1 25 ? 1.806 -9.572 2.195 1.00 0.00 25 ALA A C 18
ATOM 8043 O O . ALA A 1 25 ? 0.585 -9.756 2.231 1.00 0.00 25 ALA A O 18
ATOM 8050 N N . PHE A 1 26 ? 2.386 -8.652 1.415 1.00 0.00 26 PHE A N 18
ATOM 8051 C CA . PHE A 1 26 ? 1.603 -7.787 0.534 1.00 0.00 26 PHE A CA 18
ATOM 8052 C C . PHE A 1 26 ? 2.242 -7.686 -0.855 1.00 0.00 26 PHE A C 18
ATOM 8053 O O . PHE A 1 26 ? 3.357 -8.171 -1.070 1.00 0.00 26 PHE A O 18
ATOM 8070 N N . ARG A 1 27 ? 1.532 -7.040 -1.779 1.00 0.00 27 ARG A N 18
ATOM 8071 C CA . ARG A 1 27 ? 2.034 -6.856 -3.142 1.00 0.00 27 ARG A CA 18
ATOM 8072 C C . ARG A 1 27 ? 3.007 -5.684 -3.191 1.00 0.00 27 ARG A C 18
ATOM 8073 O O . ARG A 1 27 ? 2.697 -4.593 -2.708 1.00 0.00 27 ARG A O 18
ATOM 8094 N N . ALA A 1 28 ? 4.180 -5.919 -3.779 1.00 0.00 28 ALA A N 18
ATOM 8095 C CA . ALA A 1 28 ? 5.203 -4.881 -3.882 1.00 0.00 28 ALA A CA 18
ATOM 8096 C C . ALA A 1 28 ? 4.701 -3.695 -4.726 1.00 0.00 28 ALA A C 18
ATOM 8097 O O . ALA A 1 28 ? 3.916 -3.901 -5.654 1.00 0.00 28 ALA A O 18
ATOM 8104 N N . PRO A 1 29 ? 5.120 -2.459 -4.431 1.00 0.00 29 PRO A N 18
ATOM 8105 C CA . PRO A 1 29 ? 4.668 -1.254 -5.201 1.00 0.00 29 PRO A CA 18
ATOM 8106 C C . PRO A 1 29 ? 5.262 -1.200 -6.605 1.00 0.00 29 PRO A C 18
ATOM 8107 O O . PRO A 1 29 ? 6.314 -1.787 -6.868 1.00 0.00 29 PRO A O 18
ATOM 8118 N N . SER A 1 30 ? 4.573 -0.486 -7.499 1.00 0.00 30 SER A N 18
ATOM 8119 C CA . SER A 1 30 ? 5.020 -0.345 -8.884 1.00 0.00 30 SER A CA 18
ATOM 8120 C C . SER A 1 30 ? 6.312 0.457 -8.952 1.00 0.00 30 SER A C 18
ATOM 8121 O O . SER A 1 30 ? 6.616 1.245 -8.052 1.00 0.00 30 SER A O 18
ATOM 8129 N N . ILE A 1 31 ? 7.070 0.247 -10.029 1.00 0.00 31 ILE A N 18
ATOM 8130 C CA . ILE A 1 31 ? 8.343 0.950 -10.233 1.00 0.00 31 ILE A CA 18
ATOM 8131 C C . ILE A 1 31 ? 8.159 2.473 -10.339 1.00 0.00 31 ILE A C 18
ATOM 8132 O O . ILE A 1 31 ? 9.146 3.212 -10.351 1.00 0.00 31 ILE A O 18
ATOM 8148 N N . HIS A 1 32 ? 6.905 2.931 -10.430 1.00 0.00 32 HIS A N 18
ATOM 8149 C CA . HIS A 1 32 ? 6.620 4.364 -10.551 1.00 0.00 32 HIS A CA 18
ATOM 8150 C C . HIS A 1 32 ? 6.739 5.023 -9.188 1.00 0.00 32 HIS A C 18
ATOM 8151 O O . HIS A 1 32 ? 5.872 4.839 -8.328 1.00 0.00 32 HIS A O 18
ATOM 8165 N N . GLY A 1 33 ? 7.811 5.787 -9.001 1.00 0.00 33 GLY A N 18
ATOM 8166 C CA . GLY A 1 33 ? 8.035 6.470 -7.736 1.00 0.00 33 GLY A CA 18
ATOM 8167 C C . GLY A 1 33 ? 9.334 7.270 -7.763 1.00 0.00 33 GLY A C 18
ATOM 8168 O O . GLY A 1 33 ? 9.963 7.375 -6.724 1.00 0.00 33 GLY A O 18
ATOM 8173 N N . TYR A 1 1 ? 2.924 7.157 -2.870 1.00 0.00 1 TYR A N 19
ATOM 8174 C CA . TYR A 1 1 ? 1.712 6.292 -2.814 1.00 0.00 1 TYR A CA 19
ATOM 8175 C C . TYR A 1 1 ? 1.957 5.147 -1.827 1.00 0.00 1 TYR A C 19
ATOM 8176 O O . TYR A 1 1 ? 3.087 4.679 -1.666 1.00 0.00 1 TYR A O 19
ATOM 8196 N N . ARG A 1 2 ? 0.873 4.702 -1.188 1.00 0.00 2 ARG A N 19
ATOM 8197 C CA . ARG A 1 2 ? 0.943 3.605 -0.225 1.00 0.00 2 ARG A CA 19
ATOM 8198 C C . ARG A 1 2 ? 0.607 2.287 -0.916 1.00 0.00 2 ARG A C 19
ATOM 8199 O O . ARG A 1 2 ? -0.406 2.187 -1.613 1.00 0.00 2 ARG A O 19
ATOM 8220 N N . GLN A 1 3 ? 1.463 1.285 -0.720 1.00 0.00 3 GLN A N 19
ATOM 8221 C CA . GLN A 1 3 ? 1.257 -0.028 -1.329 1.00 0.00 3 GLN A CA 19
ATOM 8222 C C . GLN A 1 3 ? 0.167 -0.798 -0.593 1.00 0.00 3 GLN A C 19
ATOM 8223 O O . GLN A 1 3 ? 0.027 -0.678 0.627 1.00 0.00 3 GLN A O 19
ATOM 8237 N N . SER A 1 4 ? -0.598 -1.590 -1.347 1.00 0.00 4 SER A N 19
ATOM 8238 C CA . SER A 1 4 ? -1.678 -2.389 -0.768 1.00 0.00 4 SER A CA 19
ATOM 8239 C C . SER A 1 4 ? -1.839 -3.701 -1.528 1.00 0.00 4 SER A C 19
ATOM 8240 O O . SER A 1 4 ? -1.787 -3.726 -2.759 1.00 0.00 4 SER A O 19
ATOM 8248 N N . SER A 1 5 ? -2.037 -4.785 -0.777 1.00 0.00 5 SER A N 19
ATOM 8249 C CA . SER A 1 5 ? -2.210 -6.110 -1.370 1.00 0.00 5 SER A CA 19
ATOM 8250 C C . SER A 1 5 ? -2.961 -7.025 -0.410 1.00 0.00 5 SER A C 19
ATOM 8251 O O . SER A 1 5 ? -3.880 -7.744 -0.813 1.00 0.00 5 SER A O 19
ATOM 8259 N N . ALA A 1 6 ? -2.557 -6.987 0.861 1.00 0.00 6 ALA A N 19
ATOM 8260 C CA . ALA A 1 6 ? -3.184 -7.809 1.892 1.00 0.00 6 ALA A CA 19
ATOM 8261 C C . ALA A 1 6 ? -4.646 -7.415 2.078 1.00 0.00 6 ALA A C 19
ATOM 8262 O O . ALA A 1 6 ? -5.011 -6.252 1.891 1.00 0.00 6 ALA A O 19
ATOM 8269 N N . THR A 1 7 ? -5.471 -8.395 2.447 1.00 0.00 7 THR A N 19
ATOM 8270 C CA . THR A 1 7 ? -6.900 -8.161 2.661 1.00 0.00 7 THR A CA 19
ATOM 8271 C C . THR A 1 7 ? -7.308 -8.638 4.049 1.00 0.00 7 THR A C 19
ATOM 8272 O O . THR A 1 7 ? -6.595 -9.424 4.677 1.00 0.00 7 THR A O 19
ATOM 8283 N N . SER A 1 8 ? -8.458 -8.148 4.525 1.00 0.00 8 SER A N 19
ATOM 8284 C CA . SER A 1 8 ? -8.960 -8.517 5.850 1.00 0.00 8 SER A CA 19
ATOM 8285 C C . SER A 1 8 ? -7.922 -8.160 6.918 1.00 0.00 8 SER A C 19
ATOM 8286 O O . SER A 1 8 ? -6.940 -7.484 6.622 1.00 0.00 8 SER A O 19
ATOM 8294 N N . SER A 1 9 ? -8.148 -8.616 8.159 1.00 0.00 9 SER A N 19
ATOM 8295 C CA . SER A 1 9 ? -7.234 -8.345 9.290 1.00 0.00 9 SER A CA 19
ATOM 8296 C C . SER A 1 9 ? -7.274 -6.873 9.735 1.00 0.00 9 SER A C 19
ATOM 8297 O O . SER A 1 9 ? -6.578 -6.499 10.683 1.00 0.00 9 SER A O 19
ATOM 8305 N N . PHE A 1 10 ? -8.098 -6.050 9.070 1.00 0.00 10 PHE A N 19
ATOM 8306 C CA . PHE A 1 10 ? -8.229 -4.639 9.430 1.00 0.00 10 PHE A CA 19
ATOM 8307 C C . PHE A 1 10 ? -9.558 -4.093 8.902 1.00 0.00 10 PHE A C 19
ATOM 8308 O O . PHE A 1 10 ? -10.210 -4.736 8.073 1.00 0.00 10 PHE A O 19
ATOM 8325 N N . GLY A 1 11 ? -9.934 -2.903 9.365 1.00 0.00 11 GLY A N 19
ATOM 8326 C CA . GLY A 1 11 ? -11.169 -2.264 8.913 1.00 0.00 11 GLY A CA 19
ATOM 8327 C C . GLY A 1 11 ? -10.846 -0.982 8.161 1.00 0.00 11 GLY A C 19
ATOM 8328 O O . GLY A 1 11 ? -9.871 -0.299 8.485 1.00 0.00 11 GLY A O 19
ATOM 8332 N N . GLY A 1 12 ? -11.662 -0.666 7.152 1.00 0.00 12 GLY A N 19
ATOM 8333 C CA . GLY A 1 12 ? -11.444 0.536 6.353 1.00 0.00 12 GLY A CA 19
ATOM 8334 C C . GLY A 1 12 ? -11.528 1.783 7.221 1.00 0.00 12 GLY A C 19
ATOM 8335 O O . GLY A 1 12 ? -12.451 1.934 8.023 1.00 0.00 12 GLY A O 19
ATOM 8339 N N . LEU A 1 13 ? -10.550 2.672 7.049 1.00 0.00 13 LEU A N 19
ATOM 8340 C CA . LEU A 1 13 ? -10.493 3.920 7.813 1.00 0.00 13 LEU A CA 19
ATOM 8341 C C . LEU A 1 13 ? -10.505 5.138 6.877 1.00 0.00 13 LEU A C 19
ATOM 8342 O O . LEU A 1 13 ? -10.000 6.209 7.234 1.00 0.00 13 LEU A O 19
ATOM 8358 N N . GLY A 1 14 ? -11.060 4.961 5.672 1.00 0.00 14 GLY A N 19
ATOM 8359 C CA . GLY A 1 14 ? -11.104 6.043 4.684 1.00 0.00 14 GLY A CA 19
ATOM 8360 C C . GLY A 1 14 ? -9.713 6.294 4.094 1.00 0.00 14 GLY A C 19
ATOM 8361 O O . GLY A 1 14 ? -9.407 7.404 3.656 1.00 0.00 14 GLY A O 19
ATOM 8365 N N . GLY A 1 15 ? -8.878 5.249 4.100 1.00 0.00 15 GLY A N 19
ATOM 8366 C CA . GLY A 1 15 ? -7.518 5.335 3.580 1.00 0.00 15 GLY A CA 19
ATOM 8367 C C . GLY A 1 15 ? -6.839 3.973 3.654 1.00 0.00 15 GLY A C 19
ATOM 8368 O O . GLY A 1 15 ? -7.512 2.947 3.798 1.00 0.00 15 GLY A O 19
ATOM 8372 N N . GLY A 1 16 ? -5.509 3.970 3.552 1.00 0.00 16 GLY A N 19
ATOM 8373 C CA . GLY A 1 16 ? -4.743 2.723 3.605 1.00 0.00 16 GLY A CA 19
ATOM 8374 C C . GLY A 1 16 ? -4.767 2.125 5.007 1.00 0.00 16 GLY A C 19
ATOM 8375 O O . GLY A 1 16 ? -5.118 2.800 5.976 1.00 0.00 16 GLY A O 19
ATOM 8379 N N . SER A 1 17 ? -4.398 0.846 5.093 1.00 0.00 17 SER A N 19
ATOM 8380 C CA . SER A 1 17 ? -4.379 0.130 6.366 1.00 0.00 17 SER A CA 19
ATOM 8381 C C . SER A 1 17 ? -3.293 0.678 7.286 1.00 0.00 17 SER A C 19
ATOM 8382 O O . SER A 1 17 ? -2.316 1.270 6.824 1.00 0.00 17 SER A O 19
ATOM 8390 N N . VAL A 1 18 ? -3.479 0.470 8.592 1.00 0.00 18 VAL A N 19
ATOM 8391 C CA . VAL A 1 18 ? -2.519 0.938 9.594 1.00 0.00 18 VAL A CA 19
ATOM 8392 C C . VAL A 1 18 ? -1.127 0.392 9.299 1.00 0.00 18 VAL A C 19
ATOM 8393 O O . VAL A 1 18 ? -0.986 -0.601 8.589 1.00 0.00 18 VAL A O 19
ATOM 8406 N N . ARG A 1 19 ? -0.107 1.054 9.846 1.00 0.00 19 ARG A N 19
ATOM 8407 C CA . ARG A 1 19 ? 1.277 0.637 9.635 1.00 0.00 19 ARG A CA 19
ATOM 8408 C C . ARG A 1 19 ? 1.524 -0.725 10.265 1.00 0.00 19 ARG A C 19
ATOM 8409 O O . ARG A 1 19 ? 0.832 -1.116 11.209 1.00 0.00 19 ARG A O 19
ATOM 8430 N N . PHE A 1 20 ? 2.489 -1.455 9.705 1.00 0.00 20 PHE A N 19
ATOM 8431 C CA . PHE A 1 20 ? 2.806 -2.805 10.181 1.00 0.00 20 PHE A CA 19
ATOM 8432 C C . PHE A 1 20 ? 4.285 -2.920 10.526 1.00 0.00 20 PHE A C 19
ATOM 8433 O O . PHE A 1 20 ? 5.053 -1.975 10.328 1.00 0.00 20 PHE A O 19
ATOM 8450 N N . GLY A 1 21 ? 4.672 -4.085 11.051 1.00 0.00 21 GLY A N 19
ATOM 8451 C CA . GLY A 1 21 ? 6.059 -4.333 11.437 1.00 0.00 21 GLY A CA 19
ATOM 8452 C C . GLY A 1 21 ? 6.954 -4.499 10.198 1.00 0.00 21 GLY A C 19
ATOM 8453 O O . GLY A 1 21 ? 6.476 -4.323 9.075 1.00 0.00 21 GLY A O 19
ATOM 8457 N N . PRO A 1 22 ? 8.241 -4.816 10.364 1.00 0.00 22 PRO A N 19
ATOM 8458 C CA . PRO A 1 22 ? 9.184 -4.975 9.206 1.00 0.00 22 PRO A CA 19
ATOM 8459 C C . PRO A 1 22 ? 8.648 -5.925 8.137 1.00 0.00 22 PRO A C 19
ATOM 8460 O O . PRO A 1 22 ? 8.838 -5.686 6.941 1.00 0.00 22 PRO A O 19
ATOM 8471 N N . GLY A 1 23 ? 7.980 -6.996 8.572 1.00 0.00 23 GLY A N 19
ATOM 8472 C CA . GLY A 1 23 ? 7.422 -7.973 7.638 1.00 0.00 23 GLY A CA 19
ATOM 8473 C C . GLY A 1 23 ? 5.936 -7.719 7.402 1.00 0.00 23 GLY A C 19
ATOM 8474 O O . GLY A 1 23 ? 5.114 -7.915 8.301 1.00 0.00 23 GLY A O 19
ATOM 8478 N N . VAL A 1 24 ? 5.605 -7.287 6.184 1.00 0.00 24 VAL A N 19
ATOM 8479 C CA . VAL A 1 24 ? 4.216 -7.008 5.818 1.00 0.00 24 VAL A CA 19
ATOM 8480 C C . VAL A 1 24 ? 3.942 -7.465 4.381 1.00 0.00 24 VAL A C 19
ATOM 8481 O O . VAL A 1 24 ? 4.803 -7.333 3.507 1.00 0.00 24 VAL A O 19
ATOM 8494 N N . ALA A 1 25 ? 2.736 -7.986 4.149 1.00 0.00 25 ALA A N 19
ATOM 8495 C CA . ALA A 1 25 ? 2.346 -8.444 2.818 1.00 0.00 25 ALA A CA 19
ATOM 8496 C C . ALA A 1 25 ? 1.789 -7.277 2.014 1.00 0.00 25 ALA A C 19
ATOM 8497 O O . ALA A 1 25 ? 0.680 -6.804 2.275 1.00 0.00 25 ALA A O 19
ATOM 8504 N N . PHE A 1 26 ? 2.579 -6.811 1.048 1.00 0.00 26 PHE A N 19
ATOM 8505 C CA . PHE A 1 26 ? 2.184 -5.683 0.207 1.00 0.00 26 PHE A CA 19
ATOM 8506 C C . PHE A 1 26 ? 2.491 -5.979 -1.266 1.00 0.00 26 PHE A C 19
ATOM 8507 O O . PHE A 1 26 ? 3.264 -6.893 -1.567 1.00 0.00 26 PHE A O 19
ATOM 8524 N N . ARG A 1 27 ? 1.901 -5.194 -2.170 1.00 0.00 27 ARG A N 19
ATOM 8525 C CA . ARG A 1 27 ? 2.144 -5.374 -3.599 1.00 0.00 27 ARG A CA 19
ATOM 8526 C C . ARG A 1 27 ? 3.551 -4.900 -3.959 1.00 0.00 27 ARG A C 19
ATOM 8527 O O . ARG A 1 27 ? 3.997 -3.861 -3.477 1.00 0.00 27 ARG A O 19
ATOM 8548 N N . ALA A 1 28 ? 4.223 -5.653 -4.815 1.00 0.00 28 ALA A N 19
ATOM 8549 C CA . ALA A 1 28 ? 5.572 -5.299 -5.232 1.00 0.00 28 ALA A CA 19
ATOM 8550 C C . ALA A 1 28 ? 5.588 -3.916 -5.909 1.00 0.00 28 ALA A C 19
ATOM 8551 O O . ALA A 1 28 ? 4.617 -3.563 -6.583 1.00 0.00 28 ALA A O 19
ATOM 8558 N N . PRO A 1 29 ? 6.651 -3.118 -5.750 1.00 0.00 29 PRO A N 19
ATOM 8559 C CA . PRO A 1 29 ? 6.726 -1.757 -6.379 1.00 0.00 29 PRO A CA 19
ATOM 8560 C C . PRO A 1 29 ? 6.434 -1.797 -7.876 1.00 0.00 29 PRO A C 19
ATOM 8561 O O . PRO A 1 29 ? 6.883 -2.703 -8.582 1.00 0.00 29 PRO A O 19
ATOM 8572 N N . SER A 1 30 ? 5.674 -0.804 -8.345 1.00 0.00 30 SER A N 19
ATOM 8573 C CA . SER A 1 30 ? 5.312 -0.714 -9.756 1.00 0.00 30 SER A CA 19
ATOM 8574 C C . SER A 1 30 ? 6.537 -0.475 -10.623 1.00 0.00 30 SER A C 19
ATOM 8575 O O . SER A 1 30 ? 7.515 0.137 -10.188 1.00 0.00 30 SER A O 19
ATOM 8583 N N . ILE A 1 31 ? 6.445 -0.942 -11.860 1.00 0.00 31 ILE A N 19
ATOM 8584 C CA . ILE A 1 31 ? 7.518 -0.771 -12.838 1.00 0.00 31 ILE A CA 19
ATOM 8585 C C . ILE A 1 31 ? 7.765 0.734 -13.029 1.00 0.00 31 ILE A C 19
ATOM 8586 O O . ILE A 1 31 ? 8.902 1.187 -13.167 1.00 0.00 31 ILE A O 19
ATOM 8602 N N . HIS A 1 32 ? 6.666 1.479 -13.047 1.00 0.00 32 HIS A N 19
ATOM 8603 C CA . HIS A 1 32 ? 6.688 2.938 -13.233 1.00 0.00 32 HIS A CA 19
ATOM 8604 C C . HIS A 1 32 ? 7.657 3.586 -12.250 1.00 0.00 32 HIS A C 19
ATOM 8605 O O . HIS A 1 32 ? 7.759 3.162 -11.097 1.00 0.00 32 HIS A O 19
ATOM 8619 N N . GLY A 1 33 ? 8.363 4.616 -12.720 1.00 0.00 33 GLY A N 19
ATOM 8620 C CA . GLY A 1 33 ? 9.328 5.330 -11.886 1.00 0.00 33 GLY A CA 19
ATOM 8621 C C . GLY A 1 33 ? 10.588 5.664 -12.676 1.00 0.00 33 GLY A C 19
ATOM 8622 O O . GLY A 1 33 ? 10.488 6.433 -13.618 1.00 0.00 33 GLY A O 19
ATOM 8627 N N . TYR A 1 1 ? -3.790 2.243 -8.489 1.00 0.00 1 TYR A N 20
ATOM 8628 C CA . TYR A 1 1 ? -3.483 1.454 -7.262 1.00 0.00 1 TYR A CA 20
ATOM 8629 C C . TYR A 1 1 ? -2.479 2.228 -6.402 1.00 0.00 1 TYR A C 20
ATOM 8630 O O . TYR A 1 1 ? -1.406 2.610 -6.877 1.00 0.00 1 TYR A O 20
ATOM 8650 N N . ARG A 1 2 ? -2.836 2.424 -5.132 1.00 0.00 2 ARG A N 20
ATOM 8651 C CA . ARG A 1 2 ? -1.965 3.122 -4.192 1.00 0.00 2 ARG A CA 20
ATOM 8652 C C . ARG A 1 2 ? -0.825 2.200 -3.757 1.00 0.00 2 ARG A C 20
ATOM 8653 O O . ARG A 1 2 ? -1.018 0.988 -3.635 1.00 0.00 2 ARG A O 20
ATOM 8674 N N . GLN A 1 3 ? 0.351 2.781 -3.527 1.00 0.00 3 GLN A N 20
ATOM 8675 C CA . GLN A 1 3 ? 1.519 2.004 -3.107 1.00 0.00 3 GLN A CA 20
ATOM 8676 C C . GLN A 1 3 ? 1.470 1.727 -1.609 1.00 0.00 3 GLN A C 20
ATOM 8677 O O . GLN A 1 3 ? 0.738 2.389 -0.869 1.00 0.00 3 GLN A O 20
ATOM 8691 N N . SER A 1 4 ? 2.258 0.743 -1.177 1.00 0.00 4 SER A N 20
ATOM 8692 C CA . SER A 1 4 ? 2.316 0.365 0.233 1.00 0.00 4 SER A CA 20
ATOM 8693 C C . SER A 1 4 ? 2.780 1.539 1.088 1.00 0.00 4 SER A C 20
ATOM 8694 O O . SER A 1 4 ? 2.271 1.750 2.191 1.00 0.00 4 SER A O 20
ATOM 8702 N N . SER A 1 5 ? 3.748 2.306 0.569 1.00 0.00 5 SER A N 20
ATOM 8703 C CA . SER A 1 5 ? 4.279 3.465 1.291 1.00 0.00 5 SER A CA 20
ATOM 8704 C C . SER A 1 5 ? 4.826 3.037 2.655 1.00 0.00 5 SER A C 20
ATOM 8705 O O . SER A 1 5 ? 4.515 3.639 3.692 1.00 0.00 5 SER A O 20
ATOM 8713 N N . ALA A 1 6 ? 5.645 1.980 2.645 1.00 0.00 6 ALA A N 20
ATOM 8714 C CA . ALA A 1 6 ? 6.233 1.455 3.876 1.00 0.00 6 ALA A CA 20
ATOM 8715 C C . ALA A 1 6 ? 5.122 1.028 4.833 1.00 0.00 6 ALA A C 20
ATOM 8716 O O . ALA A 1 6 ? 3.945 1.057 4.467 1.00 0.00 6 ALA A O 20
ATOM 8723 N N . THR A 1 7 ? 5.500 0.623 6.049 1.00 0.00 7 THR A N 20
ATOM 8724 C CA . THR A 1 7 ? 4.524 0.179 7.046 1.00 0.00 7 THR A CA 20
ATOM 8725 C C . THR A 1 7 ? 4.730 0.906 8.369 1.00 0.00 7 THR A C 20
ATOM 8726 O O . THR A 1 7 ? 5.759 1.553 8.579 1.00 0.00 7 THR A O 20
ATOM 8737 N N . SER A 1 8 ? 3.729 0.810 9.249 1.00 0.00 8 SER A N 20
ATOM 8738 C CA . SER A 1 8 ? 3.777 1.477 10.556 1.00 0.00 8 SER A CA 20
ATOM 8739 C C . SER A 1 8 ? 3.902 2.998 10.377 1.00 0.00 8 SER A C 20
ATOM 8740 O O . SER A 1 8 ? 4.532 3.689 11.184 1.00 0.00 8 SER A O 20
ATOM 8748 N N . SER A 1 9 ? 3.280 3.507 9.307 1.00 0.00 9 SER A N 20
ATOM 8749 C CA . SER A 1 9 ? 3.301 4.936 9.004 1.00 0.00 9 SER A CA 20
ATOM 8750 C C . SER A 1 9 ? 1.891 5.513 9.087 1.00 0.00 9 SER A C 20
ATOM 8751 O O . SER A 1 9 ? 1.633 6.458 9.836 1.00 0.00 9 SER A O 20
ATOM 8759 N N . PHE A 1 10 ? 0.994 4.922 8.308 1.00 0.00 10 PHE A N 20
ATOM 8760 C CA . PHE A 1 10 ? -0.410 5.341 8.266 1.00 0.00 10 PHE A CA 20
ATOM 8761 C C . PHE A 1 10 ? -1.133 5.078 9.603 1.00 0.00 10 PHE A C 20
ATOM 8762 O O . PHE A 1 10 ? -2.287 5.480 9.769 1.00 0.00 10 PHE A O 20
ATOM 8779 N N . GLY A 1 11 ? -0.458 4.391 10.534 1.00 0.00 11 GLY A N 20
ATOM 8780 C CA . GLY A 1 11 ? -1.050 4.066 11.829 1.00 0.00 11 GLY A CA 20
ATOM 8781 C C . GLY A 1 11 ? -2.246 3.135 11.659 1.00 0.00 11 GLY A C 20
ATOM 8782 O O . GLY A 1 11 ? -2.163 2.137 10.940 1.00 0.00 11 GLY A O 20
ATOM 8786 N N . GLY A 1 12 ? -3.349 3.464 12.333 1.00 0.00 12 GLY A N 20
ATOM 8787 C CA . GLY A 1 12 ? -4.562 2.646 12.263 1.00 0.00 12 GLY A CA 20
ATOM 8788 C C . GLY A 1 12 ? -5.656 3.305 11.419 1.00 0.00 12 GLY A C 20
ATOM 8789 O O . GLY A 1 12 ? -6.842 3.020 11.606 1.00 0.00 12 GLY A O 20
ATOM 8793 N N . LEU A 1 13 ? -5.255 4.185 10.492 1.00 0.00 13 LEU A N 20
ATOM 8794 C CA . LEU A 1 13 ? -6.214 4.877 9.625 1.00 0.00 13 LEU A CA 20
ATOM 8795 C C . LEU A 1 13 ? -5.820 4.726 8.157 1.00 0.00 13 LEU A C 20
ATOM 8796 O O . LEU A 1 13 ? -4.780 4.142 7.843 1.00 0.00 13 LEU A O 20
ATOM 8812 N N . GLY A 1 14 ? -6.664 5.255 7.268 1.00 0.00 14 GLY A N 20
ATOM 8813 C CA . GLY A 1 14 ? -6.411 5.176 5.826 1.00 0.00 14 GLY A CA 20
ATOM 8814 C C . GLY A 1 14 ? -6.910 3.859 5.213 1.00 0.00 14 GLY A C 20
ATOM 8815 O O . GLY A 1 14 ? -6.714 3.622 4.017 1.00 0.00 14 GLY A O 20
ATOM 8819 N N . GLY A 1 15 ? -7.556 3.010 6.026 1.00 0.00 15 GLY A N 20
ATOM 8820 C CA . GLY A 1 15 ? -8.081 1.731 5.543 1.00 0.00 15 GLY A CA 20
ATOM 8821 C C . GLY A 1 15 ? -6.968 0.856 4.974 1.00 0.00 15 GLY A C 20
ATOM 8822 O O . GLY A 1 15 ? -5.933 0.657 5.614 1.00 0.00 15 GLY A O 20
ATOM 8826 N N . GLY A 1 16 ? -7.199 0.332 3.767 1.00 0.00 16 GLY A N 20
ATOM 8827 C CA . GLY A 1 16 ? -6.222 -0.531 3.103 1.00 0.00 16 GLY A CA 20
ATOM 8828 C C . GLY A 1 16 ? -6.339 -1.967 3.601 1.00 0.00 16 GLY A C 20
ATOM 8829 O O . GLY A 1 16 ? -7.282 -2.311 4.318 1.00 0.00 16 GLY A O 20
ATOM 8833 N N . SER A 1 17 ? -5.371 -2.795 3.210 1.00 0.00 17 SER A N 20
ATOM 8834 C CA . SER A 1 17 ? -5.351 -4.200 3.610 1.00 0.00 17 SER A CA 20
ATOM 8835 C C . SER A 1 17 ? -5.244 -4.317 5.128 1.00 0.00 17 SER A C 20
ATOM 8836 O O . SER A 1 17 ? -4.681 -3.437 5.785 1.00 0.00 17 SER A O 20
ATOM 8844 N N . VAL A 1 18 ? -5.797 -5.402 5.677 1.00 0.00 18 VAL A N 20
ATOM 8845 C CA . VAL A 1 18 ? -5.771 -5.626 7.126 1.00 0.00 18 VAL A CA 20
ATOM 8846 C C . VAL A 1 18 ? -4.345 -5.563 7.653 1.00 0.00 18 VAL A C 20
ATOM 8847 O O . VAL A 1 18 ? -3.418 -5.996 6.979 1.00 0.00 18 VAL A O 20
ATOM 8860 N N . ARG A 1 19 ? -4.186 -5.009 8.856 1.00 0.00 19 ARG A N 20
ATOM 8861 C CA . ARG A 1 19 ? -2.865 -4.874 9.467 1.00 0.00 19 ARG A CA 20
ATOM 8862 C C . ARG A 1 19 ? -2.213 -6.233 9.660 1.00 0.00 19 ARG A C 20
ATOM 8863 O O . ARG A 1 19 ? -2.894 -7.259 9.737 1.00 0.00 19 ARG A O 20
ATOM 8884 N N . PHE A 1 20 ? -0.883 -6.224 9.695 1.00 0.00 20 PHE A N 20
ATOM 8885 C CA . PHE A 1 20 ? -0.104 -7.457 9.832 1.00 0.00 20 PHE A CA 20
ATOM 8886 C C . PHE A 1 20 ? 0.854 -7.344 11.020 1.00 0.00 20 PHE A C 20
ATOM 8887 O O . PHE A 1 20 ? 0.853 -6.334 11.729 1.00 0.00 20 PHE A O 20
ATOM 8904 N N . GLY A 1 21 ? 1.668 -8.384 11.229 1.00 0.00 21 GLY A N 20
ATOM 8905 C CA . GLY A 1 21 ? 2.630 -8.400 12.329 1.00 0.00 21 GLY A CA 20
ATOM 8906 C C . GLY A 1 21 ? 3.838 -7.503 12.008 1.00 0.00 21 GLY A C 20
ATOM 8907 O O . GLY A 1 21 ? 3.750 -6.672 11.100 1.00 0.00 21 GLY A O 20
ATOM 8911 N N . PRO A 1 22 ? 4.957 -7.631 12.726 1.00 0.00 22 PRO A N 20
ATOM 8912 C CA . PRO A 1 22 ? 6.168 -6.777 12.478 1.00 0.00 22 PRO A CA 20
ATOM 8913 C C . PRO A 1 22 ? 6.582 -6.768 11.009 1.00 0.00 22 PRO A C 20
ATOM 8914 O O . PRO A 1 22 ? 6.988 -5.730 10.479 1.00 0.00 22 PRO A O 20
ATOM 8925 N N . GLY A 1 23 ? 6.465 -7.926 10.357 1.00 0.00 23 GLY A N 20
ATOM 8926 C CA . GLY A 1 23 ? 6.817 -8.046 8.942 1.00 0.00 23 GLY A CA 20
ATOM 8927 C C . GLY A 1 23 ? 5.564 -8.041 8.079 1.00 0.00 23 GLY A C 20
ATOM 8928 O O . GLY A 1 23 ? 4.550 -8.643 8.443 1.00 0.00 23 GLY A O 20
ATOM 8932 N N . VAL A 1 24 ? 5.639 -7.351 6.940 1.00 0.00 24 VAL A N 20
ATOM 8933 C CA . VAL A 1 24 ? 4.502 -7.259 6.023 1.00 0.00 24 VAL A CA 20
ATOM 8934 C C . VAL A 1 24 ? 4.875 -7.875 4.676 1.00 0.00 24 VAL A C 20
ATOM 8935 O O . VAL A 1 24 ? 5.864 -7.472 4.053 1.00 0.00 24 VAL A O 20
ATOM 8948 N N . ALA A 1 25 ? 4.069 -8.838 4.230 1.00 0.00 25 ALA A N 20
ATOM 8949 C CA . ALA A 1 25 ? 4.302 -9.498 2.949 1.00 0.00 25 ALA A CA 20
ATOM 8950 C C . ALA A 1 25 ? 3.364 -8.920 1.898 1.00 0.00 25 ALA A C 20
ATOM 8951 O O . ALA A 1 25 ? 2.192 -9.298 1.822 1.00 0.00 25 ALA A O 20
ATOM 8958 N N . PHE A 1 26 ? 3.890 -7.985 1.110 1.00 0.00 26 PHE A N 20
ATOM 8959 C CA . PHE A 1 26 ? 3.101 -7.324 0.073 1.00 0.00 26 PHE A CA 20
ATOM 8960 C C . PHE A 1 26 ? 3.886 -7.237 -1.241 1.00 0.00 26 PHE A C 20
ATOM 8961 O O . PHE A 1 26 ? 5.105 -7.425 -1.255 1.00 0.00 26 PHE A O 20
ATOM 8978 N N . ARG A 1 27 ? 3.176 -6.934 -2.326 1.00 0.00 27 ARG A N 20
ATOM 8979 C CA . ARG A 1 27 ? 3.808 -6.799 -3.639 1.00 0.00 27 ARG A CA 20
ATOM 8980 C C . ARG A 1 27 ? 4.456 -5.427 -3.759 1.00 0.00 27 ARG A C 20
ATOM 8981 O O . ARG A 1 27 ? 3.866 -4.422 -3.358 1.00 0.00 27 ARG A O 20
ATOM 9002 N N . ALA A 1 28 ? 5.668 -5.390 -4.310 1.00 0.00 28 ALA A N 20
ATOM 9003 C CA . ALA A 1 28 ? 6.392 -4.132 -4.466 1.00 0.00 28 ALA A CA 20
ATOM 9004 C C . ALA A 1 28 ? 5.573 -3.146 -5.322 1.00 0.00 28 ALA A C 20
ATOM 9005 O O . ALA A 1 28 ? 4.916 -3.575 -6.273 1.00 0.00 28 ALA A O 20
ATOM 9012 N N . PRO A 1 29 ? 5.581 -1.844 -5.012 1.00 0.00 29 PRO A N 20
ATOM 9013 C CA . PRO A 1 29 ? 4.794 -0.835 -5.797 1.00 0.00 29 PRO A CA 20
ATOM 9014 C C . PRO A 1 29 ? 5.338 -0.642 -7.208 1.00 0.00 29 PRO A C 20
ATOM 9015 O O . PRO A 1 29 ? 6.532 -0.820 -7.456 1.00 0.00 29 PRO A O 20
ATOM 9026 N N . SER A 1 30 ? 4.442 -0.275 -8.126 1.00 0.00 30 SER A N 20
ATOM 9027 C CA . SER A 1 30 ? 4.811 -0.054 -9.520 1.00 0.00 30 SER A CA 20
ATOM 9028 C C . SER A 1 30 ? 5.633 1.222 -9.662 1.00 0.00 30 SER A C 20
ATOM 9029 O O . SER A 1 30 ? 5.640 2.069 -8.766 1.00 0.00 30 SER A O 20
ATOM 9037 N N . ILE A 1 31 ? 6.319 1.342 -10.795 1.00 0.00 31 ILE A N 20
ATOM 9038 C CA . ILE A 1 31 ? 7.154 2.514 -11.076 1.00 0.00 31 ILE A CA 20
ATOM 9039 C C . ILE A 1 31 ? 6.277 3.772 -11.081 1.00 0.00 31 ILE A C 20
ATOM 9040 O O . ILE A 1 31 ? 6.684 4.835 -10.606 1.00 0.00 31 ILE A O 20
ATOM 9056 N N . HIS A 1 32 ? 5.087 3.627 -11.649 1.00 0.00 32 HIS A N 20
ATOM 9057 C CA . HIS A 1 32 ? 4.120 4.728 -11.772 1.00 0.00 32 HIS A CA 20
ATOM 9058 C C . HIS A 1 32 ? 3.909 5.400 -10.420 1.00 0.00 32 HIS A C 20
ATOM 9059 O O . HIS A 1 32 ? 3.971 4.741 -9.377 1.00 0.00 32 HIS A O 20
ATOM 9073 N N . GLY A 1 33 ? 3.657 6.707 -10.450 1.00 0.00 33 GLY A N 20
ATOM 9074 C CA . GLY A 1 33 ? 3.430 7.468 -9.225 1.00 0.00 33 GLY A CA 20
ATOM 9075 C C . GLY A 1 33 ? 4.117 8.827 -9.291 1.00 0.00 33 GLY A C 20
ATOM 9076 O O . GLY A 1 33 ? 5.335 8.857 -9.235 1.00 0.00 33 GLY A O 20
#